Protein AF-A0A1I3VUU7-F1 (afdb_monomer)

InterPro domains:
  IPR006626 Parallel beta-helix repeat [SM00710] (262-290)
  IPR006626 Parallel beta-helix repeat [SM00710] (296-318)
  IPR006626 Parallel beta-helix repeat [SM00710] (327-348)
  IPR006626 Parallel beta-helix repeat [SM00710] (356-388)
  IPR006626 Parallel beta-helix repeat [SM00710] (389-420)
  IPR006626 Paral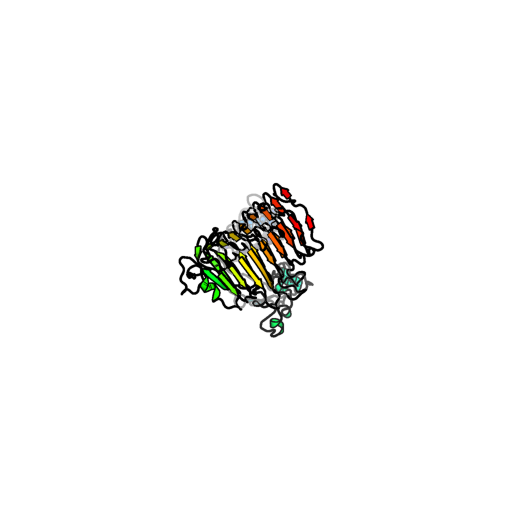lel beta-helix repeat [SM00710] (421-449)
  IPR011050 Pectin lyase fold/virulence factor [SSF51126] (175-465)
  IPR012334 Pectin lyase fold [G3DSA:2.160.20.10] (175-467)

Secondary structure (DSSP, 8-state):
-EEEEE-SSEEEEE-SS-EEEEEGGG---EEEETTEEEEGGG--EEEE-GGGBEETTEE--SHHHHHHHHHHHHS--S----------PPPTTEEEE-SSTTS-EEEE------GGG-SS--S---TT--HHHHHHHTT-TGGGGS-GGGS--GGGGGGTTTS--TTTS-S--PEEEEE-TT--TTS---STTS-BS-SGGGGGS-TTS-EEEEEETT-EEES-EEEES--S-EEEEEESSSSPEEEE-SSSSS-SEEEES--SEEEESEEEE-S-TTS--S--SEEEEE-SSSPEEEEEEES-EEE--SSEEEEEEE---TT---EEEEEEES-EEESSSEEEEEE--TT-S--EEEEEEES-EEE-----TT--SS----SEEEESEEEEEEES-EEES--TT---SSS--EEEEEES-EEEEEES-EEES---SSSS--EEEEE-TT-BS-EEES-EEES-SS--

Solvent-accessible surface area (backbone atoms only — not comparable to full-atom values): 23614 Å² total; per-residue (Å²): 94,39,38,36,40,37,55,100,61,36,32,34,44,35,42,96,88,48,77,46,82,40,54,48,94,50,53,76,54,61,50,36,33,84,91,51,73,44,54,58,78,73,64,38,76,47,77,42,55,47,75,44,32,41,58,100,90,42,54,27,87,49,72,64,58,49,47,56,48,43,58,68,44,41,42,85,90,75,82,88,78,91,80,74,85,90,74,86,78,75,50,96,66,40,49,69,48,62,90,42,82,93,63,58,48,76,45,62,76,70,68,83,78,57,86,87,76,59,84,85,70,70,99,69,72,64,95,85,58,50,78,51,58,47,38,56,75,73,64,57,51,76,73,65,61,51,62,75,86,78,48,76,42,92,88,51,52,76,64,28,73,73,43,89,44,82,83,69,64,56,71,80,74,53,51,53,35,25,31,27,84,85,35,39,74,88,39,87,11,68,39,88,91,39,11,16,40,53,51,66,64,62,57,71,56,60,49,80,50,26,34,29,44,30,31,32,36,66,35,72,45,78,34,44,40,54,48,64,58,23,56,53,21,38,35,41,34,44,34,97,62,88,47,47,14,32,34,34,37,81,55,45,64,53,33,26,33,34,37,35,47,38,16,44,34,36,40,30,39,33,30,26,37,43,85,30,33,85,40,73,37,80,10,21,26,37,34,36,38,34,70,54,97,60,70,28,38,42,40,38,39,33,48,31,38,21,31,18,11,27,32,27,15,31,36,42,40,37,51,43,64,65,71,36,68,43,35,39,38,38,38,42,30,51,27,40,25,29,41,9,12,17,14,40,38,35,41,52,28,94,71,25,63,33,26,33,30,60,31,38,41,32,49,27,40,18,30,45,6,25,23,38,65,85,40,63,90,48,63,32,2,24,13,34,38,42,30,14,32,45,32,33,42,39,32,47,30,39,16,32,44,10,1,51,33,11,45,13,72,90,46,44,16,29,14,38,33,38,30,25,26,31,51,31,37,40,30,51,26,40,16,28,48,11,18,28,53,81,38,49,50,1,9,15,44,50,81,42,70,72,52,40,79,57,44,80,44,78,59,49,64,48,76,29,73,19,69,95

Nearest PDB structures (foldseek):
  7v6m-assembly1_A  TM=7.949E-01  e=2.621E-07  [Clostridium] nexile
  6kqt-assembly1_A  TM=8.128E-01  e=3.471E-07  Eubacterium ramulus ATCC 29099
  6kqs-assembly1_A  TM=7.922E-01  e=6.378E-07  Eubacterium ramulus ATCC 29099
  6e0v-assembly1_A  TM=5.363E-01  e=6.087E-02  Escherichia phage phi92

Foldseek 3Di:
DWKWAADPFWIWIDDPVDIDTAGLVQAQDWWAFQVGTGRSNPPHIDDDDQQGTDDPHHGRPDPVSVVVVCCVGRHDPDDDDDDAPPDDDDDVQWDWQCVPRRDIDIDGPDDPDDPVPDDDDDPADDDVDDPQNRCVSVVVDPVSNDPPLVDLDPVPPVSNVPDCDPVNVDPLDAQEFEEECPEDQPFPRRDPVHHHHALVSQAVDDLAGAHEYEYEAPAEHEAAHEDELRASAYHYFYDDDQHAYEQEYDAQAAENYYAENYANYHYARHEYEYPFLCRDYNYEHAEAEYADPDAHEAHHYEHYEFEGHVHENHEHEYEDDAAEARYEHAEHEHYEAARHFEYYEYDYPPRHLAHYEHHEAEHYEFEHNQHALPPAPDWTFERAEYARYEEYEREHYEFAHTACRTNYQPDDDERHEYESYENYEYAHYEFEHFEHVPHADQFHYYYDYSYYNYYYYHYHYYHTPYYD

Structure (mmCIF, N/CA/C/O backbone):
data_AF-A0A1I3VUU7-F1
#
_entry.id   AF-A0A1I3VUU7-F1
#
loop_
_atom_site.group_PDB
_atom_site.id
_atom_site.type_symbol
_atom_site.label_atom_id
_atom_site.label_alt_id
_atom_site.label_comp_id
_atom_site.label_asym_id
_atom_site.label_entity_id
_atom_site.label_seq_id
_atom_site.pdbx_PDB_ins_code
_atom_site.Cartn_x
_atom_site.Cartn_y
_atom_site.Cartn_z
_atom_site.occupancy
_atom_site.B_iso_or_equiv
_atom_site.auth_seq_id
_atom_site.auth_comp_id
_atom_site.auth_asym_id
_atom_site.auth_atom_id
_atom_site.pdbx_PDB_model_num
ATOM 1 N N . MET A 1 1 ? -91.594 -54.879 24.555 1.00 77.69 1 MET A N 1
ATOM 2 C CA . MET A 1 1 ? -92.550 -54.496 25.613 1.00 77.69 1 MET A CA 1
ATOM 3 C C . MET A 1 1 ? -91.928 -53.356 26.394 1.00 77.69 1 MET A C 1
ATOM 5 O O . MET A 1 1 ? -90.729 -53.401 26.641 1.00 77.69 1 MET A O 1
ATOM 9 N N . ILE A 1 2 ? -92.726 -52.355 26.731 1.00 82.88 2 ILE A N 1
ATOM 10 C CA . ILE A 1 2 ? -92.371 -51.168 27.501 1.00 82.88 2 ILE A CA 1
ATOM 11 C C . ILE A 1 2 ? -92.990 -51.355 28.881 1.00 82.88 2 ILE A C 1
ATOM 13 O O . ILE A 1 2 ? -94.205 -51.499 28.985 1.00 82.88 2 ILE A O 1
ATOM 17 N N . LYS A 1 3 ? -92.180 -51.367 29.932 1.00 84.94 3 LYS A N 1
ATOM 18 C CA . LYS A 1 3 ? -92.6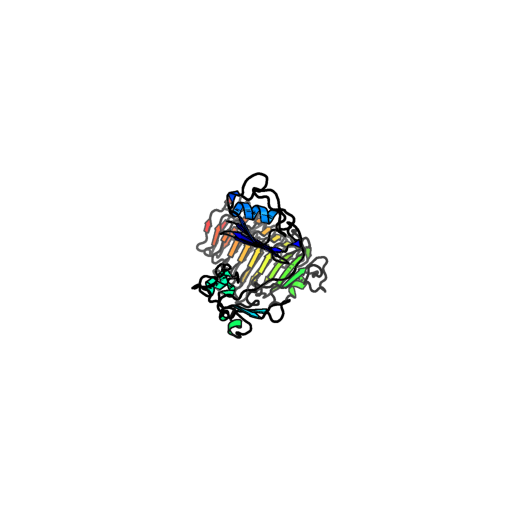45 -51.404 31.315 1.00 84.94 3 LYS A CA 1
ATOM 19 C C . LYS A 1 3 ? -92.537 -50.008 31.912 1.00 84.94 3 LYS A C 1
ATOM 21 O O . LYS A 1 3 ? -91.474 -49.400 31.871 1.00 84.94 3 LYS A O 1
ATOM 26 N N . ILE A 1 4 ? -93.627 -49.504 32.471 1.00 84.25 4 ILE A N 1
ATOM 27 C CA . ILE A 1 4 ? -93.676 -48.207 33.140 1.00 84.25 4 ILE A CA 1
ATOM 28 C C . ILE A 1 4 ? -94.043 -48.451 34.595 1.00 84.25 4 ILE A C 1
ATOM 30 O O . ILE A 1 4 ? -95.013 -49.148 34.877 1.00 84.25 4 ILE A O 1
ATOM 34 N N . THR A 1 5 ? -93.271 -47.883 35.516 1.00 83.06 5 THR A N 1
ATOM 35 C CA . THR A 1 5 ? -93.519 -47.969 36.955 1.00 83.06 5 THR A CA 1
ATOM 36 C C . THR A 1 5 ? -93.479 -46.579 37.566 1.00 83.06 5 THR A C 1
ATOM 38 O O . THR A 1 5 ? -92.446 -45.913 37.597 1.00 83.06 5 THR A O 1
ATOM 41 N N . THR A 1 6 ? -94.615 -46.137 38.087 1.00 82.38 6 THR A N 1
ATOM 42 C CA . THR A 1 6 ? -94.749 -44.846 38.757 1.00 82.38 6 THR A CA 1
ATOM 43 C C . THR A 1 6 ? -94.673 -45.011 40.278 1.00 82.38 6 THR A C 1
ATOM 45 O O . THR A 1 6 ? -95.501 -45.691 40.877 1.00 82.38 6 THR A O 1
ATOM 48 N N . THR A 1 7 ? -93.741 -44.315 40.930 1.00 80.12 7 THR A N 1
ATOM 49 C CA . THR A 1 7 ? -93.655 -44.204 42.400 1.00 80.12 7 THR A CA 1
ATOM 50 C C . THR A 1 7 ? -94.031 -42.796 42.871 1.00 80.12 7 THR A C 1
ATOM 52 O O . THR A 1 7 ? -94.454 -41.959 42.073 1.00 80.12 7 THR A O 1
ATOM 55 N N . ALA A 1 8 ? -93.913 -42.496 44.169 1.00 74.06 8 ALA A N 1
ATOM 56 C CA . ALA A 1 8 ? -94.300 -41.192 44.717 1.00 74.06 8 ALA A CA 1
ATOM 57 C C . ALA A 1 8 ? -93.572 -40.010 44.045 1.00 74.06 8 ALA A C 1
ATOM 59 O O . ALA A 1 8 ? -94.195 -38.981 43.789 1.00 74.06 8 ALA A O 1
ATOM 60 N N . LYS A 1 9 ? -92.279 -40.159 43.718 1.00 72.56 9 LYS A N 1
ATOM 61 C CA . LYS A 1 9 ? -91.436 -39.068 43.190 1.00 72.56 9 LYS A CA 1
ATOM 62 C C . LYS A 1 9 ? -90.896 -39.309 41.779 1.00 72.56 9 LYS A C 1
ATOM 64 O O . LYS A 1 9 ? -90.477 -38.351 41.128 1.00 72.56 9 LYS A O 1
ATOM 69 N N . THR A 1 10 ? -90.955 -40.542 41.284 1.00 75.94 10 THR A N 1
ATOM 70 C CA . THR A 1 10 ? -90.235 -40.948 40.069 1.00 75.94 10 THR A CA 1
ATOM 71 C C . THR A 1 10 ? -91.129 -41.780 39.154 1.00 75.94 10 THR A C 1
ATOM 73 O O . THR A 1 10 ? -92.023 -42.485 39.621 1.00 75.94 10 THR A O 1
ATOM 76 N N . VAL A 1 11 ? -90.888 -41.706 37.850 1.00 79.12 11 VAL A N 1
ATOM 77 C CA . VAL A 1 11 ? -91.425 -42.609 36.831 1.00 79.12 11 VAL A CA 1
ATOM 78 C C . VAL A 1 11 ? -90.251 -43.352 36.216 1.00 79.12 11 VAL A C 1
ATOM 80 O O . VAL A 1 11 ? -89.311 -42.726 35.730 1.00 79.12 11 VAL A O 1
ATOM 83 N N . THR A 1 12 ? -90.305 -44.676 36.246 1.00 79.69 12 THR A N 1
ATOM 84 C CA . THR A 1 12 ? -89.327 -45.540 35.593 1.00 79.69 12 THR A CA 1
ATOM 85 C C . THR A 1 12 ? -89.927 -46.083 34.306 1.00 79.69 12 THR A C 1
ATOM 87 O O . THR A 1 12 ? -91.027 -46.627 34.343 1.00 79.69 12 THR A O 1
ATOM 90 N N . ILE A 1 13 ? -89.223 -45.941 33.184 1.00 80.12 13 ILE A N 1
ATOM 91 C CA . ILE A 1 13 ? -89.613 -46.508 31.886 1.00 80.12 13 ILE A CA 1
ATOM 92 C C . ILE A 1 13 ? -88.507 -47.462 31.445 1.00 80.12 13 ILE A C 1
ATOM 94 O O . ILE A 1 13 ? -87.349 -47.067 31.340 1.00 80.12 13 ILE A O 1
ATOM 98 N N . GLU A 1 14 ? -88.860 -48.717 31.206 1.00 78.50 14 GLU A N 1
ATOM 99 C CA . GLU A 1 14 ? -87.930 -49.794 30.896 1.00 78.50 14 GLU A CA 1
ATOM 100 C C . GLU A 1 14 ? -88.345 -50.503 29.605 1.00 78.50 14 GLU A C 1
ATOM 102 O O . GLU A 1 14 ? -89.498 -50.881 29.401 1.00 78.50 14 GLU A O 1
ATOM 107 N N . THR A 1 15 ? -87.379 -50.671 28.717 1.00 78.44 15 THR A N 1
ATOM 108 C CA . THR A 1 15 ? -87.464 -51.425 27.466 1.00 78.44 15 THR A CA 1
ATOM 109 C C . THR A 1 15 ? -86.334 -52.460 27.458 1.00 78.44 15 THR A C 1
ATOM 111 O O . THR A 1 15 ? -85.465 -52.398 28.326 1.00 78.44 15 THR A O 1
ATOM 114 N N . PRO A 1 16 ? -86.277 -53.402 26.498 1.00 75.12 16 PRO A N 1
ATOM 115 C CA . PRO A 1 16 ? -85.174 -54.365 26.443 1.00 75.12 16 PRO A CA 1
ATOM 116 C C . PRO A 1 16 ? -83.777 -53.731 26.318 1.00 75.12 16 PRO A C 1
ATOM 118 O O . PRO A 1 16 ? -82.810 -54.350 26.746 1.00 75.12 16 PRO A O 1
ATOM 121 N N . GLY A 1 17 ? -83.670 -52.529 25.737 1.00 69.44 17 GLY A N 1
ATOM 122 C CA . GLY A 1 17 ? -82.391 -51.840 25.522 1.00 69.44 17 GLY A CA 1
ATOM 123 C C . GLY A 1 17 ? -82.083 -50.720 26.519 1.00 69.44 17 GLY A C 1
ATOM 124 O O . GLY A 1 17 ? -80.917 -50.409 26.737 1.00 69.44 17 GLY A O 1
ATOM 125 N N . PHE A 1 18 ? -83.100 -50.120 27.147 1.00 67.31 18 PHE A N 1
ATOM 126 C CA . PHE A 1 18 ? -82.928 -48.890 27.927 1.00 67.31 18 PHE A CA 1
ATOM 127 C C . PHE A 1 18 ? -83.793 -48.855 29.180 1.00 67.31 18 PHE A C 1
ATOM 129 O O . PHE A 1 18 ? -84.946 -49.296 29.170 1.00 67.31 18 PHE A O 1
ATOM 136 N N . LYS A 1 19 ? -83.264 -48.219 30.229 1.00 77.19 19 LYS A N 1
ATOM 137 C CA . LYS A 1 19 ? -83.989 -47.921 31.463 1.00 77.19 19 LYS A CA 1
ATOM 138 C C . LYS A 1 19 ? -83.806 -46.463 31.856 1.00 77.19 19 LYS A C 1
ATOM 140 O O . LYS A 1 19 ? -82.691 -46.002 32.069 1.00 77.19 19 LYS A O 1
ATOM 145 N N . TRP A 1 20 ? -84.923 -45.769 32.016 1.00 73.19 20 TRP A N 1
ATOM 146 C CA . TRP A 1 20 ? -84.979 -44.357 32.367 1.00 73.19 20 TRP A CA 1
ATOM 147 C C . TRP A 1 20 ? -85.630 -44.189 33.730 1.00 73.19 20 TRP A C 1
ATOM 149 O O . TRP A 1 20 ? -86.690 -44.756 33.972 1.00 73.19 20 TRP A O 1
ATOM 159 N N . ASN A 1 21 ? -85.027 -43.380 34.601 1.00 74.00 21 ASN A N 1
ATOM 160 C CA . ASN A 1 21 ? -85.615 -42.964 35.873 1.00 74.00 21 ASN A CA 1
ATOM 161 C C . ASN A 1 21 ? -85.817 -41.450 35.846 1.00 74.00 21 ASN A C 1
ATOM 163 O O . ASN A 1 21 ? -84.853 -40.689 35.856 1.00 74.00 21 ASN A O 1
ATOM 167 N N . ILE A 1 22 ? -87.072 -41.015 35.798 1.00 73.88 22 ILE A N 1
ATOM 168 C CA . ILE A 1 22 ? -87.435 -39.620 35.552 1.00 73.88 22 ILE A CA 1
ATOM 169 C C . ILE A 1 22 ? -88.176 -39.063 36.762 1.00 73.88 22 ILE A C 1
ATOM 171 O O . ILE A 1 22 ? -89.181 -39.619 37.204 1.00 73.88 22 ILE A O 1
ATOM 175 N N . VAL A 1 23 ? -87.711 -37.942 37.311 1.00 73.25 23 VAL A N 1
ATOM 176 C CA . VAL A 1 23 ? -88.411 -37.261 38.410 1.00 73.25 23 VAL A CA 1
ATOM 177 C C . VAL A 1 23 ? -89.718 -36.666 37.887 1.00 73.25 23 VAL A C 1
ATOM 179 O O . VAL A 1 23 ? -89.717 -35.965 36.875 1.00 73.25 23 VAL A O 1
ATOM 182 N N . LYS A 1 24 ? -90.834 -36.894 38.593 1.00 77.56 24 LYS A N 1
ATOM 183 C CA . LYS A 1 24 ? -92.177 -36.469 38.151 1.00 77.56 24 LYS A CA 1
ATOM 184 C C . LYS A 1 24 ? -92.268 -34.985 37.794 1.00 77.56 24 LYS A C 1
ATOM 186 O O . LYS A 1 24 ? -92.927 -34.643 36.822 1.00 77.56 24 LYS A O 1
ATOM 191 N N . SER A 1 25 ? -91.585 -34.115 38.541 1.00 71.81 25 SER A N 1
ATOM 192 C CA . SER A 1 25 ? -91.591 -32.662 38.312 1.00 71.81 25 SER A CA 1
ATOM 193 C C . SER A 1 25 ? -90.959 -32.230 36.985 1.00 71.81 25 SER A C 1
ATOM 195 O O . SER A 1 25 ? -91.132 -31.083 36.582 1.00 71.81 25 SER A O 1
ATOM 197 N N . ARG A 1 26 ? -90.223 -33.120 36.306 1.00 66.38 26 ARG A N 1
ATOM 198 C CA . ARG A 1 26 ? -89.559 -32.837 35.026 1.00 66.38 26 ARG A CA 1
ATOM 199 C C . ARG A 1 26 ? -90.327 -33.359 33.811 1.00 66.38 26 ARG A C 1
ATOM 201 O O . ARG A 1 26 ? -90.004 -32.981 32.690 1.00 66.38 26 ARG A O 1
ATOM 208 N N . ILE A 1 27 ? -91.365 -34.168 34.020 1.00 71.38 27 ILE A N 1
ATOM 209 C CA . ILE A 1 27 ? -92.187 -34.715 32.939 1.00 71.38 27 ILE A CA 1
ATOM 210 C C . ILE A 1 27 ? -93.188 -33.650 32.493 1.00 71.38 27 ILE A C 1
ATOM 212 O O . ILE A 1 27 ? -94.053 -33.244 33.266 1.00 71.38 27 ILE A O 1
ATOM 216 N N . LYS A 1 28 ? -93.083 -33.211 31.235 1.00 67.44 28 LYS A N 1
ATOM 217 C CA . LYS A 1 28 ? -94.014 -32.239 30.639 1.00 67.44 28 LYS A CA 1
ATOM 218 C C . LYS A 1 28 ? -95.055 -32.874 29.709 1.00 67.44 28 LYS A C 1
ATOM 220 O O . LYS A 1 28 ? -96.015 -32.204 29.343 1.00 67.44 28 LYS A O 1
ATOM 225 N N . GLY A 1 29 ? -94.876 -34.142 29.329 1.00 63.72 29 GLY A N 1
ATOM 226 C CA . GLY A 1 29 ? -95.695 -34.830 28.326 1.00 63.72 29 GLY A CA 1
ATOM 227 C C . GLY A 1 29 ? -96.668 -35.870 28.891 1.00 63.72 29 GLY A C 1
ATOM 228 O O . GLY A 1 29 ? -96.440 -36.474 29.940 1.00 63.72 29 GLY A O 1
ATOM 229 N N . GLN A 1 30 ? -97.752 -36.108 28.154 1.00 72.31 30 GLN A N 1
ATOM 230 C CA . GLN A 1 30 ? -98.595 -37.296 28.296 1.00 72.31 30 GLN A CA 1
ATOM 231 C C . GLN A 1 30 ? -98.118 -38.362 27.305 1.00 72.31 30 GLN A C 1
ATOM 233 O O . GLN A 1 30 ? -97.663 -38.010 26.218 1.00 72.31 30 GLN A O 1
ATOM 238 N N . ILE A 1 31 ? -98.236 -39.644 27.653 1.00 71.75 31 ILE A N 1
ATOM 239 C CA . ILE A 1 31 ? -97.947 -40.735 26.719 1.00 71.75 31 ILE A CA 1
ATOM 240 C C . ILE A 1 31 ? -99.242 -41.119 25.973 1.00 71.75 31 ILE A C 1
ATOM 242 O O . ILE A 1 31 ? -100.248 -41.443 26.622 1.00 71.75 31 ILE A O 1
ATOM 246 N N . PRO A 1 32 ? -99.272 -41.037 24.632 1.00 67.69 32 PRO A N 1
ATOM 247 C CA . PRO A 1 32 ? -100.390 -41.522 23.831 1.00 67.69 32 PRO A CA 1
ATOM 248 C C . PRO A 1 32 ? -100.338 -43.047 23.724 1.00 67.69 32 PRO A C 1
ATOM 250 O O . PRO A 1 32 ? -99.284 -43.620 23.453 1.00 67.69 32 PRO A O 1
ATOM 253 N N . TYR A 1 33 ? -101.469 -43.716 23.922 1.00 72.75 33 TYR A N 1
ATOM 254 C CA . TYR A 1 33 ? -101.593 -45.157 23.721 1.00 72.75 33 TYR A CA 1
ATOM 255 C C . TYR A 1 33 ? -102.964 -45.509 23.121 1.00 72.75 33 TYR A C 1
ATOM 257 O O . TYR A 1 33 ? -103.842 -44.654 23.035 1.00 72.75 33 TYR A O 1
ATOM 265 N N . ALA A 1 34 ? -103.161 -46.750 22.671 1.00 62.94 34 ALA A N 1
ATOM 266 C CA . ALA A 1 34 ? -104.286 -47.156 21.814 1.00 62.94 34 ALA A CA 1
ATOM 267 C C . ALA A 1 34 ? -105.703 -46.784 22.321 1.00 62.94 34 ALA A C 1
ATOM 269 O O . ALA A 1 34 ? -106.633 -46.713 21.520 1.00 62.94 34 ALA A O 1
ATOM 270 N N . SER A 1 35 ? -105.887 -46.514 23.621 1.00 63.72 35 SER A N 1
ATOM 271 C CA . SER A 1 35 ? -107.166 -46.080 24.208 1.00 63.72 35 SER A CA 1
ATOM 272 C C . SER A 1 35 ? -107.233 -44.589 24.604 1.00 63.72 35 SER A C 1
ATOM 274 O O . SER A 1 35 ? -108.136 -44.213 25.350 1.00 63.72 35 SER A O 1
ATOM 276 N N . GLY A 1 36 ? -106.284 -43.748 24.172 1.00 71.69 36 GLY A N 1
ATOM 277 C CA . GLY A 1 36 ? -106.217 -42.303 24.452 1.00 71.69 36 GLY A CA 1
ATOM 278 C C . GLY A 1 36 ? -104.870 -41.839 25.027 1.00 71.69 36 GLY A C 1
ATOM 279 O O . GLY A 1 36 ? -103.880 -42.560 25.001 1.00 71.69 36 GLY A O 1
ATOM 280 N N . THR A 1 37 ? -104.818 -40.626 25.581 1.00 72.81 37 THR A N 1
ATOM 281 C CA . THR A 1 37 ? -103.588 -40.050 26.162 1.00 72.81 37 THR A CA 1
ATOM 282 C C . THR A 1 37 ? -103.675 -40.008 27.689 1.00 72.81 37 THR A C 1
ATOM 284 O O . THR A 1 37 ? -104.714 -39.641 28.242 1.00 72.81 37 THR A O 1
ATOM 287 N N . ARG A 1 38 ? -102.599 -40.377 28.399 1.00 73.69 38 ARG A N 1
ATOM 288 C CA . ARG A 1 38 ? -102.536 -40.317 29.875 1.00 73.69 38 ARG A CA 1
ATOM 289 C C . ARG A 1 38 ? -101.220 -39.734 30.383 1.00 73.69 38 ARG A C 1
ATOM 291 O O . ARG A 1 38 ? -100.170 -39.891 29.765 1.00 73.69 38 ARG A O 1
ATOM 298 N N . LEU A 1 39 ? -101.270 -39.083 31.546 1.00 74.88 39 LEU A N 1
ATOM 299 C CA . LEU A 1 39 ? -100.085 -38.572 32.235 1.00 74.88 39 LEU A CA 1
ATOM 300 C C . LEU A 1 39 ? -99.224 -39.731 32.757 1.00 74.88 39 LEU A C 1
ATOM 302 O O . LEU A 1 39 ? -99.687 -40.566 33.534 1.00 74.88 39 LEU A O 1
ATOM 306 N N . LEU A 1 40 ? -97.942 -39.739 32.383 1.00 73.88 40 LEU A N 1
ATOM 307 C CA . LEU A 1 40 ? -96.953 -40.733 32.830 1.00 73.88 40 LEU A CA 1
ATOM 308 C C . LEU A 1 40 ? -96.828 -40.810 34.362 1.00 73.88 40 LEU A C 1
ATOM 310 O O . LEU A 1 40 ? -96.487 -41.846 34.931 1.00 73.88 40 LEU A O 1
ATOM 314 N N . THR A 1 41 ? -97.125 -39.710 35.051 1.00 76.25 41 THR A N 1
ATOM 315 C CA . THR A 1 41 ? -97.039 -39.583 36.508 1.00 76.25 41 THR A CA 1
ATOM 316 C C . THR A 1 41 ? -98.178 -40.256 37.273 1.00 76.25 41 THR A C 1
ATOM 318 O O . THR A 1 41 ? -98.114 -40.294 38.506 1.00 76.25 41 THR A O 1
ATOM 321 N N . GLU A 1 42 ? -99.194 -40.771 36.576 1.00 76.88 42 GLU A N 1
ATOM 322 C CA . GLU A 1 42 ? -100.436 -41.309 37.153 1.00 76.88 42 GLU A CA 1
ATOM 323 C C . GLU A 1 42 ? -100.745 -42.751 36.707 1.00 76.88 42 GLU A C 1
ATOM 325 O O . GLU A 1 42 ? -101.739 -43.328 37.139 1.00 76.88 42 GLU A O 1
ATOM 330 N N . MET A 1 43 ? -99.905 -43.358 35.860 1.00 73.88 43 MET A N 1
ATOM 331 C CA . MET A 1 43 ? -100.180 -44.678 35.271 1.00 73.88 43 MET A CA 1
ATOM 332 C C . MET A 1 43 ? -100.008 -45.866 36.228 1.00 73.88 43 MET A C 1
ATOM 334 O O . MET A 1 43 ? -100.607 -46.913 35.994 1.00 73.88 43 MET A O 1
ATOM 338 N N . GLY A 1 44 ? -99.219 -45.726 37.295 1.00 79.88 44 GLY A N 1
ATOM 339 C CA . GLY A 1 44 ? -98.891 -46.854 38.172 1.00 79.88 44 GLY A CA 1
ATOM 340 C C . GLY A 1 44 ? -97.895 -47.811 37.510 1.00 79.88 44 GLY A C 1
ATOM 341 O O . GLY A 1 44 ? -96.973 -47.361 36.832 1.00 79.88 44 GLY A O 1
ATOM 342 N N . GLU A 1 45 ? -98.041 -49.119 37.736 1.00 86.62 45 GLU A N 1
ATOM 343 C CA . GLU A 1 45 ? -97.233 -50.143 37.063 1.00 86.62 45 GLU A CA 1
ATOM 344 C C . GLU A 1 45 ? -98.009 -50.748 35.886 1.00 86.62 45 GLU A C 1
ATOM 346 O O . GLU A 1 45 ? -99.041 -51.388 36.079 1.00 86.62 45 GLU A O 1
ATOM 351 N N . VAL A 1 46 ? -97.520 -50.541 34.662 1.00 83.06 46 VAL A N 1
ATOM 352 C CA . VAL A 1 46 ? -98.148 -51.027 33.426 1.00 83.06 46 VAL A CA 1
ATOM 353 C C . VAL A 1 46 ? -97.093 -51.558 32.459 1.00 83.06 46 VAL A C 1
ATOM 355 O O . VAL A 1 46 ? -95.958 -51.088 32.442 1.00 83.06 46 VAL A O 1
ATOM 358 N N . THR A 1 47 ? -97.455 -52.553 31.648 1.00 83.50 47 THR A N 1
ATOM 359 C CA . THR A 1 47 ? -96.609 -53.043 30.550 1.00 83.50 47 THR A CA 1
ATOM 360 C C . THR A 1 47 ? -97.376 -52.961 29.237 1.00 83.50 47 THR A C 1
ATOM 362 O O . THR A 1 47 ? -98.488 -53.473 29.154 1.00 83.50 47 THR A O 1
ATOM 365 N N . LEU A 1 48 ? -96.777 -52.336 28.224 1.00 78.94 48 LEU A N 1
ATOM 366 C CA . LEU A 1 48 ? -97.384 -52.077 26.918 1.00 78.94 48 LEU A CA 1
ATOM 367 C C . LEU A 1 48 ? -96.520 -52.668 25.789 1.00 78.94 48 LEU A C 1
ATOM 369 O O . LEU A 1 48 ? -95.289 -52.591 25.851 1.00 78.94 48 LEU A O 1
ATOM 373 N N . PRO A 1 49 ? -97.097 -53.263 24.738 1.00 79.06 49 PRO A N 1
ATOM 374 C CA . PRO A 1 49 ? -96.353 -53.580 23.522 1.00 79.06 49 PRO A CA 1
ATOM 375 C C . PRO A 1 49 ? -96.000 -52.295 22.752 1.00 79.06 49 PRO A C 1
ATOM 377 O O . PRO A 1 49 ? -96.731 -51.311 22.812 1.00 79.06 49 PRO A O 1
ATOM 380 N N . PHE A 1 50 ? -94.882 -52.296 22.015 1.00 71.94 50 PHE A N 1
ATOM 381 C CA . PHE A 1 50 ? -94.399 -51.109 21.285 1.00 71.94 50 PHE A CA 1
ATOM 382 C C . PHE A 1 50 ? -95.454 -50.544 20.314 1.00 71.94 50 PHE A C 1
ATOM 384 O O . PHE A 1 50 ? -95.678 -49.340 20.290 1.00 71.94 50 PHE A O 1
ATOM 391 N N . GLY A 1 51 ? -96.213 -51.418 19.643 1.00 67.06 51 GLY A N 1
ATOM 392 C CA . GLY A 1 51 ? -97.262 -51.024 18.695 1.00 67.06 51 GLY A CA 1
ATOM 393 C C . GLY A 1 51 ? -98.526 -50.389 19.294 1.00 67.06 51 GLY A C 1
ATOM 394 O O . GLY A 1 51 ? -99.373 -49.932 18.533 1.00 67.06 51 GLY A O 1
ATOM 395 N N . GLU A 1 52 ? -98.687 -50.357 20.621 1.00 70.81 52 GLU A N 1
ATOM 396 C CA . GLU A 1 52 ? -99.841 -49.710 21.269 1.00 70.81 52 GLU A CA 1
ATOM 397 C C . GLU A 1 52 ? -99.561 -48.280 21.734 1.00 70.81 52 GLU A C 1
ATOM 399 O O . GLU A 1 52 ? -100.501 -47.575 22.095 1.00 70.81 52 GLU A O 1
ATOM 404 N N . VAL A 1 53 ? -98.302 -47.841 21.735 1.00 69.75 53 VAL A N 1
ATOM 405 C CA . VAL A 1 53 ? -97.903 -46.505 22.185 1.00 69.75 53 VAL A CA 1
ATOM 406 C C . VAL A 1 53 ? -97.613 -45.642 20.959 1.00 69.75 53 VAL A C 1
ATOM 408 O O . VAL A 1 53 ? -96.878 -46.075 20.079 1.00 69.75 53 VAL A O 1
ATOM 411 N N . GLN A 1 54 ? -98.189 -44.441 20.882 1.00 68.06 54 GLN A N 1
ATOM 412 C CA . GLN A 1 54 ? -98.087 -43.572 19.704 1.00 68.06 54 GLN A CA 1
ATOM 413 C C . GLN A 1 54 ? -97.282 -42.298 19.990 1.00 68.06 54 GLN A C 1
ATOM 415 O O . GLN A 1 54 ? -97.409 -41.708 21.057 1.00 68.06 54 GLN A O 1
ATOM 420 N N . GLY A 1 55 ? -96.488 -41.835 19.025 1.00 62.53 55 GLY A N 1
ATOM 421 C CA . GLY A 1 55 ? -95.776 -40.557 19.055 1.00 62.53 55 GLY A CA 1
ATOM 422 C C . GLY A 1 55 ? -96.036 -39.780 17.766 1.00 62.53 55 GLY A C 1
ATOM 423 O O . GLY A 1 55 ? -95.836 -40.309 16.682 1.00 62.53 55 GLY A O 1
ATOM 424 N N . ASN A 1 56 ? -96.511 -38.532 17.864 1.00 58.25 56 ASN A N 1
ATOM 425 C CA . ASN A 1 56 ? -96.808 -37.666 16.706 1.00 58.25 56 ASN A CA 1
ATOM 426 C C . ASN A 1 56 ? -97.715 -38.285 15.613 1.00 58.25 56 ASN A C 1
ATOM 428 O O . ASN A 1 56 ? -97.653 -37.870 14.461 1.00 58.25 56 ASN A O 1
ATOM 432 N N . GLY A 1 57 ? -98.596 -39.223 15.978 1.00 60.12 57 GLY A N 1
ATOM 433 C CA . GLY A 1 57 ? -99.589 -39.820 15.073 1.00 60.12 57 GLY A CA 1
ATOM 434 C C . GLY A 1 57 ? -99.274 -41.240 14.591 1.00 60.12 57 GLY A C 1
ATOM 435 O O . GLY A 1 57 ? -100.189 -41.893 14.099 1.00 60.12 57 GLY A O 1
ATOM 436 N N . ASP A 1 58 ? -98.057 -41.746 14.818 1.00 60.78 58 ASP A N 1
ATOM 437 C CA . ASP A 1 58 ? -97.649 -43.113 14.460 1.00 60.78 58 ASP A CA 1
ATOM 438 C C . ASP A 1 58 ? -97.330 -43.952 15.706 1.00 60.78 58 ASP A C 1
ATOM 440 O O . ASP A 1 58 ? -96.961 -43.417 16.752 1.00 60.78 58 ASP A O 1
ATOM 444 N N . ALA A 1 59 ? -97.484 -45.278 15.622 1.00 69.06 59 ALA A N 1
ATOM 445 C CA . ALA A 1 59 ? -97.073 -46.186 16.696 1.00 69.06 59 ALA A CA 1
ATOM 446 C C . ALA A 1 59 ? -95.540 -46.263 16.785 1.00 69.06 59 ALA A C 1
ATOM 448 O O . ALA A 1 59 ? -94.869 -46.342 15.757 1.00 69.06 59 ALA A O 1
ATOM 449 N N . PHE A 1 60 ? -94.980 -46.284 17.998 1.00 72.38 60 PHE A N 1
ATOM 450 C CA . PHE A 1 60 ? -93.545 -46.488 18.188 1.00 72.38 60 PHE A CA 1
ATOM 451 C C . PHE A 1 60 ? -93.153 -47.879 17.670 1.00 72.38 60 PHE A C 1
ATOM 453 O O . PHE A 1 60 ? -93.623 -48.902 18.170 1.00 72.38 60 PHE A O 1
ATOM 460 N N . GLY A 1 61 ? -92.300 -47.922 16.645 1.00 65.19 61 GLY A N 1
ATOM 461 C CA . GLY A 1 61 ? -91.881 -49.172 16.010 1.00 65.19 61 GLY A CA 1
ATOM 462 C C . GLY A 1 61 ? -90.773 -49.890 16.780 1.00 65.19 61 GLY A C 1
ATOM 463 O O . GLY A 1 61 ? -90.697 -51.119 16.746 1.00 65.19 61 GLY A O 1
ATOM 464 N N . THR A 1 62 ? -89.932 -49.133 17.493 1.00 76.50 62 THR A N 1
ATOM 465 C CA . THR A 1 62 ? -88.715 -49.623 18.159 1.00 76.50 62 THR A CA 1
ATOM 466 C C . THR A 1 62 ? -88.491 -48.995 19.546 1.00 76.50 62 THR A C 1
ATOM 468 O O . THR A 1 62 ? -89.229 -48.104 19.976 1.00 76.50 62 THR A O 1
ATOM 471 N N . ALA A 1 63 ? -87.483 -49.481 20.285 1.00 72.19 63 ALA A N 1
ATOM 472 C CA . ALA A 1 63 ? -87.106 -48.912 21.584 1.00 72.19 63 ALA A CA 1
ATOM 473 C C . ALA A 1 63 ? -86.430 -47.539 21.431 1.00 72.19 63 ALA A C 1
ATOM 475 O O . ALA A 1 63 ? -86.591 -46.666 22.284 1.00 72.19 63 ALA A O 1
ATOM 476 N N . GLU A 1 64 ? -85.729 -47.353 20.320 1.00 76.88 64 GLU A N 1
ATOM 477 C CA . GLU A 1 64 ? -85.005 -46.149 19.942 1.00 76.88 64 GLU A CA 1
ATOM 478 C C . GLU A 1 64 ? -85.970 -44.994 19.621 1.00 76.88 64 GLU A C 1
ATOM 480 O O . GLU A 1 64 ? -85.744 -43.863 20.054 1.00 76.88 64 GLU A O 1
ATOM 485 N N . ASP A 1 65 ? -87.105 -45.278 18.967 1.00 73.75 65 ASP A N 1
ATOM 486 C CA . ASP A 1 65 ? -88.145 -44.269 18.698 1.00 73.75 65 ASP A CA 1
ATOM 487 C C . ASP A 1 65 ? -88.743 -43.708 20.000 1.00 73.75 65 ASP A C 1
ATOM 489 O O . ASP A 1 65 ? -88.963 -42.501 20.146 1.00 73.75 65 ASP A O 1
ATOM 493 N N . LEU A 1 66 ? -88.975 -44.588 20.982 1.00 76.25 66 LEU A N 1
ATOM 494 C CA . LEU A 1 66 ? -89.462 -44.197 22.303 1.00 76.25 66 LEU A CA 1
ATOM 495 C C . LEU A 1 66 ? -88.409 -43.386 23.071 1.00 76.25 66 LEU A C 1
ATOM 497 O O . LEU A 1 66 ? -88.757 -42.412 23.741 1.00 76.25 66 LEU A O 1
ATOM 501 N N . GLN A 1 67 ? -87.134 -43.766 22.976 1.00 75.94 67 GLN A N 1
ATOM 502 C CA . GLN A 1 67 ? -86.036 -43.028 23.596 1.00 75.94 67 GLN A CA 1
ATOM 503 C C . GLN A 1 67 ? -85.975 -41.584 23.085 1.00 75.94 67 GLN A C 1
ATOM 505 O O . GLN A 1 67 ? -85.997 -40.655 23.894 1.00 75.94 67 GLN A O 1
ATOM 510 N N . ALA A 1 68 ? -85.972 -41.387 21.765 1.00 72.88 68 ALA A N 1
ATOM 511 C CA . ALA A 1 68 ? -85.902 -40.056 21.166 1.00 72.88 68 ALA A CA 1
ATOM 512 C C . ALA A 1 68 ? -87.080 -39.162 21.604 1.00 72.88 68 ALA A C 1
ATOM 514 O O . ALA A 1 68 ? -86.917 -37.964 21.870 1.00 72.88 68 ALA A O 1
ATOM 515 N N . TRP A 1 69 ? -88.275 -39.748 21.742 1.00 76.31 69 TRP A N 1
ATOM 516 C CA . TRP A 1 69 ? -89.442 -39.035 22.256 1.00 76.31 69 TRP A CA 1
ATOM 517 C C . TRP A 1 69 ? -89.289 -38.643 23.732 1.00 76.31 69 TRP A C 1
ATOM 519 O O . TRP A 1 69 ? -89.600 -37.502 24.090 1.00 76.31 69 TRP A O 1
ATOM 529 N N . ILE A 1 70 ? -88.798 -39.551 24.585 1.00 75.88 70 ILE A N 1
ATOM 530 C CA . ILE A 1 70 ? -88.557 -39.287 26.013 1.00 75.88 70 ILE A CA 1
ATOM 531 C C . ILE A 1 70 ? -87.545 -38.150 26.178 1.00 75.88 70 ILE A C 1
ATOM 533 O O . ILE A 1 70 ? -87.801 -37.210 26.929 1.00 75.88 70 ILE A O 1
ATOM 537 N N . GLU A 1 71 ? -86.430 -38.198 25.453 1.00 74.31 71 GLU A N 1
ATOM 538 C CA . GLU A 1 71 ? -85.384 -37.171 25.497 1.00 74.31 71 GLU A CA 1
ATOM 539 C C . GLU A 1 71 ? -85.923 -35.790 25.108 1.00 74.31 71 GLU A C 1
ATOM 541 O O . GLU A 1 71 ? -85.620 -34.797 25.767 1.00 74.31 71 GLU A O 1
ATOM 546 N N . SER A 1 72 ? -86.804 -35.738 24.108 1.00 70.50 72 SER A N 1
ATOM 547 C CA . SER A 1 72 ? -87.375 -34.484 23.608 1.00 70.50 72 SER A CA 1
ATOM 548 C C . SER A 1 72 ? -88.490 -33.905 24.490 1.00 70.50 72 SER A C 1
ATOM 550 O O . SER A 1 72 ? -88.701 -32.694 24.495 1.00 70.50 72 SER A O 1
ATOM 552 N N . ASN A 1 73 ? -89.237 -34.743 25.222 1.00 68.50 73 ASN A N 1
ATOM 553 C CA . ASN A 1 73 ? -90.476 -34.323 25.902 1.00 68.50 73 ASN A CA 1
ATOM 554 C C . ASN A 1 73 ? -90.428 -34.424 27.432 1.00 68.50 73 ASN A C 1
ATOM 556 O O . ASN A 1 73 ? -91.234 -33.795 28.125 1.00 68.50 73 ASN A O 1
ATOM 560 N N . CYS A 1 74 ? -89.510 -35.221 27.977 1.00 69.44 74 CYS A N 1
ATOM 561 C CA . CYS A 1 74 ? -89.393 -35.463 29.416 1.00 69.44 74 CYS A CA 1
ATOM 562 C C . CYS A 1 74 ? -88.147 -34.820 30.041 1.00 69.44 74 CYS A C 1
ATOM 564 O O . CYS A 1 74 ? -88.009 -34.843 31.265 1.00 69.44 74 CYS A O 1
ATOM 566 N N . PHE A 1 75 ? -87.272 -34.209 29.236 1.00 62.88 75 PHE A N 1
ATOM 567 C CA . PHE A 1 75 ? -86.073 -33.518 29.704 1.00 62.88 75 PHE A CA 1
ATOM 568 C C . PHE A 1 75 ? -85.965 -32.135 29.050 1.00 62.88 75 PHE A C 1
ATOM 570 O O . PHE A 1 75 ? -86.201 -31.971 27.858 1.00 62.88 75 PHE A O 1
ATOM 577 N N . SER A 1 76 ? -85.661 -31.094 29.832 1.00 49.09 76 SER A N 1
ATOM 578 C CA . SER A 1 76 ? -85.501 -29.743 29.289 1.00 49.09 76 SER A CA 1
ATOM 579 C C . SER A 1 76 ? -84.156 -29.609 28.582 1.00 49.09 76 SER A C 1
ATOM 581 O O . SER A 1 76 ? -83.108 -29.617 29.229 1.00 49.09 76 SER A O 1
ATOM 583 N N . THR A 1 77 ? -84.186 -29.401 27.271 1.00 46.25 77 THR A N 1
ATOM 584 C CA . THR A 1 77 ? -83.060 -28.848 26.521 1.00 46.25 77 THR A CA 1
ATOM 585 C C . THR A 1 77 ? -82.848 -27.392 26.939 1.00 46.25 77 THR A C 1
ATOM 587 O O . THR A 1 77 ? -83.653 -26.526 26.599 1.00 46.25 77 THR A O 1
ATOM 590 N N . GLY A 1 78 ? -81.769 -27.117 27.672 1.00 33.62 78 GLY A N 1
ATOM 591 C CA . GLY A 1 78 ? -81.238 -25.761 27.818 1.00 33.62 78 GLY A CA 1
ATOM 592 C C . GLY A 1 78 ? -80.887 -25.345 29.243 1.00 33.62 78 GLY A C 1
ATOM 593 O O . GLY A 1 78 ? -81.766 -25.056 30.043 1.00 33.62 78 GLY A O 1
ATOM 594 N N . GLY A 1 79 ? -79.580 -25.214 29.485 1.00 29.77 79 GLY A N 1
ATOM 595 C CA . GLY A 1 79 ? -79.020 -24.109 30.266 1.00 29.77 79 GLY A CA 1
ATOM 596 C C . GLY A 1 79 ? -79.071 -24.209 31.790 1.00 29.77 79 GLY A C 1
ATOM 597 O O . GLY A 1 79 ? -79.997 -23.704 32.403 1.00 29.77 79 GLY A O 1
ATOM 598 N N . GLY A 1 80 ? -77.976 -24.721 32.363 1.00 34.25 80 GLY A N 1
ATOM 599 C CA . GLY A 1 80 ? -77.347 -24.198 33.583 1.00 34.25 80 GLY A CA 1
ATOM 600 C C . GLY A 1 80 ? -78.069 -24.409 34.916 1.00 34.25 80 GLY A C 1
ATOM 601 O O . GLY A 1 80 ? -79.100 -23.815 35.178 1.00 34.25 80 GLY A O 1
ATOM 602 N N . THR A 1 81 ? -77.464 -25.203 35.795 1.00 34.47 81 THR A N 1
ATOM 603 C CA . THR A 1 81 ? -76.735 -24.776 37.012 1.00 34.47 81 THR A CA 1
ATOM 604 C C . THR A 1 81 ? -76.583 -26.011 37.890 1.00 34.47 81 THR A C 1
ATOM 606 O O . THR A 1 81 ? -77.538 -26.765 38.057 1.00 34.47 81 THR A O 1
ATOM 609 N N . GLY A 1 82 ? -75.353 -26.257 38.340 1.00 41.59 82 GLY A N 1
ATOM 610 C CA . GLY A 1 82 ? -74.923 -27.531 38.898 1.00 41.59 82 GLY A CA 1
ATOM 611 C C . GLY A 1 82 ? -75.749 -28.027 40.074 1.00 41.59 82 GLY A C 1
ATOM 612 O O . GLY A 1 82 ? -76.264 -27.236 40.849 1.00 41.59 82 GLY A O 1
ATOM 613 N N . GLU A 1 83 ? -75.797 -29.349 40.202 1.00 38.22 83 GLU A N 1
ATOM 614 C CA . GLU A 1 83 ? -75.963 -30.034 41.479 1.00 38.22 83 GLU A CA 1
ATOM 615 C C . GLU A 1 83 ? -75.553 -31.508 41.312 1.00 38.22 83 GLU A C 1
ATOM 617 O O . GLU A 1 83 ? -76.224 -32.272 40.623 1.00 38.22 83 GLU A O 1
ATOM 622 N N . GLY A 1 84 ? -74.414 -31.851 41.931 1.00 42.09 84 GLY A N 1
ATOM 623 C CA . GLY A 1 84 ? -74.067 -33.163 42.492 1.00 42.09 84 GLY A CA 1
ATOM 624 C C . GLY A 1 84 ? -73.909 -34.362 41.552 1.00 42.09 84 GLY A C 1
ATOM 625 O O . GLY A 1 84 ? -74.859 -34.822 40.925 1.00 42.09 84 GLY A O 1
ATOM 626 N N . VAL A 1 85 ? -72.720 -34.974 41.570 1.00 44.91 85 VAL A N 1
ATOM 627 C CA . VAL A 1 85 ? -72.529 -36.369 41.142 1.00 44.91 85 VAL A CA 1
ATOM 628 C C . VAL A 1 85 ? -73.459 -37.249 41.987 1.00 44.91 85 VAL A C 1
ATOM 630 O O . VAL A 1 85 ? -73.248 -37.391 43.186 1.00 44.91 85 VAL A O 1
ATOM 633 N N . GLN A 1 86 ? -74.525 -37.799 41.395 1.00 48.72 86 GLN A N 1
ATOM 634 C CA . GLN A 1 86 ? -75.580 -38.479 42.167 1.00 48.72 86 GLN A CA 1
ATOM 635 C C . GLN A 1 86 ? -75.199 -39.883 42.663 1.00 48.72 86 GLN A C 1
ATOM 637 O O . GLN A 1 86 ? -75.865 -40.412 43.549 1.00 48.72 86 GLN A O 1
ATOM 642 N N . SER A 1 87 ? -74.130 -40.482 42.134 1.00 50.78 87 SER A N 1
ATOM 643 C CA . SER A 1 87 ? -73.514 -41.699 42.676 1.00 50.78 87 SER A CA 1
ATOM 644 C C . SER A 1 87 ? -72.186 -41.978 41.974 1.00 50.78 87 SER A C 1
ATOM 646 O O . SER A 1 87 ? -72.140 -41.944 40.744 1.00 50.78 87 SER A O 1
ATOM 648 N N . ILE A 1 88 ? -71.141 -42.315 42.731 1.00 53.84 88 ILE A N 1
ATOM 649 C CA . ILE A 1 88 ? -69.909 -42.916 42.204 1.00 53.84 88 ILE A CA 1
ATOM 650 C C . ILE A 1 88 ? -69.936 -44.380 42.632 1.00 53.84 88 ILE A C 1
ATOM 652 O O . ILE A 1 88 ? -70.015 -44.673 43.822 1.00 53.84 88 ILE A O 1
ATOM 656 N N . VAL A 1 89 ? -69.955 -45.291 41.663 1.00 56.16 89 VAL A N 1
ATOM 657 C CA . VAL A 1 89 ? -69.942 -46.737 41.915 1.00 56.16 89 VAL A CA 1
ATOM 658 C C . VAL A 1 89 ? -68.488 -47.193 41.933 1.00 56.16 89 VAL A C 1
ATOM 660 O O . VAL A 1 89 ? -67.729 -46.832 41.034 1.00 56.16 89 VAL A O 1
ATOM 663 N N . GLU A 1 90 ? -68.093 -47.966 42.945 1.00 60.25 90 GLU A N 1
ATOM 664 C CA . GLU A 1 90 ? -66.749 -48.542 43.004 1.00 60.25 90 GLU A CA 1
ATOM 665 C C . GLU A 1 90 ? -66.497 -49.438 41.784 1.00 60.25 90 GLU A C 1
ATOM 667 O O . GLU A 1 90 ? -67.261 -50.361 41.491 1.00 60.25 90 GLU A O 1
ATOM 672 N N . GLY A 1 91 ? -65.420 -49.138 41.059 1.00 58.59 91 GLY A N 1
ATOM 673 C CA . GLY A 1 91 ? -64.862 -49.999 40.023 1.00 58.59 91 GLY A CA 1
ATOM 674 C C . GLY A 1 91 ? -63.658 -50.782 40.560 1.00 58.59 91 GLY A C 1
ATOM 675 O O . GLY A 1 91 ? -63.110 -50.429 41.606 1.00 58.59 91 GLY A O 1
ATOM 676 N N . PRO A 1 92 ? -63.196 -51.829 39.860 1.00 54.97 92 PRO A N 1
ATOM 677 C CA . PRO A 1 92 ? -61.999 -52.565 40.261 1.00 54.97 92 PRO A CA 1
ATOM 678 C C . PRO A 1 92 ? -60.798 -51.620 40.458 1.00 54.97 92 PRO A C 1
ATOM 680 O O . PRO A 1 92 ? -60.423 -50.901 39.536 1.00 54.97 92 PRO A O 1
ATOM 683 N N . GLY A 1 93 ? -60.203 -51.609 41.656 1.00 59.84 93 GLY A N 1
ATOM 684 C CA . GLY A 1 93 ? -59.034 -50.773 41.987 1.00 59.84 93 GLY A CA 1
ATOM 685 C C . GLY A 1 93 ? -59.338 -49.334 42.439 1.00 59.84 93 GLY A C 1
ATOM 686 O O . GLY A 1 93 ? -58.403 -48.582 42.726 1.00 59.84 93 GLY A O 1
ATOM 687 N N . ILE A 1 94 ? -60.616 -48.960 42.543 1.00 64.94 94 ILE A N 1
ATOM 688 C CA . ILE A 1 94 ? -61.091 -47.652 43.013 1.00 64.94 94 ILE A CA 1
ATOM 689 C C . ILE A 1 94 ? -61.863 -47.851 44.325 1.00 64.94 94 ILE A C 1
ATOM 691 O O . ILE A 1 94 ? -62.742 -48.702 44.399 1.00 64.94 94 ILE A O 1
ATOM 695 N N . THR A 1 95 ? -61.562 -47.038 45.335 1.00 70.50 95 THR A N 1
ATOM 696 C CA . THR A 1 95 ? -62.255 -46.991 46.632 1.00 70.50 95 THR A CA 1
ATOM 697 C C . THR A 1 95 ? -62.899 -45.621 46.795 1.00 70.50 95 THR A C 1
ATOM 699 O O . THR A 1 95 ? -62.234 -44.602 46.582 1.00 70.50 95 THR A O 1
ATOM 702 N N . VAL A 1 96 ? -64.172 -45.569 47.184 1.00 70.50 96 VAL A N 1
ATOM 703 C CA . VAL A 1 96 ? -64.897 -44.299 47.340 1.00 70.50 96 VAL A CA 1
ATOM 704 C C . VAL A 1 96 ? -65.274 -44.091 48.803 1.00 70.50 96 VAL A C 1
ATOM 706 O O . VAL A 1 96 ? -66.074 -44.839 49.356 1.00 70.50 96 VAL A O 1
ATOM 709 N N . ASP A 1 97 ? -64.740 -43.038 49.422 1.00 68.38 97 ASP A N 1
ATOM 710 C CA . ASP A 1 97 ? -65.203 -42.560 50.724 1.00 68.38 97 ASP A CA 1
ATOM 711 C C . ASP A 1 97 ? -66.324 -41.536 50.516 1.00 68.38 97 ASP A C 1
ATOM 713 O O . ASP A 1 97 ? -66.106 -40.401 50.088 1.00 68.38 97 ASP A O 1
ATOM 717 N N . SER A 1 98 ? -67.549 -41.969 50.804 1.00 63.28 98 SER A N 1
ATOM 718 C CA . SER A 1 98 ? -68.768 -41.173 50.674 1.00 63.28 98 SER A CA 1
ATOM 719 C C . SER A 1 98 ? -69.289 -40.648 52.016 1.00 63.28 98 SER A C 1
ATOM 721 O O . SER A 1 98 ? -70.489 -40.401 52.150 1.00 63.28 98 SER A O 1
ATOM 723 N N . SER A 1 99 ? -68.432 -40.540 53.034 1.00 68.94 99 SER A N 1
ATOM 724 C CA . SER A 1 99 ? -68.814 -40.023 54.354 1.00 68.94 99 SER A CA 1
ATOM 725 C C . SER A 1 99 ? -69.304 -38.567 54.315 1.00 68.94 99 SER A C 1
ATOM 727 O O . SER A 1 99 ? -70.164 -38.202 55.118 1.00 68.94 99 SER A O 1
ATOM 729 N N . ASP A 1 100 ? -68.843 -37.774 53.339 1.00 65.38 100 ASP A N 1
ATOM 730 C CA . ASP A 1 100 ? -69.417 -36.477 52.959 1.00 65.38 100 ASP A CA 1
ATOM 731 C C . ASP A 1 100 ? -70.035 -36.547 51.544 1.00 65.38 100 ASP A C 1
ATOM 733 O O . ASP A 1 100 ? -69.314 -36.512 50.543 1.00 65.38 100 ASP A O 1
ATOM 737 N N . PRO A 1 101 ? -71.374 -36.618 51.418 1.00 57.47 101 PRO A N 1
ATOM 738 C CA . PRO A 1 101 ? -72.049 -36.689 50.121 1.00 57.47 101 PRO A CA 1
ATOM 739 C C . PRO A 1 101 ? -71.882 -35.433 49.255 1.00 57.47 101 PRO A C 1
ATOM 741 O O . PRO A 1 101 ? -72.109 -35.497 48.048 1.00 57.47 101 PRO A O 1
ATOM 744 N N . GLY A 1 102 ? -71.523 -34.290 49.850 1.00 50.56 102 GLY A N 1
ATOM 745 C CA . GLY A 1 102 ? -71.242 -33.058 49.116 1.00 50.56 102 GLY A CA 1
ATOM 746 C C . GLY A 1 102 ? -69.855 -33.050 48.471 1.00 50.56 102 GLY A C 1
ATOM 747 O O . GLY A 1 102 ? -69.630 -32.270 47.545 1.00 50.56 102 GLY A O 1
ATOM 748 N N . ASN A 1 103 ? -68.945 -33.914 48.938 1.00 55.56 103 ASN A N 1
ATOM 749 C CA . ASN A 1 103 ? -67.563 -33.986 48.474 1.00 55.56 103 ASN A CA 1
ATOM 750 C C . ASN A 1 103 ? -66.961 -35.402 48.648 1.00 55.56 103 ASN A C 1
ATOM 752 O O . ASN A 1 103 ? -66.067 -35.595 49.476 1.00 55.56 103 ASN A O 1
ATOM 756 N N . PRO A 1 104 ? -67.443 -36.412 47.898 1.00 63.41 104 PRO A N 1
ATOM 757 C CA . PRO A 1 104 ? -66.931 -37.774 48.008 1.00 63.41 104 PRO A CA 1
ATOM 758 C C . PRO A 1 104 ? -65.450 -37.841 47.609 1.00 63.41 104 PRO A C 1
ATOM 760 O O . PRO A 1 104 ? -65.057 -37.327 46.558 1.00 63.41 104 PRO A O 1
ATOM 763 N N . ILE A 1 105 ? -64.627 -38.512 48.419 1.00 65.19 105 ILE A N 1
ATOM 764 C CA . ILE A 1 105 ? -63.211 -38.733 48.109 1.00 65.19 105 ILE A CA 1
ATOM 765 C C . ILE A 1 105 ? -63.094 -40.044 47.341 1.00 65.19 105 ILE A C 1
ATOM 767 O O . ILE A 1 105 ? -63.296 -41.131 47.880 1.00 65.19 105 ILE A O 1
ATOM 771 N N . VAL A 1 106 ? -62.733 -39.946 46.065 1.00 66.31 106 VAL A N 1
ATOM 772 C CA . VAL A 1 106 ? -62.405 -41.111 45.243 1.00 66.31 106 VAL A CA 1
ATOM 773 C C . VAL A 1 106 ? -60.905 -41.343 45.322 1.00 66.31 106 VAL A C 1
ATOM 775 O O . VAL A 1 106 ? -60.110 -40.484 44.945 1.00 66.31 106 VAL A O 1
ATOM 778 N N . SER A 1 107 ? -60.515 -42.513 45.806 1.00 68.00 107 SER A N 1
ATOM 779 C CA . SER A 1 107 ? -59.126 -42.946 45.890 1.00 68.00 107 SER A CA 1
ATOM 780 C C . SER A 1 107 ? -58.915 -44.161 44.999 1.00 68.00 107 SER A C 1
ATOM 782 O O . SER A 1 107 ? -59.799 -44.991 44.826 1.00 68.00 107 SER A O 1
ATOM 784 N N . SER A 1 108 ? -57.743 -44.278 44.398 1.00 64.50 108 SER A N 1
ATOM 785 C CA . SER A 1 108 ? -57.341 -45.478 43.668 1.00 64.50 108 SER A CA 1
ATOM 786 C C . SER A 1 108 ? -55.967 -45.891 44.139 1.00 64.50 108 SER A C 1
ATOM 788 O O . SER A 1 108 ? -55.078 -45.055 44.282 1.00 64.50 108 SER A O 1
ATOM 790 N N . ASN A 1 109 ? -55.784 -47.191 44.348 1.00 58.38 109 ASN A N 1
ATOM 791 C CA . ASN A 1 109 ? -54.454 -47.764 44.508 1.00 58.38 109 ASN A CA 1
ATOM 792 C C . ASN A 1 109 ? -53.918 -48.119 43.121 1.00 58.38 109 ASN A C 1
ATOM 794 O O . ASN A 1 109 ? -53.704 -49.290 42.806 1.00 58.38 109 ASN A O 1
ATOM 798 N N . PHE A 1 110 ? -53.714 -47.112 42.271 1.00 53.69 110 PHE A N 1
ATOM 799 C CA . PHE A 1 110 ? -52.855 -47.321 41.116 1.00 53.69 110 PHE A CA 1
ATOM 800 C C . PHE A 1 110 ? -51.423 -47.414 41.644 1.00 53.69 110 PHE A C 1
ATOM 802 O O . PHE A 1 110 ? -50.882 -46.466 42.212 1.00 53.69 110 PHE A O 1
ATOM 809 N N . SER A 1 111 ? -50.802 -48.580 41.478 1.00 58.34 111 SER A N 1
ATOM 810 C CA . SER A 1 111 ? -49.344 -48.602 41.381 1.00 58.34 111 SER A CA 1
ATOM 811 C C . SER A 1 111 ? -48.959 -47.689 40.213 1.00 58.34 111 SER A C 1
ATOM 813 O O . SER A 1 111 ? -49.726 -47.587 39.254 1.00 58.34 111 SER A O 1
ATOM 815 N N . ASN A 1 112 ? -47.833 -46.970 40.321 1.00 51.06 112 ASN A N 1
ATOM 816 C CA . ASN A 1 112 ? -47.382 -46.073 39.252 1.00 51.06 112 ASN A CA 1
ATOM 817 C C . ASN A 1 112 ? -47.500 -46.808 37.907 1.00 51.06 112 ASN A C 1
ATOM 819 O O . ASN A 1 112 ? -46.894 -47.878 37.786 1.00 51.06 112 ASN A O 1
ATOM 823 N N . PRO A 1 113 ? -48.281 -46.287 36.942 1.00 50.88 113 PRO A N 1
ATOM 824 C CA . PRO A 1 113 ? -48.521 -46.988 35.693 1.00 50.88 113 PRO A CA 1
ATOM 825 C C . PRO A 1 113 ? -47.183 -47.283 35.027 1.00 50.88 113 PRO A C 1
ATOM 827 O O . PRO A 1 113 ? -46.272 -46.446 35.013 1.00 50.88 113 PRO A O 1
ATOM 830 N N . THR A 1 114 ? -47.044 -48.491 34.496 1.00 54.22 114 THR A N 1
ATOM 831 C CA . THR A 1 114 ? -45.874 -48.814 33.688 1.00 54.22 114 THR A CA 1
ATOM 832 C C . THR A 1 114 ? -46.058 -48.205 32.303 1.00 54.22 114 THR A C 1
ATOM 834 O O . THR A 1 114 ? -47.168 -48.104 31.785 1.00 54.22 114 THR A O 1
ATOM 837 N N . TRP A 1 115 ? -44.962 -47.776 31.676 1.00 50.34 115 TRP A N 1
ATOM 838 C CA . TRP A 1 115 ? -44.983 -47.073 30.383 1.00 50.34 115 TRP A CA 1
ATOM 839 C C . TRP A 1 115 ? -45.714 -47.816 29.247 1.00 50.34 115 TRP A C 1
ATOM 841 O O . TRP A 1 115 ? -46.095 -47.202 28.248 1.00 50.34 115 TRP A O 1
ATOM 851 N N . SER A 1 116 ? -45.926 -49.125 29.387 1.00 51.16 116 SER A N 1
ATOM 852 C CA . SER A 1 116 ? -46.700 -49.957 28.463 1.00 51.16 116 SER A CA 1
ATOM 853 C C . SER A 1 116 ? -48.212 -49.722 28.504 1.00 51.16 116 SER A C 1
ATOM 855 O O . SER A 1 116 ? -48.882 -50.092 27.548 1.00 51.16 116 SER A O 1
ATOM 857 N N . GLU A 1 117 ? -48.748 -49.118 29.565 1.00 47.47 117 GLU A N 1
ATOM 858 C CA . GLU A 1 117 ? -50.193 -49.076 29.857 1.00 47.47 117 GLU A CA 1
ATOM 859 C C . GLU A 1 117 ? -50.862 -47.738 29.485 1.00 47.47 117 GLU A C 1
ATOM 861 O O . GLU A 1 117 ? -52.051 -47.552 29.725 1.00 47.47 117 GLU A O 1
ATOM 866 N N . VAL A 1 118 ? -50.113 -46.802 28.889 1.00 53.59 118 VAL A N 1
ATOM 867 C CA . VAL A 1 118 ? -50.619 -45.485 28.467 1.00 53.59 118 VAL A CA 1
ATOM 868 C C . VAL A 1 118 ? -50.914 -45.490 26.964 1.00 53.59 118 VAL A C 1
ATOM 870 O O . VAL A 1 118 ? -49.982 -45.516 26.147 1.00 53.59 118 VAL A O 1
ATOM 873 N N . ASP A 1 119 ? -52.198 -45.446 26.609 1.00 43.31 119 ASP A N 1
ATOM 874 C CA . ASP A 1 119 ? -52.691 -45.140 25.262 1.00 43.31 119 ASP A CA 1
ATOM 875 C C . ASP A 1 119 ? -52.925 -43.626 25.160 1.00 43.31 119 ASP A C 1
ATOM 877 O O . ASP A 1 119 ? -53.518 -43.033 26.053 1.00 43.31 119 ASP A O 1
ATOM 881 N N . GLU A 1 120 ? -52.403 -43.009 24.096 1.00 48.47 120 GLU A N 1
ATOM 882 C CA . GLU A 1 120 ? -52.156 -41.558 23.937 1.00 48.47 120 GLU A CA 1
ATOM 883 C C . GLU A 1 120 ? -50.897 -41.040 24.650 1.00 48.47 120 GLU A C 1
ATOM 885 O O . GLU A 1 120 ? -50.904 -40.121 25.469 1.00 48.47 120 GLU A O 1
ATOM 890 N N . LYS A 1 121 ? -49.754 -41.627 24.279 1.00 52.56 121 LYS A N 1
ATOM 891 C CA . LYS A 1 121 ? -48.438 -41.086 24.627 1.00 52.56 121 LYS A CA 1
ATOM 892 C C . LYS A 1 121 ? -48.256 -39.736 23.903 1.00 52.56 121 LYS A C 1
ATOM 894 O O . LYS A 1 121 ? -48.335 -39.732 22.672 1.00 52.56 121 LYS A O 1
ATOM 899 N N . PRO A 1 122 ? -47.986 -38.608 24.593 1.00 45.59 122 PRO A N 1
ATOM 900 C CA . PRO A 1 122 ? -47.460 -37.427 23.907 1.00 45.59 122 PRO A CA 1
ATOM 901 C C . PRO A 1 122 ? -46.159 -37.844 23.210 1.00 45.59 122 PRO A C 1
ATOM 903 O O . PRO A 1 122 ? -45.467 -38.716 23.735 1.00 45.59 122 PRO A O 1
ATOM 906 N N . GLU A 1 123 ? -45.845 -37.292 22.034 1.00 52.97 123 GLU A N 1
ATOM 907 C CA . GLU A 1 123 ? -44.615 -37.606 21.288 1.00 52.97 123 GLU A CA 1
ATOM 908 C C . GLU A 1 123 ? -43.364 -37.409 22.159 1.00 52.97 123 GLU A C 1
ATOM 910 O O . GLU A 1 123 ? -42.744 -36.354 22.153 1.00 52.97 123 GLU A O 1
ATOM 915 N N . PHE A 1 124 ? -42.969 -38.430 22.914 1.00 47.31 124 PHE A N 1
ATOM 916 C CA . PHE A 1 124 ? -41.697 -38.485 23.608 1.00 47.31 124 PHE A CA 1
ATOM 917 C C . PHE A 1 124 ? -41.198 -39.928 23.627 1.00 47.31 124 PHE A C 1
ATOM 919 O O . PHE A 1 124 ? -41.639 -40.747 24.426 1.00 47.31 124 PHE A O 1
ATOM 926 N N . MET A 1 125 ? -40.244 -40.154 22.715 1.00 52.28 125 MET A N 1
ATOM 927 C CA . MET A 1 125 ? -39.140 -41.125 22.726 1.00 52.28 125 MET A CA 1
ATOM 928 C C . MET A 1 125 ? -39.508 -42.603 22.874 1.00 52.28 125 MET A C 1
ATOM 930 O O . MET A 1 125 ? -40.035 -43.062 23.886 1.00 52.28 125 MET A O 1
ATOM 934 N N . ALA A 1 126 ? -39.149 -43.380 21.856 1.00 48.97 126 ALA A N 1
ATOM 935 C CA . ALA A 1 126 ? -39.353 -44.815 21.839 1.00 48.97 126 ALA A CA 1
ATOM 936 C C . ALA A 1 126 ? -38.555 -45.493 22.966 1.00 48.97 126 ALA A C 1
ATOM 938 O O . ALA A 1 126 ? -37.411 -45.139 23.262 1.00 48.97 126 ALA A O 1
ATOM 939 N N . ALA A 1 127 ? -39.135 -46.524 23.584 1.00 43.34 127 ALA A N 1
ATOM 940 C CA . ALA A 1 127 ? -38.397 -47.387 24.499 1.00 43.34 127 ALA A CA 1
ATOM 941 C C . ALA A 1 127 ? -37.249 -48.072 23.732 1.00 43.34 127 ALA A C 1
ATOM 943 O O . ALA A 1 127 ? -37.491 -48.851 22.812 1.00 43.34 127 ALA A O 1
ATOM 944 N N . GLY A 1 128 ? -36.006 -47.755 24.103 1.00 52.69 128 GLY A N 1
ATOM 945 C CA . GLY A 1 128 ? -34.795 -48.171 23.384 1.00 52.69 128 GLY A CA 1
ATOM 946 C C . GLY A 1 128 ? -34.000 -47.009 22.784 1.00 52.69 128 GLY A C 1
ATOM 947 O O . GLY A 1 128 ? -32.851 -47.212 22.393 1.00 52.69 128 GLY A O 1
ATOM 948 N N . ASP A 1 129 ? -34.559 -45.796 22.771 1.00 56.88 129 ASP A N 1
ATOM 949 C CA . ASP A 1 129 ? -33.818 -44.603 22.383 1.00 56.88 129 ASP A CA 1
ATOM 950 C C . ASP A 1 129 ? -32.675 -44.337 23.366 1.00 56.88 129 ASP A C 1
ATOM 952 O O . ASP A 1 129 ? -32.830 -44.303 24.590 1.00 56.88 129 ASP A O 1
ATOM 956 N N . THR A 1 130 ? -31.484 -44.135 22.812 1.00 68.31 130 THR A N 1
ATOM 957 C CA . THR A 1 130 ? -30.325 -43.703 23.583 1.00 68.31 130 THR A CA 1
ATOM 958 C C . THR A 1 130 ? -30.599 -42.338 24.208 1.00 68.31 130 THR A C 1
ATOM 960 O O . THR A 1 130 ? -31.333 -41.506 23.668 1.00 68.31 130 THR A O 1
ATOM 963 N N . ALA A 1 131 ? -29.915 -42.041 25.313 1.00 66.81 131 ALA A N 1
ATOM 964 C CA . ALA A 1 131 ? -30.002 -40.729 25.947 1.00 66.81 131 ALA A CA 1
ATOM 965 C C . ALA A 1 131 ? -29.684 -39.565 24.974 1.00 66.81 131 ALA A C 1
ATOM 967 O O . ALA A 1 131 ? -30.109 -38.438 25.207 1.00 66.81 131 ALA A O 1
ATOM 968 N N . ALA A 1 132 ? -28.959 -39.817 23.875 1.00 65.62 132 ALA A N 1
ATOM 969 C CA . ALA A 1 132 ? -28.695 -38.832 22.826 1.00 65.62 132 ALA A CA 1
ATOM 970 C C . ALA A 1 132 ? -29.920 -38.558 21.934 1.00 65.62 132 ALA A C 1
ATOM 972 O O . ALA A 1 132 ? -30.256 -37.395 21.719 1.00 65.62 132 ALA A O 1
ATOM 973 N N . GLN A 1 133 ? -30.606 -39.607 21.467 1.00 68.88 133 GLN A N 1
ATOM 974 C CA . GLN A 1 133 ? -31.848 -39.485 20.685 1.00 68.88 133 GLN A CA 1
ATOM 975 C C . GLN A 1 133 ? -32.932 -38.768 21.492 1.00 68.88 133 GLN A C 1
ATOM 977 O O . GLN A 1 133 ? -33.630 -37.898 20.976 1.00 68.88 133 GLN A O 1
ATOM 982 N N . ALA A 1 134 ? -32.969 -39.050 22.794 1.00 68.94 134 ALA A N 1
ATOM 983 C CA . ALA A 1 134 ? -33.872 -38.410 23.726 1.00 68.94 134 ALA A CA 1
ATOM 984 C C . ALA A 1 134 ? -33.742 -36.880 23.774 1.00 68.94 134 ALA A C 1
ATOM 986 O O . ALA A 1 134 ? -34.704 -36.127 23.635 1.00 68.94 134 ALA A O 1
ATOM 987 N N . ARG A 1 135 ? -32.509 -36.401 23.948 1.00 69.81 135 ARG A N 1
ATOM 988 C CA . ARG A 1 135 ? -32.223 -34.969 24.081 1.00 69.81 135 ARG A CA 1
ATOM 989 C C . ARG A 1 135 ? -32.421 -34.201 22.776 1.00 69.81 135 ARG A C 1
ATOM 991 O O . ARG A 1 135 ? -32.800 -33.032 22.817 1.00 69.81 135 ARG A O 1
ATOM 998 N N . ALA A 1 136 ? -32.205 -34.863 21.637 1.00 65.50 136 ALA A N 1
ATOM 999 C CA . ALA A 1 136 ? -32.490 -34.304 20.321 1.00 65.50 136 ALA A CA 1
ATOM 1000 C C . ALA A 1 136 ? -34.000 -34.095 20.104 1.00 65.50 136 ALA A C 1
ATOM 1002 O O . ALA A 1 136 ? -34.395 -33.025 19.649 1.00 65.50 136 ALA A O 1
ATOM 1003 N N . ALA A 1 137 ? -34.835 -35.065 20.494 1.00 65.56 137 ALA A N 1
ATOM 1004 C CA . ALA A 1 137 ? -36.292 -34.979 20.357 1.00 65.56 137 ALA A CA 1
ATOM 1005 C C . ALA A 1 137 ? -36.917 -33.845 21.196 1.00 65.56 137 ALA A C 1
ATOM 1007 O O . ALA A 1 137 ? -37.872 -33.213 20.760 1.00 65.56 137 ALA A O 1
ATOM 1008 N N . ILE A 1 138 ? -36.341 -33.533 22.364 1.00 68.94 138 ILE A N 1
ATOM 1009 C CA . ILE A 1 138 ? -36.801 -32.442 23.250 1.00 68.94 138 ILE A CA 1
ATOM 1010 C C . ILE A 1 138 ? -36.258 -31.064 22.799 1.00 68.94 138 ILE A C 1
ATOM 1012 O O . ILE A 1 138 ? -36.582 -30.033 23.383 1.00 68.94 138 ILE A O 1
ATOM 1016 N N . GLY A 1 139 ? -35.418 -31.006 21.758 1.00 65.38 139 GLY A N 1
ATOM 1017 C CA . GLY A 1 139 ? -34.885 -29.740 21.247 1.00 65.38 139 GLY A CA 1
ATOM 1018 C C . GLY A 1 139 ? -33.880 -29.062 22.184 1.00 65.38 139 GLY A C 1
ATOM 1019 O O . GLY A 1 139 ? -33.656 -27.859 22.081 1.00 65.38 139 GLY A O 1
ATOM 1020 N N . LEU A 1 140 ? -33.221 -29.818 23.072 1.00 66.94 140 LEU A N 1
ATOM 1021 C CA . LEU A 1 140 ? -32.256 -29.290 24.053 1.00 66.94 140 LEU A CA 1
ATOM 1022 C C . LEU A 1 140 ? -30.914 -28.840 23.429 1.00 66.94 140 LEU A C 1
ATOM 1024 O O . LEU A 1 140 ? -29.964 -28.512 24.142 1.00 66.94 140 LEU A O 1
ATOM 1028 N N . GLY A 1 141 ? -30.819 -28.833 22.095 1.00 67.38 141 GLY A N 1
ATOM 1029 C CA . GLY A 1 141 ? -29.636 -28.431 21.339 1.00 67.38 141 GLY A CA 1
ATOM 1030 C C . GLY A 1 141 ? -28.473 -29.425 21.431 1.00 67.38 141 GLY A C 1
ATOM 1031 O O . GLY A 1 141 ? -28.433 -30.319 22.278 1.00 67.38 141 GLY A O 1
ATOM 1032 N N . SER A 1 142 ? -27.485 -29.259 20.550 1.00 67.75 142 SER A N 1
ATOM 1033 C CA . SER A 1 142 ? -26.307 -30.137 20.467 1.00 67.75 142 SER A CA 1
ATOM 1034 C C . SER A 1 142 ? -25.474 -30.152 21.755 1.00 67.75 142 SER A C 1
ATOM 1036 O O . SER A 1 142 ? -24.867 -31.175 22.073 1.00 67.75 142 SER A O 1
ATOM 1038 N N . ALA A 1 143 ? -25.505 -29.076 22.548 1.00 66.44 143 ALA A N 1
ATOM 1039 C CA . ALA A 1 143 ? -24.799 -28.993 23.825 1.00 66.44 143 ALA A CA 1
ATOM 1040 C C . ALA A 1 143 ? -25.274 -30.055 24.834 1.00 66.44 143 ALA A C 1
ATOM 1042 O O . ALA A 1 143 ? -24.467 -30.697 25.498 1.00 66.44 143 ALA A O 1
ATOM 1043 N N . SER A 1 144 ? -26.578 -30.332 24.887 1.00 67.38 144 SER A N 1
ATOM 1044 C CA . SER A 1 144 ? -27.132 -31.346 25.791 1.00 67.38 144 SER A CA 1
ATOM 1045 C C . SER A 1 144 ? -26.659 -32.770 25.465 1.00 67.38 144 SER A C 1
ATOM 1047 O O . SER A 1 144 ? -26.699 -33.653 26.318 1.00 67.38 144 SER A O 1
ATOM 1049 N N . THR A 1 145 ? -26.190 -33.021 24.237 1.00 66.38 145 THR A N 1
ATOM 1050 C CA . THR A 1 145 ? -25.792 -34.360 23.779 1.00 66.38 145 THR A CA 1
ATOM 1051 C C . THR A 1 145 ? -24.379 -34.774 24.177 1.00 66.38 145 THR A C 1
ATOM 1053 O O . THR A 1 145 ? -24.069 -35.961 24.064 1.00 66.38 145 THR A O 1
ATOM 1056 N N . ARG A 1 146 ? -23.557 -33.852 24.695 1.00 68.44 146 ARG A N 1
ATOM 1057 C CA . ARG A 1 146 ? -22.168 -34.125 25.091 1.00 68.44 146 ARG A CA 1
ATOM 1058 C C . ARG A 1 146 ? -22.027 -34.286 26.613 1.00 68.44 146 ARG A C 1
ATOM 1060 O O . ARG A 1 146 ? -22.799 -33.679 27.356 1.00 68.44 146 ARG A O 1
ATOM 1067 N N . PRO A 1 147 ? -21.061 -35.085 27.107 1.00 70.88 147 PRO A N 1
ATOM 1068 C CA . PRO A 1 147 ? -20.723 -35.123 28.528 1.00 70.88 147 PRO A CA 1
ATOM 1069 C C . PRO A 1 147 ? -20.463 -33.718 29.084 1.00 70.88 147 PRO A C 1
ATOM 1071 O O . PRO A 1 147 ? -19.817 -32.910 28.428 1.00 70.88 147 PRO A O 1
ATOM 1074 N N . ALA A 1 148 ? -20.868 -33.436 30.327 1.00 65.44 148 ALA A N 1
ATOM 1075 C CA . ALA A 1 148 ? -20.533 -32.164 30.985 1.00 65.44 148 ALA A CA 1
ATOM 1076 C C . ALA A 1 148 ? -19.008 -31.915 31.057 1.00 65.44 148 ALA A C 1
ATOM 1078 O O . ALA A 1 148 ? -18.565 -30.775 31.128 1.00 65.44 148 ALA A O 1
ATOM 1079 N N . GLY A 1 149 ? -18.210 -32.991 31.00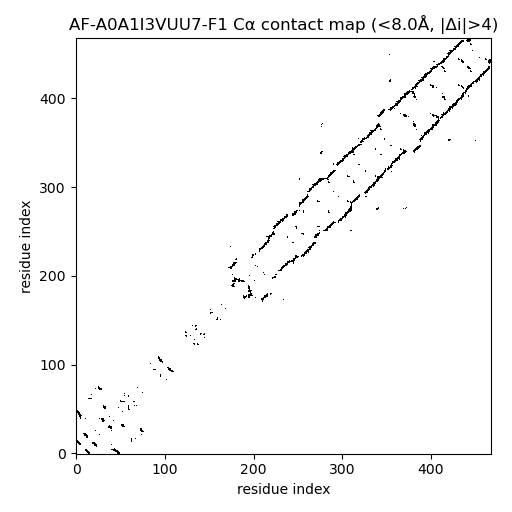3 1.00 65.19 149 GLY A N 1
ATOM 1080 C CA . GLY A 1 149 ? -16.748 -32.967 30.907 1.00 65.19 149 GLY A CA 1
ATOM 1081 C C . GLY A 1 149 ? -16.178 -32.470 29.572 1.00 65.19 149 GLY A C 1
ATOM 1082 O O . GLY A 1 149 ? -15.003 -32.123 29.533 1.00 65.19 149 GLY A O 1
ATOM 1083 N N . ASP A 1 150 ? -16.984 -32.425 28.507 1.00 67.50 150 ASP A N 1
ATOM 1084 C CA . ASP A 1 150 ? -16.592 -31.888 27.195 1.00 67.50 150 ASP A CA 1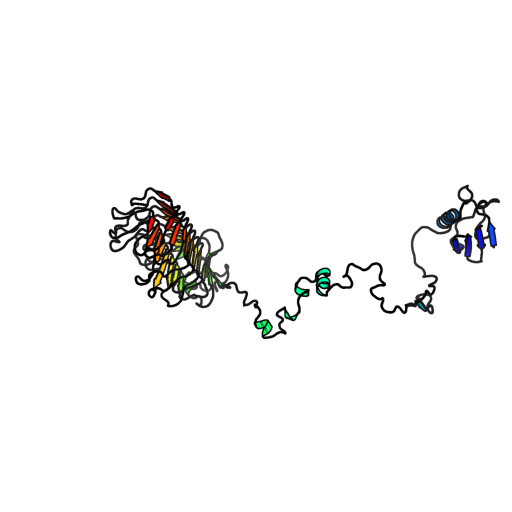
ATOM 1085 C C . ASP A 1 150 ? -16.693 -30.357 27.144 1.00 67.50 150 ASP A C 1
ATOM 1087 O O . ASP A 1 150 ? -16.171 -29.732 26.222 1.00 67.50 150 ASP A O 1
ATOM 1091 N N . PHE A 1 151 ? -17.386 -29.750 28.109 1.00 64.94 151 PHE A N 1
ATOM 1092 C CA . PHE A 1 151 ? -17.523 -28.304 28.223 1.00 64.94 151 PHE A CA 1
ATOM 1093 C C . PHE A 1 151 ? -16.583 -27.794 29.299 1.00 64.94 151 PHE A C 1
ATOM 1095 O O . PHE A 1 151 ? -16.620 -28.294 30.424 1.00 64.94 151 PHE A O 1
ATOM 1102 N N . ALA A 1 152 ? -15.796 -26.772 28.965 1.00 63.03 152 ALA A N 1
ATOM 1103 C CA . ALA A 1 152 ? -15.006 -26.035 29.936 1.00 63.03 152 ALA A CA 1
ATOM 1104 C C . ALA A 1 152 ? -15.957 -25.364 30.936 1.00 63.03 152 ALA A C 1
ATOM 1106 O O . ALA A 1 152 ? -16.683 -24.429 30.601 1.00 63.03 152 ALA A O 1
ATOM 1107 N N . THR A 1 153 ? -15.993 -25.873 32.163 1.00 64.94 153 THR A N 1
ATOM 1108 C CA . THR A 1 153 ? -16.737 -25.249 33.264 1.00 64.94 153 THR A CA 1
ATOM 1109 C C . THR A 1 153 ? -15.754 -24.709 34.288 1.00 64.94 153 THR A C 1
ATOM 1111 O O . THR A 1 153 ? -14.685 -25.283 34.492 1.00 64.94 153 THR A O 1
ATOM 1114 N N . SER A 1 154 ? -16.124 -23.638 34.993 1.00 58.28 154 SER A N 1
ATOM 1115 C CA . SER A 1 154 ? -15.302 -23.053 36.066 1.00 58.28 154 SER A CA 1
ATOM 1116 C C . SER A 1 154 ? -14.955 -24.048 37.186 1.00 58.28 154 SER A C 1
ATOM 1118 O O . SER A 1 154 ? -14.017 -23.828 37.944 1.00 58.28 154 SER A O 1
ATOM 1120 N N . ALA A 1 155 ? -15.670 -25.174 37.270 1.00 61.31 155 ALA A N 1
ATOM 1121 C CA . ALA A 1 155 ? -15.410 -26.263 38.205 1.00 61.31 155 ALA A CA 1
ATOM 1122 C C . ALA A 1 155 ? -14.262 -27.210 37.785 1.00 61.31 155 ALA A C 1
ATOM 1124 O O . ALA A 1 155 ? -13.827 -28.023 38.598 1.00 61.31 155 ALA A O 1
ATOM 1125 N N . GLN A 1 156 ? -13.771 -27.147 36.541 1.00 65.25 156 GLN A N 1
ATOM 1126 C CA . GLN A 1 156 ? -12.764 -28.082 36.004 1.00 65.25 156 GLN A CA 1
ATOM 1127 C C . GLN A 1 156 ? -11.305 -27.605 36.135 1.00 65.25 156 GLN A C 1
ATOM 1129 O O . GLN A 1 156 ? -10.395 -28.340 35.738 1.00 65.25 156 GLN A O 1
ATOM 1134 N N . GLY A 1 157 ? -11.058 -26.415 36.696 1.00 70.75 157 GLY A N 1
ATOM 1135 C CA . GLY A 1 157 ? -9.709 -25.892 36.972 1.00 70.75 157 GLY A CA 1
ATOM 1136 C C . GLY A 1 157 ? -8.788 -25.919 35.744 1.00 70.75 157 GLY A C 1
ATOM 1137 O O . GLY A 1 157 ? -9.190 -25.501 34.665 1.00 70.75 157 GLY A O 1
ATOM 1138 N N . ALA A 1 158 ? -7.596 -26.512 35.876 1.00 58.94 158 ALA A N 1
ATOM 1139 C CA . ALA A 1 158 ? -6.565 -26.559 34.828 1.00 58.94 158 ALA A CA 1
ATOM 1140 C C . ALA A 1 158 ? -7.017 -27.169 33.478 1.00 58.94 158 ALA A C 1
ATOM 1142 O O . ALA A 1 158 ? -6.432 -26.886 32.434 1.00 58.94 158 ALA A O 1
ATOM 1143 N N . LYS A 1 159 ? -8.062 -28.011 33.463 1.00 60.12 159 LYS A N 1
ATOM 1144 C CA . LYS A 1 159 ? -8.660 -28.514 32.210 1.00 60.12 159 LYS A CA 1
ATOM 1145 C C . LYS A 1 159 ? -9.524 -27.466 31.504 1.00 60.12 159 LYS A C 1
ATOM 1147 O O . LYS A 1 159 ? -9.579 -27.473 30.281 1.00 60.12 159 LYS A O 1
ATOM 1152 N N . ALA A 1 160 ? -10.175 -26.574 32.250 1.00 60.25 160 ALA A N 1
ATOM 1153 C CA . ALA A 1 160 ? -10.841 -25.411 31.676 1.00 60.25 160 ALA A CA 1
ATOM 1154 C C . ALA A 1 160 ? -9.811 -24.386 31.181 1.00 60.25 160 ALA A C 1
ATOM 1156 O O . ALA A 1 160 ? -10.001 -23.856 30.097 1.00 60.25 160 ALA A O 1
ATOM 1157 N N . ASP A 1 161 ? -8.691 -24.207 31.890 1.00 63.47 161 ASP A N 1
ATOM 1158 C CA . ASP A 1 161 ? -7.603 -23.283 31.509 1.00 63.47 161 ASP A CA 1
ATOM 1159 C C . ASP A 1 161 ? -6.848 -23.697 30.229 1.00 63.47 161 ASP A C 1
ATOM 1161 O O . ASP A 1 161 ? -6.104 -22.908 29.659 1.00 63.47 161 ASP A O 1
ATOM 1165 N N . THR A 1 162 ? -7.021 -24.944 29.774 1.00 64.56 162 THR A N 1
ATOM 1166 C CA . THR A 1 162 ? -6.439 -25.468 28.519 1.00 64.56 162 THR A CA 1
ATOM 1167 C C . THR A 1 162 ? -7.423 -25.464 27.346 1.00 64.56 162 THR A C 1
ATOM 1169 O O . THR A 1 162 ? -7.045 -25.811 26.227 1.00 64.56 162 THR A O 1
ATOM 1172 N N . ALA A 1 163 ? -8.680 -25.074 27.579 1.00 64.31 163 ALA A N 1
ATOM 1173 C CA . ALA A 1 163 ? -9.639 -24.773 26.522 1.00 64.31 163 ALA A CA 1
ATOM 1174 C C . ALA A 1 163 ? -9.458 -23.326 26.035 1.00 64.31 163 ALA A C 1
ATOM 1176 O O . ALA A 1 163 ? -9.006 -22.477 26.797 1.00 64.31 163 ALA A O 1
ATOM 1177 N N . VAL A 1 164 ? -9.865 -23.039 24.794 1.00 58.00 164 VAL A N 1
ATOM 1178 C CA . VAL A 1 164 ? -9.842 -21.685 24.212 1.00 58.00 164 VAL A CA 1
ATOM 1179 C C . VAL A 1 164 ? -10.738 -20.750 25.038 1.00 58.00 164 VAL A C 1
ATOM 1181 O O . VAL A 1 164 ? -11.965 -20.868 25.012 1.00 58.00 164 VAL A O 1
ATOM 1184 N N . GLN A 1 165 ? -10.126 -19.836 25.783 1.00 69.00 165 GLN A N 1
ATOM 1185 C CA . GLN A 1 165 ? -10.779 -18.800 26.576 1.00 69.00 165 GLN A CA 1
ATOM 1186 C C . GLN A 1 165 ? -11.302 -17.660 25.687 1.00 69.00 165 GLN A C 1
ATOM 1188 O O . GLN A 1 165 ? -10.807 -17.451 24.581 1.00 69.00 165 GLN A O 1
ATOM 1193 N N . PRO A 1 166 ? -12.234 -16.818 26.169 1.00 55.31 166 PRO A N 1
ATOM 1194 C CA . PRO A 1 166 ? -12.573 -15.561 25.494 1.00 55.31 166 PRO A CA 1
ATOM 1195 C C . PRO A 1 166 ? -11.354 -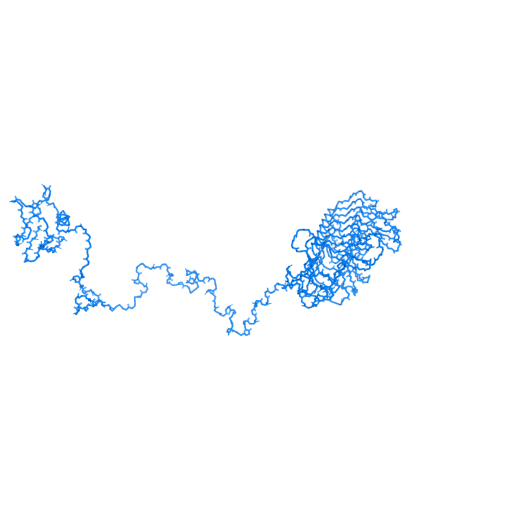14.654 25.225 1.00 55.31 166 PRO A C 1
ATOM 1197 O O . PRO A 1 166 ? -11.346 -13.934 24.232 1.00 55.31 166 PRO A O 1
ATOM 1200 N N . GLY A 1 167 ? -10.314 -14.724 26.068 1.00 57.22 167 GLY A N 1
ATOM 1201 C CA . GLY A 1 167 ? -9.018 -14.063 25.846 1.00 57.22 167 GLY A CA 1
ATOM 1202 C C . GLY A 1 167 ? -8.129 -14.735 24.789 1.00 57.22 167 GLY A C 1
ATOM 1203 O O . GLY A 1 167 ? -7.229 -14.094 24.258 1.00 57.22 167 GLY A O 1
ATOM 1204 N N . ASP A 1 168 ? -8.420 -15.984 24.428 1.00 57.06 168 ASP A N 1
ATOM 1205 C CA . ASP A 1 168 ? -7.757 -16.716 23.342 1.00 57.06 168 ASP A CA 1
ATOM 1206 C C . ASP A 1 168 ? -8.477 -16.501 21.996 1.00 57.06 168 ASP A C 1
ATOM 1208 O O . ASP A 1 168 ? -7.922 -16.775 20.934 1.00 57.06 168 ASP A O 1
ATOM 1212 N N . LEU A 1 169 ? -9.711 -15.975 22.027 1.00 51.62 169 LEU A N 1
ATOM 1213 C CA . LEU A 1 169 ? -10.498 -15.557 20.857 1.00 51.62 169 LEU A CA 1
ATOM 1214 C C . LEU A 1 169 ? -10.218 -14.113 20.422 1.00 51.62 169 LEU A C 1
ATOM 1216 O O . LEU A 1 169 ? -10.982 -13.531 19.647 1.00 51.62 169 LEU A O 1
ATOM 1220 N N . VAL A 1 170 ? -9.125 -13.521 20.898 1.00 52.38 170 VAL A N 1
ATOM 1221 C CA . VAL A 1 170 ? -8.702 -12.184 20.494 1.00 52.38 170 VAL A CA 1
ATOM 1222 C C . VAL A 1 170 ? -8.161 -12.273 19.067 1.00 52.38 170 VAL A C 1
ATOM 1224 O O . VAL A 1 170 ? -6.962 -12.381 18.827 1.00 52.38 170 VAL A O 1
ATOM 1227 N N . GLY A 1 171 ? -9.055 -12.160 18.082 1.00 56.31 171 GLY A N 1
ATOM 1228 C CA . GLY A 1 171 ? -8.698 -11.371 16.910 1.00 56.31 171 GLY A CA 1
ATOM 1229 C C . GLY A 1 171 ? -8.185 -10.041 17.451 1.00 56.31 171 GLY A C 1
ATOM 1230 O O . GLY A 1 171 ? -8.910 -9.393 18.197 1.00 56.31 171 GLY A O 1
ATOM 1231 N N . GLN A 1 172 ? -6.915 -9.739 17.196 1.00 61.62 172 GLN A N 1
ATOM 1232 C CA . GLN A 1 172 ? -6.155 -8.582 17.679 1.00 61.62 172 GLN A CA 1
ATOM 1233 C C . GLN A 1 172 ? -7.080 -7.394 18.022 1.00 61.62 172 GLN A C 1
ATOM 1235 O O . GLN A 1 172 ? -7.599 -6.721 17.132 1.00 61.62 172 GLN A O 1
ATOM 1240 N N . VAL A 1 173 ? -7.388 -7.194 19.311 1.00 78.44 173 VAL A N 1
ATOM 1241 C CA . VAL A 1 173 ? -8.286 -6.112 19.745 1.00 78.44 173 VAL A CA 1
ATOM 1242 C C . VAL A 1 173 ? -7.464 -4.835 19.745 1.00 78.44 173 VAL A C 1
ATOM 1244 O O . VAL A 1 173 ? -6.678 -4.598 20.652 1.00 78.44 173 VAL A O 1
ATOM 1247 N N . TYR A 1 174 ? -7.619 -4.040 18.693 1.00 89.31 174 TYR A N 1
ATOM 1248 C CA . TYR A 1 174 ? -6.941 -2.757 18.557 1.00 89.31 174 TYR A CA 1
ATOM 1249 C C . TYR A 1 174 ? -7.603 -1.692 19.437 1.00 89.31 174 TYR A C 1
ATOM 1251 O O . TYR A 1 174 ? -8.805 -1.437 19.304 1.00 89.31 174 TYR A O 1
ATOM 1259 N N . THR A 1 175 ? -6.815 -0.990 20.250 1.00 95.19 175 THR A N 1
ATOM 1260 C CA . THR A 1 175 ? -7.255 0.276 20.847 1.00 95.19 175 THR A CA 1
ATOM 1261 C C . THR A 1 175 ? -7.404 1.301 19.729 1.00 95.19 175 THR A C 1
ATOM 1263 O O . THR A 1 175 ? -6.477 1.522 18.949 1.00 95.19 175 THR A O 1
ATOM 1266 N N . THR A 1 176 ? -8.590 1.896 19.601 1.00 97.25 176 THR A N 1
ATOM 1267 C CA . THR A 1 176 ? -8.876 2.854 18.527 1.00 97.25 176 THR A CA 1
ATOM 1268 C C . THR A 1 176 ? -8.711 4.282 19.026 1.00 97.25 176 THR A C 1
ATOM 1270 O O . THR A 1 176 ? -9.356 4.676 19.995 1.00 97.25 176 THR A O 1
ATOM 1273 N N . TYR A 1 177 ? -7.884 5.047 18.322 1.00 98.38 177 TYR A N 1
ATOM 1274 C CA . TYR A 1 177 ? -7.639 6.463 18.536 1.00 98.38 177 TYR A CA 1
ATOM 1275 C C . TYR A 1 177 ? -8.154 7.271 17.346 1.00 98.38 177 TYR A C 1
ATOM 1277 O O . TYR A 1 177 ? -7.992 6.859 16.198 1.00 98.38 177 TYR A O 1
ATOM 1285 N N . TYR A 1 178 ? -8.753 8.425 17.610 1.00 98.69 178 TYR A N 1
ATOM 1286 C CA . TYR A 1 178 ? -9.348 9.313 16.617 1.00 98.69 178 TYR A CA 1
ATOM 1287 C C . TYR A 1 178 ? -8.600 10.643 16.588 1.00 98.69 178 TYR A C 1
ATOM 1289 O O . TYR A 1 178 ? -8.320 11.219 17.639 1.00 98.69 178 TYR A O 1
ATOM 1297 N N . ILE A 1 179 ? -8.317 11.149 15.388 1.00 98.75 179 ILE A N 1
ATOM 1298 C CA . ILE A 1 179 ? -7.673 12.445 15.151 1.00 98.75 179 ILE A CA 1
ATOM 1299 C C . ILE A 1 179 ? -8.553 13.265 14.200 1.00 98.75 179 ILE A C 1
ATOM 1301 O O . ILE A 1 179 ? -8.985 12.768 13.160 1.00 98.75 179 ILE A O 1
ATOM 1305 N N . SER A 1 180 ? -8.835 14.518 14.559 1.00 98.56 180 SER A N 1
ATOM 1306 C CA . SER A 1 180 ? -9.705 15.445 13.820 1.00 98.56 180 SER A CA 1
ATOM 1307 C C . SER A 1 180 ? -9.114 16.851 13.849 1.00 98.56 180 SER A C 1
ATOM 1309 O O . SER A 1 180 ? -8.611 17.285 14.882 1.00 98.56 180 SER A O 1
ATOM 1311 N N . SER A 1 181 ? -9.266 17.614 12.767 1.00 97.44 181 SER A N 1
ATOM 1312 C CA . SER A 1 181 ? -8.871 19.030 12.670 1.00 97.44 181 SER A CA 1
ATOM 1313 C C . SER A 1 181 ? -9.578 19.930 13.696 1.00 97.44 181 SER A C 1
ATOM 1315 O O . SER A 1 181 ? -9.121 21.029 14.000 1.00 97.44 181 SER A O 1
ATOM 1317 N N . THR A 1 182 ? -10.691 19.452 14.258 1.00 97.00 182 THR A N 1
ATOM 1318 C CA . THR A 1 182 ? -11.453 20.102 15.336 1.00 97.00 182 THR A CA 1
ATOM 1319 C C . THR A 1 182 ? -11.229 19.463 16.712 1.00 97.00 182 THR A C 1
ATOM 1321 O O . THR A 1 182 ? -12.005 19.722 17.631 1.00 97.00 182 THR A O 1
ATOM 1324 N N . GLY A 1 183 ? -10.265 18.548 16.835 1.00 97.75 183 GLY A N 1
ATOM 1325 C CA . GLY A 1 183 ? -9.937 17.856 18.080 1.00 97.75 183 GLY A CA 1
ATOM 1326 C C . GLY A 1 183 ? -9.133 18.713 19.054 1.00 97.75 183 GLY A C 1
ATOM 1327 O O . GLY A 1 183 ? -8.892 19.898 18.827 1.00 97.75 183 GLY A O 1
ATOM 1328 N N . LEU A 1 184 ? -8.707 18.095 20.157 1.00 98.19 184 LEU A N 1
ATOM 1329 C CA . LEU A 1 184 ? -7.810 18.693 21.149 1.00 98.19 184 LEU A CA 1
ATOM 1330 C C . LEU A 1 184 ? -6.848 17.623 21.666 1.00 98.19 184 LEU A C 1
ATOM 1332 O O . LEU A 1 184 ? -7.282 16.551 22.077 1.00 98.19 184 LEU A O 1
ATOM 1336 N N . ASP A 1 185 ? -5.553 17.919 21.728 1.00 97.75 185 ASP A N 1
ATOM 1337 C CA . ASP A 1 185 ? -4.539 16.952 22.191 1.00 97.75 185 ASP A CA 1
ATOM 1338 C C . ASP A 1 185 ? -4.609 16.644 23.695 1.00 97.75 185 ASP A C 1
ATOM 1340 O O . ASP A 1 185 ? -3.992 15.690 24.169 1.00 97.75 185 ASP A O 1
ATOM 1344 N N . SER A 1 186 ? -5.402 17.412 24.449 1.00 97.31 186 SER A N 1
ATOM 1345 C CA . SER A 1 186 ? -5.769 17.097 25.832 1.00 97.31 186 SER A CA 1
ATOM 1346 C C . SER A 1 186 ? -6.901 16.068 25.949 1.00 97.31 186 SER A C 1
ATOM 1348 O O . SER A 1 186 ? -7.215 15.644 27.060 1.00 97.31 186 SER A O 1
ATOM 1350 N N . ASN A 1 187 ? -7.551 15.689 24.843 1.00 98.00 187 ASN A N 1
ATOM 1351 C CA . ASN A 1 187 ? -8.552 14.626 24.839 1.00 98.00 187 ASN A CA 1
ATOM 1352 C C . ASN A 1 187 ? -7.889 13.250 24.989 1.00 98.00 187 ASN A C 1
ATOM 1354 O O . ASN A 1 187 ? -6.709 13.062 24.698 1.00 98.00 187 ASN A O 1
ATOM 1358 N N . ASN A 1 188 ? -8.672 12.249 25.392 1.00 96.00 188 ASN A N 1
ATOM 1359 C CA . ASN A 1 188 ? -8.187 10.868 25.451 1.00 96.00 188 ASN A CA 1
ATOM 1360 C C . ASN A 1 188 ? -7.993 10.237 24.057 1.00 96.00 188 ASN A C 1
ATOM 1362 O O . ASN A 1 188 ? -7.297 9.233 23.953 1.00 96.00 188 ASN A O 1
ATOM 1366 N N . GLY A 1 189 ? -8.596 10.804 23.005 1.00 97.50 189 GLY A N 1
ATOM 1367 C CA . GLY A 1 189 ? -8.536 10.280 21.643 1.00 97.50 189 GLY A CA 1
ATOM 1368 C C . GLY A 1 189 ? -9.366 9.015 21.421 1.00 97.50 189 GLY A C 1
ATOM 1369 O O . GLY A 1 189 ? -9.343 8.491 20.321 1.00 97.50 189 GLY A O 1
ATOM 1370 N N . LEU A 1 190 ? -10.101 8.507 22.416 1.00 96.69 190 LEU A N 1
ATOM 1371 C CA . LEU A 1 190 ? -10.714 7.169 22.379 1.00 96.69 190 LEU A CA 1
ATOM 1372 C C . LEU A 1 190 ? -12.109 7.128 21.738 1.00 96.69 190 LEU A C 1
ATOM 1374 O O . LEU A 1 190 ? -12.660 6.045 21.539 1.00 96.69 190 LEU A O 1
ATOM 1378 N N . THR A 1 191 ? -12.698 8.283 21.418 1.00 97.38 191 THR A N 1
ATOM 1379 C CA . THR A 1 191 ? -13.982 8.362 20.706 1.00 97.38 191 THR A CA 1
ATOM 1380 C C . THR A 1 191 ? -13.955 9.448 19.624 1.00 97.38 191 THR A C 1
ATOM 1382 O O . THR A 1 191 ? -13.166 10.393 19.727 1.00 97.38 191 THR A O 1
ATOM 1385 N N . PRO A 1 192 ? -14.828 9.359 18.600 1.00 97.31 192 PRO A N 1
ATOM 1386 C CA . PRO A 1 192 ? -14.979 10.402 17.584 1.00 97.31 192 PRO A CA 1
ATOM 1387 C C . PRO A 1 192 ? -15.340 11.790 18.133 1.00 97.31 192 PRO A C 1
ATOM 1389 O O . PRO A 1 192 ? -15.067 12.789 17.471 1.00 97.31 192 PRO A O 1
ATOM 1392 N N . GLU A 1 193 ? -15.975 11.858 19.307 1.00 97.38 193 GLU A N 1
ATOM 1393 C CA . GLU A 1 193 ? -16.414 13.092 19.974 1.00 97.38 193 GLU A CA 1
ATOM 1394 C C . GLU A 1 193 ? -15.295 13.751 20.788 1.00 97.38 193 GLU A C 1
ATOM 1396 O O . GLU A 1 193 ? -15.307 14.968 20.972 1.00 97.38 193 GLU A O 1
ATOM 1401 N N . THR A 1 194 ? -14.310 12.970 21.242 1.00 97.81 194 THR A N 1
ATOM 1402 C CA . THR A 1 194 ? -13.111 13.468 21.931 1.00 97.81 194 THR A CA 1
ATOM 1403 C C . THR A 1 194 ? -11.823 13.052 21.206 1.00 97.81 194 THR A C 1
ATOM 1405 O O . THR A 1 194 ? -10.980 12.374 21.803 1.00 97.81 194 THR A O 1
ATOM 1408 N N . PRO A 1 195 ? -11.638 13.446 19.929 1.00 98.56 195 PRO A N 1
ATOM 1409 C CA . PRO A 1 195 ? -10.455 13.099 19.153 1.00 98.56 195 PRO A CA 1
ATOM 1410 C C . PRO A 1 195 ? -9.265 13.990 19.530 1.00 98.56 195 PRO A C 1
ATOM 1412 O O . PRO A 1 195 ? -9.439 15.120 20.006 1.00 98.56 195 PRO A O 1
ATOM 1415 N N . TRP A 1 196 ? -8.056 13.503 19.268 1.00 98.75 196 TRP A N 1
ATOM 1416 C CA . TRP A 1 196 ? -6.847 14.326 19.246 1.00 98.75 196 TRP A CA 1
ATOM 1417 C C . TRP A 1 196 ? -6.870 15.321 18.084 1.00 98.75 196 TRP A C 1
ATOM 1419 O O . TRP A 1 196 ? -7.650 15.175 17.139 1.00 98.75 196 TRP A O 1
ATOM 1429 N N . LEU A 1 197 ? -6.026 16.348 18.174 1.00 98.12 197 LEU A N 1
ATOM 1430 C CA . LEU A 1 197 ? -5.866 17.367 17.142 1.00 98.12 197 LEU A CA 1
ATOM 1431 C C . LEU A 1 197 ? -4.734 17.013 16.170 1.00 98.12 197 LEU A C 1
ATOM 1433 O O . LEU A 1 197 ? -4.876 17.215 14.965 1.00 98.12 197 LEU A O 1
ATOM 1437 N N . THR A 1 198 ? -3.611 16.507 16.682 1.00 97.06 198 THR A N 1
ATOM 1438 C CA . THR A 1 198 ? -2.365 16.363 15.914 1.00 97.06 198 THR A CA 1
ATOM 1439 C C . THR A 1 198 ? -1.953 14.909 15.695 1.00 97.06 198 THR A C 1
ATOM 1441 O O . THR A 1 198 ? -2.318 14.011 16.454 1.00 97.06 198 THR A O 1
ATOM 1444 N N . LEU A 1 199 ? -1.155 14.678 14.643 1.00 97.44 199 LEU A N 1
ATOM 1445 C CA . LEU A 1 199 ? -0.550 13.371 14.353 1.00 97.44 199 LEU A CA 1
ATOM 1446 C C . LEU A 1 199 ? 0.477 12.960 15.416 1.00 97.44 199 LEU A C 1
ATOM 1448 O O . LEU A 1 199 ? 0.637 11.770 15.671 1.00 97.44 199 LEU A O 1
ATOM 1452 N N . ASP A 1 200 ? 1.134 13.927 16.061 1.00 94.38 200 ASP A N 1
ATOM 1453 C CA . ASP A 1 200 ? 2.178 13.675 17.060 1.00 94.38 200 ASP A CA 1
ATOM 1454 C C . ASP A 1 200 ? 1.660 12.867 18.248 1.00 94.38 200 ASP A C 1
ATOM 1456 O O . ASP A 1 200 ? 2.367 12.001 18.758 1.00 94.38 200 ASP A O 1
ATOM 1460 N N . LYS A 1 201 ? 0.388 13.045 18.622 1.00 94.50 201 LYS A N 1
ATOM 1461 C CA . LYS A 1 201 ? -0.242 12.237 19.671 1.00 94.50 201 LYS A CA 1
ATOM 1462 C C . LYS A 1 201 ? -0.248 10.739 19.375 1.00 94.50 201 LYS A C 1
ATOM 1464 O O . LYS A 1 201 ? -0.210 9.949 20.314 1.00 94.50 201 LYS A O 1
ATOM 1469 N N . ALA A 1 202 ? -0.255 10.331 18.106 1.00 92.62 202 ALA A N 1
ATOM 1470 C CA . ALA A 1 202 ? -0.179 8.918 17.745 1.00 92.62 202 ALA A CA 1
ATOM 1471 C C . ALA A 1 202 ? 1.188 8.290 18.064 1.00 92.62 202 ALA A C 1
ATOM 1473 O O . ALA A 1 202 ? 1.268 7.076 18.242 1.00 92.62 202 ALA A O 1
ATOM 1474 N N . GLN A 1 203 ? 2.246 9.099 18.167 1.00 86.94 203 GLN A N 1
ATOM 1475 C CA . GLN A 1 203 ? 3.594 8.626 18.493 1.00 86.94 203 GLN A CA 1
ATOM 1476 C C . GLN A 1 203 ? 3.746 8.285 19.986 1.00 86.94 203 GLN A C 1
ATOM 1478 O O . GLN A 1 203 ? 4.643 7.529 20.350 1.00 86.94 203 GLN A O 1
ATOM 1483 N N . ASP A 1 204 ? 2.841 8.779 20.841 1.00 90.12 204 ASP A N 1
ATOM 1484 C CA . ASP A 1 204 ? 2.804 8.472 22.279 1.00 90.12 204 ASP A CA 1
ATOM 1485 C C . ASP A 1 204 ? 2.178 7.098 22.588 1.00 90.12 204 ASP A C 1
ATOM 1487 O O . ASP A 1 204 ? 2.163 6.662 23.742 1.00 90.12 204 ASP A O 1
ATOM 1491 N N . ILE A 1 205 ? 1.607 6.423 21.585 1.00 93.06 205 ILE A N 1
ATOM 1492 C CA . ILE A 1 205 ? 0.944 5.132 21.770 1.00 93.06 205 ILE A CA 1
ATOM 1493 C C . ILE A 1 205 ? 1.982 4.082 22.172 1.00 93.06 205 ILE A C 1
ATOM 1495 O O . ILE A 1 205 ? 2.985 3.878 21.485 1.00 93.06 205 ILE A O 1
ATOM 1499 N N . ALA A 1 206 ? 1.703 3.366 23.262 1.00 91.56 206 ALA A N 1
ATOM 1500 C CA . ALA A 1 206 ? 2.590 2.344 23.794 1.00 91.56 206 ALA A CA 1
ATOM 1501 C C . ALA A 1 206 ? 2.917 1.279 22.735 1.00 91.56 206 ALA A C 1
ATOM 1503 O O . ALA A 1 206 ? 2.053 0.824 21.981 1.00 91.56 206 ALA A O 1
ATOM 1504 N N . ILE A 1 207 ? 4.188 0.887 22.652 1.00 89.94 207 ILE A N 1
ATOM 1505 C CA . ILE A 1 207 ? 4.716 -0.019 21.620 1.00 89.94 207 ILE A CA 1
ATOM 1506 C C . ILE A 1 207 ? 4.043 -1.401 21.638 1.00 89.94 207 ILE A C 1
ATOM 1508 O O . ILE A 1 207 ? 3.825 -1.993 20.582 1.00 89.94 207 ILE A O 1
ATOM 1512 N N . ASP A 1 208 ? 3.654 -1.870 22.819 1.00 89.88 208 ASP A N 1
ATOM 1513 C CA . ASP A 1 208 ? 3.078 -3.179 23.120 1.00 89.88 208 ASP A CA 1
ATOM 1514 C C . ASP A 1 208 ? 1.548 -3.238 22.980 1.00 89.88 208 ASP A C 1
ATOM 1516 O O . ASP A 1 208 ? 0.975 -4.323 22.999 1.00 89.88 208 ASP A O 1
ATOM 1520 N N . GLU A 1 209 ? 0.868 -2.123 22.712 1.00 89.75 209 GLU A N 1
ATOM 1521 C CA . GLU A 1 209 ? -0.594 -2.106 22.554 1.00 89.75 209 GLU A CA 1
ATOM 1522 C C . GLU A 1 209 ? -1.026 -2.104 21.077 1.00 89.75 209 GLU A C 1
ATOM 1524 O O . GLU A 1 209 ? -0.773 -1.115 20.399 1.00 89.75 209 GLU A O 1
ATOM 1529 N N . PRO A 1 210 ? -1.705 -3.125 20.522 1.00 92.81 210 PRO A N 1
ATOM 1530 C CA . PRO A 1 210 ? -2.252 -3.032 19.161 1.00 92.81 210 PRO A CA 1
ATOM 1531 C C . PRO A 1 210 ? -3.093 -1.756 18.998 1.00 92.81 210 PRO A C 1
ATOM 1533 O O . PRO A 1 210 ? -4.026 -1.529 19.767 1.00 92.81 210 PRO A O 1
ATOM 1536 N N . ALA A 1 211 ? -2.797 -0.925 17.996 1.00 95.38 211 ALA A N 1
ATOM 1537 C CA . ALA A 1 211 ? -3.451 0.379 17.852 1.00 95.38 211 ALA A CA 1
ATOM 1538 C C . ALA A 1 211 ? -4.062 0.626 16.472 1.00 95.38 211 ALA A C 1
ATOM 1540 O O . ALA A 1 211 ? -3.486 0.287 15.443 1.00 95.38 211 ALA A O 1
ATOM 1541 N N . ARG A 1 212 ? -5.231 1.260 16.444 1.00 97.31 212 ARG A N 1
ATOM 1542 C CA . ARG A 1 212 ? -5.857 1.776 15.230 1.00 97.31 212 ARG A CA 1
ATOM 1543 C C . ARG A 1 212 ? -5.934 3.289 15.341 1.00 97.31 212 ARG A C 1
ATOM 1545 O O . ARG A 1 212 ? -6.663 3.795 16.181 1.00 97.31 212 ARG A O 1
ATOM 1552 N N . VAL A 1 213 ? -5.212 4.001 14.492 1.00 98.44 213 VAL A N 1
ATOM 1553 C CA . VAL A 1 213 ? -5.232 5.460 14.413 1.00 98.44 213 VAL A CA 1
ATOM 1554 C C . VAL A 1 213 ? -6.101 5.874 13.235 1.00 98.44 213 VAL A C 1
ATOM 1556 O O . VAL A 1 213 ? -5.799 5.580 12.078 1.00 98.44 213 VAL A O 1
ATOM 1559 N N . LEU A 1 214 ? -7.220 6.521 13.547 1.00 98.75 214 LEU A N 1
ATOM 1560 C CA . LEU A 1 214 ? -8.239 6.927 12.597 1.00 98.75 214 LEU A CA 1
ATOM 1561 C C . LEU A 1 214 ? -8.231 8.441 12.409 1.00 98.75 214 LEU A C 1
ATOM 1563 O O . LEU A 1 214 ? -8.493 9.197 13.340 1.00 98.75 214 LEU A O 1
ATOM 1567 N N . LEU A 1 215 ? -7.980 8.878 11.181 1.00 98.88 215 LEU A N 1
ATOM 1568 C CA . LEU A 1 215 ? -7.970 10.275 10.765 1.00 98.88 215 LEU A CA 1
ATOM 1569 C C . LEU A 1 215 ? -9.344 10.666 10.214 1.00 98.88 215 LEU A C 1
ATOM 1571 O O . LEU A 1 215 ? -9.942 9.922 9.435 1.00 98.88 215 LEU A O 1
ATOM 1575 N N . ARG A 1 216 ? -9.894 11.808 10.613 1.00 98.75 216 ARG A N 1
ATOM 1576 C CA . ARG A 1 216 ? -11.234 12.203 10.170 1.00 98.75 216 ARG A CA 1
ATOM 1577 C C . ARG A 1 216 ? -11.259 12.490 8.666 1.00 98.75 216 ARG A C 1
ATOM 1579 O O . ARG A 1 216 ? -10.395 13.172 8.126 1.00 98.75 216 ARG A O 1
ATOM 1586 N N . SER A 1 217 ? -12.281 11.972 7.992 1.00 98.75 217 SER A N 1
ATOM 1587 C CA . SER A 1 217 ? -12.494 12.112 6.552 1.00 98.75 217 SER A CA 1
ATOM 1588 C C . SER A 1 217 ? -12.512 13.576 6.112 1.00 98.75 217 SER A C 1
ATOM 1590 O O . SER A 1 217 ? -13.182 14.405 6.727 1.00 98.75 217 SER A O 1
ATOM 1592 N N . GLY A 1 218 ? -11.772 13.878 5.041 1.00 98.50 218 GLY A N 1
ATOM 1593 C CA . GLY A 1 218 ? -11.645 15.218 4.462 1.00 98.50 218 GLY A CA 1
ATOM 1594 C C . GLY A 1 218 ? -10.732 16.189 5.217 1.00 98.50 218 GLY A C 1
ATOM 1595 O O . GLY A 1 218 ? -10.407 17.238 4.662 1.00 98.50 218 GLY A O 1
ATOM 1596 N N . ASP A 1 219 ? -10.278 15.860 6.429 1.00 98.81 219 ASP A N 1
ATOM 1597 C CA . ASP A 1 219 ? -9.335 16.710 7.154 1.00 98.81 219 ASP A CA 1
ATOM 1598 C C . ASP A 1 219 ? -7.928 16.641 6.547 1.00 98.81 219 ASP A C 1
ATOM 1600 O O . ASP A 1 219 ? -7.517 15.637 5.960 1.00 98.81 219 ASP A O 1
ATOM 1604 N N . THR A 1 220 ? -7.173 17.729 6.714 1.00 98.69 220 THR A N 1
ATOM 1605 C CA . THR A 1 220 ? -5.744 17.799 6.393 1.00 98.69 220 THR A CA 1
ATOM 1606 C C . THR A 1 220 ? -4.947 17.980 7.676 1.00 98.69 220 THR A C 1
ATOM 1608 O O . THR A 1 220 ? -5.170 18.932 8.422 1.00 98.69 220 THR A O 1
ATOM 1611 N N . PHE A 1 221 ? -4.000 17.079 7.906 1.00 98.56 221 PHE A N 1
ATOM 1612 C CA . PHE A 1 221 ? -3.087 17.091 9.037 1.00 98.56 221 PHE A CA 1
ATOM 1613 C C . PHE A 1 221 ? -1.683 17.432 8.554 1.00 98.56 221 PHE A C 1
ATOM 1615 O O . PHE A 1 221 ? -1.203 16.860 7.577 1.00 98.56 221 PHE A O 1
ATOM 1622 N N . HIS A 1 222 ? -1.030 18.371 9.230 1.00 97.31 222 HIS A N 1
ATOM 1623 C CA . HIS A 1 222 ? 0.314 18.813 8.876 1.00 97.31 222 HIS A CA 1
ATOM 1624 C C . HIS A 1 222 ? 1.370 18.036 9.666 1.00 97.31 222 HIS A C 1
ATOM 1626 O O . HIS A 1 222 ? 1.227 17.876 10.876 1.00 97.31 222 HIS A O 1
ATOM 1632 N N . GLY A 1 223 ? 2.426 17.584 8.987 1.00 96.44 223 GLY A N 1
ATOM 1633 C CA . GLY A 1 223 ? 3.498 16.774 9.570 1.00 96.44 223 GLY A CA 1
ATOM 1634 C C . GLY A 1 223 ? 3.515 15.346 9.024 1.00 96.44 223 GLY A C 1
ATOM 1635 O O . GLY A 1 223 ? 3.066 15.100 7.905 1.00 96.44 223 GLY A O 1
ATOM 1636 N N . GLY A 1 224 ? 4.048 14.417 9.814 1.00 96.69 224 GLY A N 1
ATOM 1637 C CA . GLY A 1 224 ? 4.077 12.986 9.512 1.00 96.69 224 GLY A CA 1
ATOM 1638 C C . GLY A 1 224 ? 3.587 12.161 10.700 1.00 96.69 224 GLY A C 1
ATOM 1639 O O . GLY A 1 224 ? 3.501 12.660 11.820 1.00 96.69 224 GLY A O 1
ATOM 1640 N N . ILE A 1 225 ? 3.257 10.896 10.457 1.00 97.50 225 ILE A N 1
ATOM 1641 C CA . ILE A 1 225 ? 2.882 9.932 11.499 1.00 97.50 225 ILE A CA 1
ATOM 1642 C C . ILE A 1 225 ? 3.878 8.773 11.512 1.00 97.50 225 ILE A C 1
ATOM 1644 O O . ILE A 1 225 ? 4.246 8.259 10.456 1.00 97.50 225 ILE A O 1
ATOM 1648 N N . GLY A 1 226 ? 4.330 8.362 12.698 1.00 96.56 226 GLY A N 1
ATOM 1649 C CA . GLY A 1 226 ? 5.402 7.381 12.836 1.00 96.56 226 GLY A CA 1
ATOM 1650 C C . GLY A 1 226 ? 5.150 6.335 13.914 1.00 96.56 226 GLY A C 1
ATOM 1651 O O . GLY A 1 226 ? 4.627 6.652 14.978 1.00 96.56 226 GLY A O 1
ATOM 1652 N N . PHE A 1 227 ? 5.572 5.099 13.648 1.00 96.56 227 PHE A N 1
ATOM 1653 C CA . PHE A 1 227 ? 5.569 3.997 14.608 1.00 96.56 227 PHE A CA 1
ATOM 1654 C C . PHE A 1 227 ? 6.914 3.276 14.571 1.00 96.56 227 PHE A C 1
ATOM 1656 O O . PHE A 1 227 ? 7.429 2.966 13.495 1.00 96.56 227 PHE A O 1
ATOM 1663 N N . VAL A 1 228 ? 7.468 2.998 15.753 1.00 95.12 228 VAL A N 1
ATOM 1664 C CA . VAL A 1 228 ? 8.772 2.344 15.908 1.00 95.12 228 VAL A CA 1
ATOM 1665 C C . VAL A 1 228 ? 8.634 1.110 16.795 1.00 95.12 228 VAL A C 1
ATOM 1667 O O . VAL A 1 228 ? 8.069 1.189 17.882 1.00 95.12 228 VAL A O 1
ATOM 1670 N N . GLY A 1 229 ? 9.129 -0.041 16.335 1.00 93.62 229 GLY A N 1
ATOM 1671 C CA . GLY A 1 229 ? 9.213 -1.285 17.111 1.00 93.62 229 GLY A CA 1
ATOM 1672 C C . GLY A 1 229 ? 7.866 -1.964 17.410 1.00 93.62 229 GLY A C 1
ATOM 1673 O O . GLY A 1 229 ? 7.797 -2.929 18.170 1.00 93.62 229 GLY A O 1
ATOM 1674 N N . LYS A 1 230 ? 6.773 -1.456 16.833 1.00 92.88 230 LYS A N 1
ATOM 1675 C CA . LYS A 1 230 ? 5.407 -1.914 17.097 1.00 92.88 230 LYS A CA 1
ATOM 1676 C C . LYS A 1 230 ? 5.120 -3.250 16.418 1.00 92.88 230 LYS A C 1
ATOM 1678 O O . LYS A 1 230 ? 4.706 -3.292 15.264 1.00 92.88 230 LYS A O 1
ATOM 1683 N N . THR A 1 231 ? 5.354 -4.350 17.125 1.00 90.88 231 THR A N 1
ATOM 1684 C CA . THR A 1 231 ? 5.119 -5.716 16.620 1.00 90.88 231 THR A CA 1
ATOM 1685 C C . THR A 1 231 ? 3.707 -6.222 16.909 1.00 90.88 231 THR A C 1
ATOM 1687 O O . THR A 1 231 ? 3.217 -7.126 16.231 1.00 90.88 231 THR A O 1
ATOM 1690 N N . THR A 1 232 ? 3.016 -5.595 17.864 1.00 90.50 232 THR A N 1
ATOM 1691 C CA . THR A 1 232 ? 1.634 -5.914 18.239 1.00 90.50 232 THR A CA 1
ATOM 1692 C C . THR A 1 232 ? 0.598 -5.363 17.276 1.00 90.50 232 THR A C 1
ATOM 1694 O O . THR A 1 232 ? -0.574 -5.641 17.466 1.00 90.50 232 THR A O 1
ATOM 1697 N N . GLY A 1 233 ? 1.003 -4.651 16.225 1.00 93.25 233 GLY A N 1
ATOM 1698 C CA . GLY A 1 233 ? 0.141 -4.229 15.130 1.00 93.25 233 GLY A CA 1
ATOM 1699 C C . GLY A 1 233 ? -0.310 -2.779 15.186 1.00 93.25 233 GLY A C 1
ATOM 1700 O O . GLY A 1 233 ? -0.555 -2.200 16.247 1.00 93.25 233 GLY A O 1
ATOM 1701 N N . VAL A 1 234 ? -0.440 -2.196 13.998 1.00 96.44 234 VAL A N 1
ATOM 1702 C CA . VAL A 1 234 ? -0.905 -0.824 13.823 1.00 96.44 234 VAL A CA 1
ATOM 1703 C C . VAL A 1 234 ? -1.733 -0.682 12.560 1.00 96.44 234 VAL A C 1
ATOM 1705 O O . VAL A 1 234 ? -1.352 -1.185 11.510 1.00 96.44 234 VAL A O 1
ATOM 1708 N N . ILE A 1 235 ? -2.858 0.015 12.669 1.00 97.88 235 ILE A N 1
ATOM 1709 C CA . ILE A 1 235 ? -3.713 0.368 11.539 1.00 97.88 235 ILE A CA 1
ATOM 1710 C C . ILE A 1 235 ? -3.777 1.889 11.451 1.00 97.88 235 ILE A C 1
ATOM 1712 O O . ILE A 1 235 ? -4.161 2.531 12.425 1.00 97.88 235 ILE A O 1
ATOM 1716 N N . VAL A 1 236 ? -3.464 2.465 10.295 1.00 98.69 236 VAL A N 1
ATOM 1717 C CA . VAL A 1 236 ? -3.692 3.885 9.993 1.00 98.69 236 VAL A CA 1
ATOM 1718 C C . VAL A 1 236 ? -4.753 3.974 8.903 1.00 98.69 236 VAL A C 1
ATOM 1720 O O . VAL A 1 236 ? -4.560 3.436 7.813 1.00 98.69 236 VAL A O 1
ATOM 1723 N N . SER A 1 237 ? -5.886 4.615 9.197 1.00 98.69 237 SER A N 1
ATOM 1724 C CA . SER A 1 237 ? -7.000 4.740 8.248 1.00 98.69 237 SER A CA 1
ATOM 1725 C C . SER A 1 237 ? -7.792 6.030 8.426 1.00 98.69 237 SER A C 1
ATOM 1727 O O . SER A 1 237 ? -7.599 6.767 9.384 1.00 98.69 237 SER A O 1
ATOM 1729 N N . THR A 1 238 ? -8.716 6.291 7.508 1.00 98.75 238 THR A N 1
ATOM 1730 C CA . THR A 1 238 ? -9.731 7.342 7.630 1.00 98.75 238 THR A CA 1
ATOM 1731 C C . THR A 1 238 ? -11.001 6.846 8.345 1.00 98.75 238 THR A C 1
ATOM 1733 O O . THR A 1 238 ? -11.348 5.668 8.226 1.00 98.75 238 THR A O 1
ATOM 1736 N N . TYR A 1 239 ? -11.717 7.732 9.057 1.00 98.50 239 TYR A N 1
ATOM 1737 C CA . TYR A 1 239 ? -13.065 7.503 9.610 1.00 98.50 239 TYR A CA 1
ATOM 1738 C C . TYR A 1 239 ? -14.051 8.635 9.291 1.00 98.50 239 TYR A C 1
ATOM 1740 O O . TYR A 1 239 ? -13.661 9.750 8.961 1.00 98.50 239 TYR A O 1
ATOM 1748 N N . GLY A 1 240 ? -15.351 8.374 9.465 1.00 96.19 240 GLY A N 1
ATOM 1749 C CA . GLY A 1 240 ? -16.382 9.421 9.460 1.00 96.19 240 GLY A CA 1
ATOM 1750 C C . GLY A 1 240 ? -16.792 9.950 8.079 1.00 96.19 240 GLY A C 1
ATOM 1751 O O . GLY A 1 240 ? -17.503 10.950 8.020 1.00 96.19 240 GLY A O 1
ATOM 1752 N N . GLY A 1 241 ? -16.376 9.299 6.987 1.00 93.56 241 GLY A N 1
ATOM 1753 C CA . GLY A 1 241 ? -16.751 9.653 5.613 1.00 93.56 241 GLY A CA 1
ATOM 1754 C C . GLY A 1 241 ? -15.966 8.867 4.555 1.00 93.56 241 GLY A C 1
ATOM 1755 O O . GLY A 1 241 ? -15.169 7.993 4.893 1.00 93.56 241 GLY A O 1
ATOM 1756 N N . GLU A 1 242 ? -16.211 9.177 3.278 1.00 93.50 242 GLU A N 1
ATOM 1757 C CA . GLU A 1 242 ? -15.593 8.504 2.117 1.00 93.50 242 GLU A CA 1
ATOM 1758 C C . GLU A 1 242 ? -14.375 9.246 1.549 1.00 93.50 242 GLU A C 1
ATOM 1760 O O . GLU A 1 242 ? -13.592 8.669 0.798 1.00 93.50 242 GLU A O 1
ATOM 1765 N N . VAL A 1 243 ? -14.197 10.525 1.894 1.00 97.81 243 VAL A N 1
ATOM 1766 C CA . VAL A 1 243 ? -13.059 11.326 1.425 1.00 97.81 243 VAL A CA 1
ATOM 1767 C C . VAL A 1 243 ? -11.832 10.980 2.273 1.00 97.81 243 VAL A C 1
ATOM 1769 O O . VAL A 1 243 ? -11.884 11.197 3.487 1.00 97.81 243 VAL A O 1
ATOM 1772 N N . PRO A 1 244 ? -10.727 10.471 1.700 1.00 98.50 244 PRO A N 1
ATOM 1773 C CA . PRO A 1 244 ? -9.524 10.176 2.473 1.00 98.50 244 PRO A CA 1
ATOM 1774 C C . PRO A 1 244 ? -9.030 11.399 3.254 1.00 98.50 244 PRO A C 1
ATOM 1776 O O . PRO A 1 244 ? -8.992 12.510 2.721 1.00 98.50 244 PRO A O 1
ATOM 1779 N N . ALA A 1 245 ? -8.639 11.201 4.512 1.00 98.81 245 ALA A N 1
ATOM 1780 C CA . ALA A 1 245 ? -7.875 12.195 5.252 1.00 98.81 245 ALA A CA 1
ATOM 1781 C C . ALA A 1 245 ? -6.515 12.418 4.574 1.00 98.81 245 ALA A C 1
ATOM 1783 O O . ALA A 1 245 ? -5.925 11.484 4.023 1.00 98.81 245 ALA A O 1
ATOM 1784 N N . THR A 1 246 ? -6.015 13.650 4.627 1.00 98.94 246 THR A N 1
ATOM 1785 C CA . THR A 1 246 ? -4.734 14.031 4.027 1.00 98.94 246 THR A CA 1
ATOM 1786 C C . THR A 1 246 ? -3.669 14.221 5.100 1.00 98.94 246 THR A C 1
ATOM 1788 O O . THR A 1 246 ? -3.845 15.028 6.007 1.00 98.94 246 THR A O 1
ATOM 1791 N N . ILE A 1 247 ? -2.541 13.528 4.970 1.00 98.81 247 ILE A N 1
ATOM 1792 C CA . ILE A 1 247 ? -1.292 13.836 5.672 1.00 98.81 247 ILE A CA 1
ATOM 1793 C C . ILE A 1 247 ? -0.450 14.699 4.734 1.00 98.81 247 ILE A C 1
ATOM 1795 O O . ILE A 1 247 ? -0.085 14.260 3.644 1.00 98.81 247 ILE A O 1
ATOM 1799 N N . ASN A 1 248 ? -0.172 15.933 5.137 1.00 98.38 248 ASN A N 1
ATOM 1800 C CA . ASN A 1 248 ? 0.595 16.902 4.367 1.00 98.38 248 ASN A CA 1
ATOM 1801 C C . ASN A 1 248 ? 1.912 17.198 5.089 1.00 98.38 248 ASN A C 1
ATOM 1803 O O . ASN A 1 248 ? 1.922 17.887 6.115 1.00 98.38 248 ASN A O 1
ATOM 1807 N N . VAL A 1 249 ? 3.020 16.672 4.568 1.00 97.56 249 VAL A N 1
ATOM 1808 C CA . VAL A 1 249 ? 4.334 16.874 5.192 1.00 97.56 249 VAL A CA 1
ATOM 1809 C C . VAL A 1 249 ? 4.757 18.338 5.087 1.00 97.56 249 VAL A C 1
ATOM 1811 O O . VAL A 1 249 ? 4.371 19.059 4.168 1.00 97.56 249 VAL A O 1
ATOM 1814 N N . ILE A 1 250 ? 5.552 18.792 6.053 1.00 96.00 250 ILE A N 1
ATOM 1815 C CA . ILE A 1 250 ? 5.933 20.208 6.193 1.00 96.00 250 ILE A CA 1
ATOM 1816 C C . ILE A 1 250 ? 7.405 20.481 5.874 1.00 96.00 250 ILE A C 1
ATOM 1818 O O . ILE A 1 250 ? 7.812 21.638 5.790 1.00 96.00 250 ILE A O 1
ATOM 1822 N N . ASP A 1 251 ? 8.197 19.433 5.669 1.00 95.25 251 ASP A N 1
ATOM 1823 C CA . ASP A 1 251 ? 9.606 19.505 5.299 1.00 95.25 251 ASP A CA 1
ATOM 1824 C C . ASP A 1 251 ? 9.964 18.339 4.357 1.00 95.25 251 ASP A C 1
ATOM 1826 O O . ASP A 1 251 ? 9.216 17.366 4.246 1.00 95.25 251 ASP A O 1
ATOM 1830 N N . SER A 1 252 ? 11.084 18.449 3.637 1.00 92.81 252 SER A N 1
ATOM 1831 C CA . SER A 1 252 ? 11.486 17.453 2.633 1.00 92.81 252 SER A CA 1
ATOM 1832 C C . SER A 1 252 ? 12.267 16.263 3.204 1.00 92.81 252 SER A C 1
ATOM 1834 O O . SER A 1 252 ? 12.562 15.320 2.469 1.00 92.81 252 SER A O 1
ATOM 1836 N N . ALA A 1 253 ? 12.628 16.284 4.489 1.00 94.19 253 ALA A N 1
ATOM 1837 C CA . ALA A 1 253 ? 13.334 15.191 5.154 1.00 94.19 253 ALA A CA 1
ATOM 1838 C C . ALA A 1 253 ? 12.372 14.198 5.827 1.00 94.19 253 ALA A C 1
ATOM 1840 O O . ALA A 1 253 ? 12.725 13.033 5.994 1.00 94.19 253 ALA A O 1
ATOM 1841 N N . SER A 1 254 ? 11.169 14.643 6.182 1.00 94.62 254 SER A N 1
ATOM 1842 C CA . SER A 1 254 ? 10.152 13.851 6.863 1.00 94.62 254 SER A CA 1
ATOM 1843 C C . SER A 1 254 ? 9.418 12.893 5.928 1.00 94.62 254 SER A C 1
ATOM 1845 O O . SER A 1 254 ? 9.058 13.226 4.797 1.00 94.62 254 SER A O 1
ATOM 1847 N N . HIS A 1 255 ? 9.137 11.695 6.437 1.00 97.81 255 HIS A N 1
ATOM 1848 C CA . HIS A 1 255 ? 8.200 10.774 5.804 1.00 97.81 255 HIS A CA 1
ATOM 1849 C C . HIS A 1 255 ? 6.757 11.165 6.140 1.00 97.81 255 HIS A C 1
ATOM 1851 O O . HIS A 1 255 ? 6.488 11.658 7.235 1.00 97.81 255 HIS A O 1
ATOM 1857 N N . GLY A 1 256 ? 5.815 10.906 5.229 1.00 98.19 256 GLY A N 1
ATOM 1858 C CA . GLY A 1 256 ? 4.392 11.082 5.533 1.00 98.19 256 GLY A CA 1
ATOM 1859 C C . GLY A 1 256 ? 3.895 10.037 6.532 1.00 98.19 256 GLY A C 1
ATOM 1860 O O . GLY A 1 256 ? 3.305 10.376 7.556 1.00 98.19 256 GLY A O 1
ATOM 1861 N N . VAL A 1 257 ? 4.201 8.768 6.261 1.00 98.62 257 VAL A N 1
ATOM 1862 C CA . VAL A 1 257 ? 4.025 7.646 7.187 1.00 98.62 257 VAL A CA 1
ATOM 1863 C C . VAL A 1 257 ? 5.364 6.935 7.363 1.00 98.62 257 VAL A C 1
ATOM 1865 O O . VAL A 1 257 ? 5.942 6.475 6.380 1.00 98.62 257 VAL A O 1
ATOM 1868 N N . ASN A 1 258 ? 5.847 6.833 8.600 1.00 98.00 258 ASN A N 1
ATOM 1869 C CA . ASN A 1 258 ? 7.096 6.163 8.960 1.00 98.00 258 ASN A CA 1
ATOM 1870 C C . ASN A 1 258 ? 6.819 4.888 9.771 1.00 98.00 258 ASN A C 1
ATOM 1872 O O . ASN A 1 258 ? 6.331 4.958 10.897 1.00 98.00 258 ASN A O 1
ATOM 1876 N N . ILE A 1 259 ? 7.152 3.726 9.225 1.00 97.81 259 ILE A N 1
ATOM 1877 C CA . ILE A 1 259 ? 7.022 2.427 9.885 1.00 97.81 259 ILE A CA 1
ATOM 1878 C C . ILE A 1 259 ? 8.419 1.841 10.049 1.00 97.81 259 ILE A C 1
ATOM 1880 O O . ILE A 1 259 ? 9.027 1.397 9.079 1.00 97.81 259 ILE A O 1
ATOM 1884 N N . TYR A 1 260 ? 8.923 1.815 11.277 1.00 96.38 260 TYR A N 1
ATOM 1885 C CA . TYR A 1 260 ? 10.289 1.392 11.564 1.00 96.38 260 TYR A CA 1
ATOM 1886 C C . TYR A 1 260 ? 10.283 0.192 12.508 1.00 96.38 260 TYR A C 1
ATOM 1888 O O . TYR A 1 260 ? 9.832 0.298 13.644 1.00 96.38 260 TYR A O 1
ATOM 1896 N N . ASN A 1 261 ? 10.782 -0.964 12.074 1.00 95.69 261 ASN A N 1
ATOM 1897 C CA . ASN A 1 261 ? 10.850 -2.188 12.885 1.00 95.69 261 ASN A CA 1
ATOM 1898 C C . ASN A 1 261 ? 9.488 -2.652 13.448 1.00 95.69 261 ASN A C 1
ATOM 1900 O O . ASN A 1 261 ? 9.402 -3.178 14.557 1.00 95.69 261 ASN A O 1
ATOM 1904 N N . CYS A 1 262 ? 8.401 -2.436 12.705 1.00 95.69 262 CYS A N 1
ATOM 1905 C CA . CYS A 1 262 ? 7.045 -2.848 13.092 1.00 95.69 262 CYS A CA 1
ATOM 1906 C C . CYS A 1 262 ? 6.635 -4.182 12.454 1.00 95.69 262 CYS A C 1
ATOM 1908 O O . CYS A 1 262 ? 7.301 -4.677 11.555 1.00 95.69 262 CYS A O 1
ATOM 1910 N N . SER A 1 263 ? 5.509 -4.757 12.877 1.00 95.94 263 SER A N 1
ATOM 1911 C CA . SER A 1 263 ? 4.822 -5.888 12.226 1.00 95.94 263 SER A CA 1
ATOM 1912 C C . SER A 1 263 ? 3.311 -5.762 12.412 1.00 95.94 263 SER A C 1
ATOM 1914 O O . SER A 1 263 ? 2.865 -5.017 13.284 1.00 95.94 263 SER A O 1
ATOM 1916 N N . ASN A 1 264 ? 2.524 -6.499 11.626 1.00 96.25 264 ASN A N 1
ATOM 1917 C CA . ASN A 1 264 ? 1.057 -6.446 11.624 1.00 96.25 264 ASN A CA 1
ATOM 1918 C C . ASN A 1 264 ? 0.538 -5.026 11.322 1.00 96.25 264 ASN A C 1
ATOM 1920 O O . ASN A 1 264 ? -0.271 -4.459 12.060 1.00 96.25 264 ASN A O 1
ATOM 1924 N N . VAL A 1 265 ? 1.076 -4.441 10.251 1.00 97.94 265 VAL A N 1
ATOM 1925 C CA . VAL A 1 265 ? 0.859 -3.056 9.824 1.00 97.94 265 VAL A CA 1
ATOM 1926 C C . VAL A 1 265 ? -0.200 -3.016 8.726 1.00 97.94 265 VAL A C 1
ATOM 1928 O O . VAL A 1 265 ? -0.061 -3.694 7.710 1.00 97.94 265 VAL A O 1
ATOM 1931 N N . GLU A 1 266 ? -1.207 -2.162 8.882 1.00 98.69 266 GLU A N 1
ATOM 1932 C CA . GLU A 1 266 ? -2.144 -1.785 7.824 1.00 98.69 266 GLU A CA 1
ATOM 1933 C C . GLU A 1 266 ? -2.145 -0.262 7.640 1.00 98.69 266 GLU A C 1
ATOM 1935 O O . GLU A 1 266 ? -2.353 0.494 8.587 1.00 98.69 266 GLU A O 1
ATOM 1940 N N . ILE A 1 267 ? -1.929 0.210 6.415 1.00 98.88 267 ILE A N 1
ATOM 1941 C CA . ILE A 1 267 ? -2.059 1.622 6.044 1.00 98.88 267 ILE A CA 1
ATOM 1942 C C . ILE A 1 267 ? -3.076 1.692 4.916 1.00 98.88 267 ILE A C 1
ATOM 1944 O O . ILE A 1 267 ? -2.859 1.118 3.847 1.00 98.88 267 ILE A O 1
ATOM 1948 N N . THR A 1 268 ? -4.197 2.375 5.137 1.00 98.81 268 THR A N 1
ATOM 1949 C CA . THR A 1 268 ? -5.278 2.375 4.155 1.00 98.81 268 THR A CA 1
ATOM 1950 C C . THR A 1 268 ? -6.105 3.643 4.115 1.00 98.81 268 THR A C 1
ATOM 1952 O O . THR A 1 268 ? -6.228 4.338 5.111 1.00 98.81 268 THR A O 1
ATOM 1955 N N . ASN A 1 269 ? -6.742 3.924 2.975 1.00 98.56 269 ASN A N 1
ATOM 1956 C CA . ASN A 1 269 ? -7.762 4.964 2.845 1.00 98.56 269 ASN A CA 1
ATOM 1957 C C . ASN A 1 269 ? -7.254 6.355 3.257 1.00 98.56 269 ASN A C 1
ATOM 1959 O O . ASN A 1 269 ? -8.011 7.135 3.831 1.00 98.56 269 ASN A O 1
ATOM 1963 N N . ILE A 1 270 ? -5.985 6.668 2.995 1.00 98.88 270 ILE A N 1
ATOM 1964 C CA . ILE A 1 270 ? -5.382 7.974 3.284 1.00 98.88 270 ILE A CA 1
ATOM 1965 C C . ILE A 1 270 ? -4.740 8.566 2.032 1.00 98.88 270 ILE A C 1
ATOM 1967 O O . ILE A 1 270 ? -4.307 7.847 1.128 1.00 98.88 270 ILE A O 1
ATOM 1971 N N . LYS A 1 271 ? -4.659 9.894 2.007 1.00 98.94 271 LYS A N 1
ATOM 1972 C CA . LYS A 1 271 ? -3.866 10.652 1.047 1.00 98.94 271 LYS A CA 1
ATOM 1973 C C . LYS A 1 271 ? -2.614 11.180 1.738 1.00 98.94 271 LYS A C 1
ATOM 1975 O O . LYS A 1 271 ? -2.701 11.722 2.834 1.00 98.94 271 LYS A O 1
ATOM 1980 N N . VAL A 1 272 ? -1.461 11.054 1.099 1.00 98.88 272 VAL A N 1
ATOM 1981 C CA . VAL A 1 272 ? -0.181 11.545 1.612 1.00 98.88 272 VAL A CA 1
ATOM 1982 C C . VAL A 1 272 ? 0.432 12.483 0.578 1.00 98.88 272 VAL A C 1
ATOM 1984 O O . VAL A 1 272 ? 0.581 12.118 -0.588 1.00 98.88 272 VAL A O 1
ATOM 1987 N N . VAL A 1 273 ? 0.753 13.706 0.993 1.00 98.75 273 VAL A N 1
ATOM 1988 C CA . VAL A 1 273 ? 1.192 14.786 0.105 1.00 98.75 273 VAL A CA 1
ATOM 1989 C C . VAL A 1 273 ? 2.538 15.335 0.561 1.00 98.75 273 VAL A C 1
ATOM 1991 O O . VAL A 1 273 ? 2.711 15.680 1.730 1.00 98.75 273 VAL A O 1
ATOM 1994 N N . GLY A 1 274 ? 3.479 15.385 -0.380 1.00 98.00 274 GLY A N 1
ATOM 1995 C CA . GLY A 1 274 ? 4.807 15.964 -0.234 1.00 98.00 274 GLY A CA 1
ATOM 1996 C C . GLY A 1 274 ? 4.888 17.437 -0.659 1.00 98.00 274 GLY A C 1
ATOM 1997 O O . GLY A 1 274 ? 3.894 18.061 -1.026 1.00 98.00 274 GLY A O 1
ATOM 1998 N N . LEU A 1 275 ? 6.104 17.989 -0.662 1.00 96.88 275 LEU A N 1
ATOM 1999 C CA . LEU A 1 275 ? 6.389 19.389 -1.025 1.00 96.88 275 LEU A CA 1
ATOM 2000 C C . LEU A 1 275 ? 6.671 19.624 -2.526 1.00 96.88 275 LEU A C 1
ATOM 2002 O O . LEU A 1 275 ? 7.094 20.713 -2.916 1.00 96.88 275 LEU A O 1
ATOM 2006 N N . GLY A 1 276 ? 6.504 18.603 -3.361 1.00 93.88 276 GLY A N 1
ATOM 2007 C CA . GLY A 1 276 ? 6.767 18.598 -4.802 1.00 93.88 276 GLY A CA 1
ATOM 2008 C C . GLY A 1 276 ? 7.876 17.618 -5.203 1.00 93.88 276 GLY A C 1
ATOM 2009 O O . GLY A 1 276 ? 8.890 17.500 -4.520 1.00 93.88 276 GLY A O 1
ATOM 2010 N N . ALA A 1 277 ? 7.725 16.959 -6.358 1.00 88.50 277 ALA A N 1
ATOM 2011 C CA . ALA A 1 277 ? 8.709 16.002 -6.890 1.00 88.50 277 ALA A CA 1
ATOM 2012 C C . ALA A 1 277 ? 10.103 16.605 -7.150 1.00 88.50 277 ALA A C 1
ATOM 2014 O O . ALA A 1 277 ? 11.103 15.896 -7.121 1.00 88.50 277 ALA A O 1
ATOM 2015 N N . SER A 1 278 ? 10.182 17.915 -7.401 1.00 87.88 278 SER A N 1
ATOM 2016 C CA . SER A 1 278 ? 11.445 18.641 -7.588 1.00 87.88 278 SER A CA 1
ATOM 2017 C C . SER A 1 278 ? 12.089 19.099 -6.275 1.00 87.88 278 SER A C 1
ATOM 2019 O O . SER A 1 278 ? 13.199 19.632 -6.290 1.00 87.88 278 SER A O 1
ATOM 2021 N N . THR A 1 279 ? 11.398 18.948 -5.144 1.00 89.56 279 THR A N 1
ATOM 2022 C CA . THR A 1 279 ? 11.884 19.374 -3.830 1.00 89.56 279 THR A CA 1
ATOM 2023 C C . THR A 1 279 ? 12.735 18.263 -3.232 1.00 89.56 279 THR A C 1
ATOM 2025 O O . THR A 1 279 ? 12.223 17.354 -2.583 1.00 89.56 279 THR A O 1
ATOM 2028 N N . TRP A 1 280 ? 14.047 18.333 -3.465 1.00 85.12 280 TRP A N 1
ATOM 2029 C CA . TRP A 1 280 ? 14.989 17.327 -2.979 1.00 85.12 280 TRP A CA 1
ATOM 2030 C C . TRP A 1 280 ? 14.924 17.146 -1.456 1.00 85.12 280 TRP A C 1
ATOM 2032 O O . TRP A 1 280 ? 14.924 18.112 -0.684 1.00 85.12 280 TRP A O 1
ATOM 2042 N N . GLY A 1 281 ? 14.934 15.889 -1.028 1.00 84.62 281 GLY A N 1
ATOM 2043 C CA . GLY A 1 281 ? 15.011 15.488 0.367 1.00 84.62 281 GLY A CA 1
ATOM 2044 C C . GLY A 1 281 ? 14.876 13.976 0.507 1.00 84.62 281 GLY A C 1
ATOM 2045 O O . GLY A 1 281 ? 14.514 13.292 -0.445 1.00 84.62 281 GLY A O 1
ATOM 2046 N N . ASN A 1 282 ? 15.204 13.451 1.687 1.00 86.31 282 ASN A N 1
ATOM 2047 C CA . ASN A 1 282 ? 15.173 12.007 1.948 1.00 86.31 282 ASN A CA 1
ATOM 2048 C C . ASN A 1 282 ? 13.772 11.505 2.360 1.00 86.31 282 ASN A C 1
ATOM 2050 O O . ASN A 1 282 ? 13.578 10.305 2.557 1.00 86.31 282 ASN A O 1
ATOM 2054 N N . GLY A 1 283 ? 12.794 12.408 2.483 1.00 94.44 283 GLY A N 1
ATOM 2055 C CA . GLY A 1 283 ? 11.420 12.099 2.853 1.00 94.44 283 GLY A CA 1
ATOM 2056 C C . GLY A 1 283 ? 10.668 11.363 1.744 1.00 94.44 283 GLY A C 1
ATOM 2057 O O . GLY A 1 283 ? 10.658 11.778 0.587 1.00 94.44 283 GLY A O 1
ATOM 2058 N N . SER A 1 284 ? 10.003 10.273 2.118 1.00 97.94 284 SER A N 1
ATOM 2059 C CA . SER A 1 284 ? 9.149 9.456 1.240 1.00 97.94 284 SER A CA 1
ATOM 2060 C C . SER A 1 284 ? 7.715 9.464 1.754 1.00 97.94 284 SER A C 1
ATOM 2062 O O . SER A 1 284 ? 7.498 9.654 2.950 1.00 97.94 284 SER A O 1
ATOM 2064 N N . GLY A 1 285 ? 6.733 9.240 0.886 1.00 98.69 285 GLY A N 1
ATOM 2065 C CA . GLY A 1 285 ? 5.334 9.314 1.303 1.00 98.69 285 GLY A CA 1
ATOM 2066 C C . GLY A 1 285 ? 4.969 8.248 2.329 1.00 98.69 285 GLY A C 1
ATOM 2067 O O . GLY A 1 285 ? 4.579 8.580 3.446 1.00 98.69 285 GLY A O 1
ATOM 2068 N N . ILE A 1 286 ? 5.163 6.978 1.984 1.00 98.88 286 ILE A N 1
ATOM 2069 C CA . ILE A 1 286 ? 5.075 5.857 2.924 1.00 98.88 286 ILE A CA 1
ATOM 2070 C C . ILE A 1 286 ? 6.435 5.166 2.962 1.00 98.88 286 ILE A C 1
ATOM 2072 O O . ILE A 1 286 ? 6.915 4.668 1.945 1.00 98.88 286 ILE A O 1
ATOM 2076 N N . PHE A 1 287 ? 7.056 5.151 4.134 1.00 98.69 287 PHE A N 1
ATOM 2077 C CA . PHE A 1 287 ? 8.366 4.566 4.376 1.00 98.69 287 PHE A CA 1
ATOM 2078 C C . PHE A 1 287 ? 8.236 3.413 5.364 1.00 98.69 287 PHE A C 1
ATOM 2080 O O . PHE A 1 287 ? 7.749 3.598 6.479 1.00 98.69 287 PHE A O 1
ATOM 2087 N N . ILE A 1 288 ? 8.662 2.224 4.946 1.00 98.12 288 ILE A N 1
ATOM 2088 C CA . ILE A 1 288 ? 8.716 1.027 5.782 1.00 98.12 288 ILE A CA 1
ATOM 2089 C C . ILE A 1 288 ? 10.159 0.554 5.822 1.00 98.12 288 ILE A C 1
ATOM 2091 O O . ILE A 1 288 ? 10.768 0.364 4.771 1.00 98.12 288 ILE A O 1
ATOM 2095 N N . TYR A 1 289 ? 10.700 0.348 7.018 1.00 95.94 289 TYR A N 1
ATOM 2096 C CA . TYR A 1 289 ? 12.073 -0.103 7.184 1.00 95.94 289 TYR A CA 1
ATOM 2097 C C . TYR A 1 289 ? 12.212 -1.120 8.312 1.00 95.94 289 TYR A C 1
ATOM 2099 O O . TYR A 1 289 ? 11.624 -0.942 9.380 1.00 95.94 289 TYR A O 1
ATOM 2107 N N . ASN A 1 290 ? 12.984 -2.184 8.078 1.00 93.00 290 ASN A N 1
ATOM 2108 C CA . ASN A 1 290 ? 13.347 -3.158 9.108 1.00 93.00 290 ASN A CA 1
ATOM 2109 C C . ASN A 1 290 ? 14.866 -3.395 9.135 1.00 93.00 290 ASN A C 1
ATOM 2111 O O . ASN A 1 290 ? 15.409 -4.003 8.217 1.00 93.00 290 ASN A O 1
ATOM 2115 N N . ASP A 1 291 ? 15.549 -2.961 10.191 1.00 90.56 291 ASP A N 1
ATOM 2116 C CA . ASP A 1 291 ? 16.990 -3.195 10.411 1.00 90.56 291 ASP A CA 1
ATOM 2117 C C . ASP A 1 291 ? 17.286 -4.109 11.605 1.00 90.56 291 ASP A C 1
ATOM 2119 O O . ASP A 1 291 ? 18.435 -4.297 12.006 1.00 90.56 291 ASP A O 1
ATOM 2123 N N . THR A 1 292 ? 16.253 -4.716 12.187 1.00 83.94 292 THR A N 1
ATOM 2124 C CA . THR A 1 292 ? 16.436 -5.637 13.310 1.00 83.94 292 THR A CA 1
ATOM 2125 C C . THR A 1 292 ? 16.816 -7.038 12.844 1.00 83.94 292 THR A C 1
ATOM 2127 O O . THR A 1 292 ? 16.603 -7.449 11.700 1.00 83.94 292 THR A O 1
ATOM 2130 N N . HIS A 1 293 ? 17.319 -7.858 13.771 1.00 71.94 293 HIS A N 1
ATOM 2131 C CA . HIS A 1 293 ? 17.426 -9.303 13.552 1.00 71.94 293 HIS A CA 1
ATOM 2132 C C . HIS A 1 293 ? 16.060 -10.009 13.476 1.00 71.94 293 HIS A C 1
ATOM 2134 O O . HIS A 1 293 ? 16.016 -11.170 13.078 1.00 71.94 293 HIS A O 1
ATOM 2140 N N . LEU A 1 294 ? 14.964 -9.336 13.842 1.00 84.31 294 LEU A N 1
ATOM 2141 C CA . LEU A 1 294 ? 13.630 -9.922 13.871 1.00 84.31 294 LEU A CA 1
ATOM 2142 C C . LEU A 1 294 ? 12.969 -9.874 12.490 1.00 84.31 294 LEU A C 1
ATOM 2144 O O . LEU A 1 294 ? 13.134 -8.926 11.720 1.00 84.31 294 LEU A O 1
ATOM 2148 N N . LEU A 1 295 ? 12.195 -10.917 12.197 1.00 89.69 295 LEU A N 1
ATOM 2149 C CA . LEU A 1 295 ? 11.369 -10.984 11.001 1.00 89.69 295 LEU A CA 1
ATOM 2150 C C . LEU A 1 295 ? 10.190 -10.017 11.138 1.00 89.69 295 LEU A C 1
ATOM 2152 O O . LEU A 1 295 ? 9.374 -10.150 12.050 1.00 89.69 295 LEU A O 1
ATOM 2156 N N . GLY A 1 296 ? 10.086 -9.087 10.197 1.00 93.06 296 GLY A N 1
ATOM 2157 C CA . GLY A 1 296 ? 8.905 -8.272 9.992 1.00 93.06 296 GLY A CA 1
ATOM 2158 C C . GLY A 1 296 ? 7.810 -9.075 9.298 1.00 93.06 296 GLY A C 1
ATOM 2159 O O . GLY A 1 296 ? 8.072 -9.693 8.266 1.00 93.06 296 GLY A O 1
ATOM 2160 N N . VAL A 1 297 ? 6.585 -9.070 9.827 1.00 95.94 297 VAL A N 1
ATOM 2161 C CA . VAL A 1 297 ? 5.466 -9.825 9.237 1.00 95.94 297 VAL A CA 1
ATOM 2162 C C . VAL A 1 297 ? 4.227 -8.972 9.007 1.00 95.94 297 VAL A C 1
ATOM 2164 O O . VAL A 1 297 ? 3.951 -8.061 9.786 1.00 95.94 297 VAL A O 1
ATOM 2167 N N . ASN A 1 298 ? 3.442 -9.334 7.990 1.00 95.94 298 ASN A N 1
ATOM 2168 C CA . ASN A 1 298 ? 2.098 -8.816 7.720 1.00 95.94 298 ASN A CA 1
ATOM 2169 C C . ASN A 1 298 ? 2.055 -7.290 7.538 1.00 95.94 298 ASN A C 1
ATOM 2171 O O . ASN A 1 298 ? 1.629 -6.557 8.432 1.00 95.94 298 ASN A O 1
ATOM 2175 N N . TYR A 1 299 ? 2.456 -6.820 6.360 1.00 98.38 299 TYR A N 1
ATOM 2176 C CA . TYR A 1 299 ? 2.347 -5.422 5.947 1.00 98.38 299 TYR A CA 1
ATOM 2177 C C . TYR A 1 299 ? 1.311 -5.299 4.839 1.00 98.38 299 TYR A C 1
ATOM 2179 O O . TYR A 1 299 ? 1.441 -5.936 3.797 1.00 98.38 299 TYR A O 1
ATOM 2187 N N . ARG A 1 300 ? 0.290 -4.469 5.044 1.00 98.75 300 ARG A N 1
ATOM 2188 C CA . ARG A 1 300 ? -0.778 -4.228 4.073 1.00 98.75 300 ARG A CA 1
ATOM 2189 C C . ARG A 1 300 ? -0.912 -2.737 3.830 1.00 98.75 300 ARG A C 1
ATOM 2191 O O . ARG A 1 300 ? -1.247 -1.979 4.731 1.00 98.75 300 ARG A O 1
ATOM 2198 N N . ILE A 1 301 ? -0.643 -2.306 2.611 1.00 98.88 301 ILE A N 1
ATOM 2199 C CA . ILE A 1 301 ? -0.754 -0.912 2.205 1.00 98.88 301 ILE A CA 1
ATOM 2200 C C . ILE A 1 301 ? -1.729 -0.881 1.051 1.00 98.88 301 ILE A C 1
ATOM 2202 O O . ILE A 1 301 ? -1.433 -1.420 -0.016 1.00 98.88 301 ILE A O 1
ATOM 2206 N N . HIS A 1 302 ? -2.911 -0.309 1.267 1.00 98.88 302 HIS A N 1
ATOM 2207 C CA . HIS A 1 302 ? -3.923 -0.347 0.225 1.00 98.88 302 HIS A CA 1
ATOM 2208 C C . HIS A 1 302 ? -4.915 0.800 0.201 1.00 98.88 302 HIS A C 1
ATOM 2210 O O . HIS A 1 302 ? -5.348 1.295 1.242 1.00 98.88 302 HIS A O 1
ATOM 2216 N N . ARG A 1 303 ? -5.371 1.159 -1.004 1.00 98.75 303 ARG A N 1
ATOM 2217 C CA . ARG A 1 303 ? -6.299 2.283 -1.222 1.00 98.75 303 ARG A CA 1
ATOM 2218 C C . ARG A 1 303 ? -5.728 3.605 -0.699 1.00 98.75 303 ARG A C 1
ATOM 2220 O O . ARG A 1 303 ? -6.439 4.397 -0.083 1.00 98.75 303 ARG A O 1
ATOM 2227 N N . CYS A 1 304 ? -4.430 3.812 -0.903 1.00 98.94 304 CYS A N 1
ATOM 2228 C CA . CYS A 1 304 ? -3.740 5.052 -0.560 1.00 98.94 304 CYS A CA 1
ATOM 2229 C C . CYS A 1 304 ? -3.465 5.876 -1.820 1.00 98.94 304 CYS A C 1
ATOM 2231 O O . CYS A 1 304 ? -3.187 5.322 -2.883 1.00 98.94 304 CYS A O 1
ATOM 2233 N N . GLU A 1 305 ? -3.490 7.199 -1.692 1.00 98.94 305 GLU A N 1
ATOM 2234 C CA . GLU A 1 305 ? -2.974 8.114 -2.713 1.00 98.94 305 GLU A CA 1
ATOM 2235 C C . GLU A 1 305 ? -1.705 8.779 -2.177 1.00 98.94 305 GLU A C 1
ATOM 2237 O O . GLU A 1 305 ? -1.735 9.362 -1.097 1.00 98.94 305 GLU A O 1
ATOM 2242 N N . VAL A 1 306 ? -0.595 8.712 -2.910 1.00 98.94 306 VAL A N 1
ATOM 2243 C CA . VAL A 1 306 ? 0.677 9.307 -2.489 1.00 98.94 306 VAL A CA 1
ATOM 2244 C C . VAL A 1 306 ? 1.275 10.145 -3.606 1.00 98.94 306 VAL A C 1
ATOM 2246 O O . VAL A 1 306 ? 1.499 9.642 -4.710 1.00 98.94 306 VAL A O 1
ATOM 2249 N N . THR A 1 307 ? 1.539 11.421 -3.320 1.00 98.81 307 THR A N 1
ATOM 2250 C CA . THR A 1 307 ? 1.978 12.368 -4.346 1.00 98.81 307 THR A CA 1
ATOM 2251 C C . THR A 1 307 ? 2.909 13.460 -3.843 1.00 98.81 307 THR A C 1
ATOM 2253 O O . THR A 1 307 ? 2.902 13.794 -2.660 1.00 98.81 307 THR A O 1
ATOM 2256 N N . GLN A 1 308 ? 3.664 14.065 -4.762 1.00 97.75 308 GLN A N 1
ATOM 2257 C CA . GLN A 1 308 ? 4.521 15.229 -4.535 1.00 97.75 308 GLN A CA 1
ATOM 2258 C C . GLN A 1 308 ? 5.753 14.970 -3.651 1.00 97.75 308 GLN A C 1
ATOM 2260 O O . GLN A 1 308 ? 6.237 15.890 -3.000 1.00 97.75 308 GLN A O 1
ATOM 2265 N N . PHE A 1 309 ? 6.317 13.760 -3.636 1.00 97.94 309 PHE A N 1
ATOM 2266 C CA . PHE A 1 309 ? 7.556 13.470 -2.898 1.00 97.94 309 PHE A CA 1
ATOM 2267 C C . PHE A 1 309 ? 8.810 13.570 -3.769 1.00 97.94 309 PHE A C 1
ATOM 2269 O O . PHE A 1 309 ? 8.873 12.982 -4.845 1.00 97.94 309 PHE A O 1
ATOM 2276 N N . GLY A 1 310 ? 9.840 14.259 -3.268 1.00 95.31 310 GLY A N 1
ATOM 2277 C CA . GLY A 1 310 ? 11.155 14.366 -3.912 1.00 95.31 310 GLY A CA 1
ATOM 2278 C C . GLY A 1 310 ? 12.048 13.125 -3.789 1.00 95.31 310 GLY A C 1
ATOM 2279 O O . GLY A 1 310 ? 13.138 13.128 -4.350 1.00 95.31 310 GLY A O 1
ATOM 2280 N N . ALA A 1 311 ? 11.602 12.077 -3.084 1.00 94.81 311 ALA A N 1
ATOM 2281 C CA . ALA A 1 311 ? 12.254 10.765 -3.026 1.00 94.81 311 ALA A CA 1
ATOM 2282 C C . ALA A 1 311 ? 11.377 9.676 -3.673 1.00 94.81 311 ALA A C 1
ATOM 2284 O O . ALA A 1 311 ? 11.332 9.561 -4.898 1.00 94.81 311 ALA A O 1
ATOM 2285 N N . TYR A 1 312 ? 10.673 8.886 -2.860 1.00 97.69 312 TYR A N 1
ATOM 2286 C CA . TYR A 1 312 ? 9.769 7.822 -3.294 1.00 97.69 312 TYR A CA 1
ATOM 2287 C C . TYR A 1 312 ? 8.350 8.109 -2.811 1.00 97.69 312 TYR A C 1
ATOM 2289 O O . TYR A 1 312 ? 8.148 8.642 -1.716 1.00 97.69 312 TYR A O 1
ATOM 2297 N N . GLY A 1 313 ? 7.355 7.712 -3.598 1.00 98.62 313 GLY A N 1
ATOM 2298 C CA . GLY A 1 313 ? 5.981 7.670 -3.117 1.00 98.62 313 GLY A CA 1
ATOM 2299 C C . GLY A 1 313 ? 5.821 6.598 -2.036 1.00 98.62 313 GLY A C 1
ATOM 2300 O O . GLY A 1 313 ? 5.366 6.887 -0.932 1.00 98.62 313 GLY A O 1
ATOM 2301 N N . LEU A 1 314 ? 6.268 5.371 -2.307 1.00 98.88 314 LEU A N 1
ATOM 2302 C CA . LEU A 1 314 ? 6.245 4.278 -1.333 1.00 98.88 314 LEU A CA 1
ATOM 2303 C C . LEU A 1 314 ? 7.551 3.498 -1.402 1.00 98.88 314 LEU A C 1
ATOM 2305 O O . LEU A 1 314 ? 7.939 3.046 -2.477 1.00 98.88 314 LEU A O 1
ATOM 2309 N N . VAL A 1 315 ? 8.205 3.311 -0.259 1.00 98.19 315 VAL A N 1
ATOM 2310 C CA . VAL A 1 315 ? 9.424 2.510 -0.173 1.00 98.19 315 VAL A CA 1
ATOM 2311 C C . VAL A 1 315 ? 9.381 1.507 0.977 1.00 98.19 315 VAL A C 1
ATOM 2313 O O . VAL A 1 315 ? 8.947 1.830 2.084 1.00 98.19 315 VAL A O 1
ATOM 2316 N N . VAL A 1 316 ? 9.843 0.286 0.700 1.00 97.44 316 VAL A N 1
ATOM 2317 C CA . VAL A 1 316 ? 10.050 -0.781 1.686 1.00 97.44 316 VAL A CA 1
ATOM 2318 C C . VAL A 1 316 ? 11.516 -1.200 1.663 1.00 97.44 316 VAL A C 1
ATOM 2320 O O . VAL A 1 316 ? 11.989 -1.766 0.680 1.00 97.44 316 VAL A O 1
ATOM 2323 N N . GLY A 1 317 ? 12.238 -0.905 2.735 1.00 93.06 317 GLY A N 1
ATOM 2324 C CA . GLY A 1 317 ? 13.653 -1.214 2.874 1.00 93.06 317 GLY A CA 1
ATOM 2325 C C . GLY A 1 317 ? 13.952 -2.129 4.053 1.00 93.06 317 GLY A C 1
ATOM 2326 O O . GLY A 1 317 ? 13.156 -2.273 4.982 1.00 93.06 317 GLY A O 1
ATOM 2327 N N . MET A 1 318 ? 15.141 -2.715 4.046 1.00 90.31 318 MET A N 1
ATOM 2328 C CA . MET A 1 318 ? 15.662 -3.449 5.193 1.00 90.31 318 MET A CA 1
ATOM 2329 C C . MET A 1 318 ? 17.186 -3.495 5.194 1.00 90.31 318 MET A C 1
ATOM 2331 O O . MET A 1 318 ? 17.814 -3.438 4.135 1.00 90.31 318 MET A O 1
ATOM 2335 N N . ASP A 1 319 ? 17.757 -3.681 6.384 1.00 85.62 319 ASP A N 1
ATOM 2336 C CA . ASP A 1 319 ? 19.129 -4.160 6.537 1.00 85.62 319 ASP A CA 1
ATOM 2337 C C . ASP A 1 319 ? 19.111 -5.659 6.867 1.00 85.62 319 ASP A C 1
ATOM 2339 O O . ASP A 1 319 ? 18.428 -6.117 7.790 1.00 85.62 319 ASP A O 1
ATOM 2343 N N . ALA A 1 320 ? 19.815 -6.448 6.060 1.00 70.56 320 ALA A N 1
ATOM 2344 C CA . ALA A 1 320 ? 19.779 -7.899 6.103 1.00 70.56 320 ALA A CA 1
ATOM 2345 C C . ALA A 1 320 ? 21.182 -8.487 6.047 1.00 70.56 320 ALA A C 1
ATOM 2347 O O . ALA A 1 320 ? 21.963 -8.168 5.154 1.00 70.56 320 ALA A O 1
ATOM 2348 N N . GLU A 1 321 ? 21.459 -9.422 6.955 1.00 76.69 321 GLU A N 1
ATOM 2349 C CA . GLU A 1 321 ? 22.594 -10.321 6.781 1.00 76.69 321 GLU A CA 1
ATOM 2350 C C . GLU A 1 321 ? 22.382 -11.155 5.508 1.00 76.69 321 GLU A C 1
ATOM 2352 O O . GLU A 1 321 ? 21.232 -11.527 5.214 1.00 76.69 321 GLU A O 1
ATOM 2357 N N . PRO A 1 322 ? 23.457 -11.489 4.773 1.00 76.69 322 PRO A N 1
ATOM 2358 C CA . PRO A 1 322 ? 23.376 -12.301 3.568 1.00 76.69 322 PRO A CA 1
ATOM 2359 C C . PRO A 1 322 ? 22.517 -13.559 3.745 1.00 76.69 322 PRO A C 1
ATOM 2361 O O . PRO A 1 322 ? 22.750 -14.365 4.646 1.00 76.69 322 PRO A O 1
ATOM 2364 N N . GLY A 1 323 ? 21.519 -13.733 2.872 1.00 76.62 323 GLY A N 1
ATOM 2365 C CA . GLY A 1 323 ? 20.670 -14.929 2.842 1.00 76.62 323 GLY A CA 1
ATOM 2366 C C . GLY A 1 323 ? 19.570 -14.972 3.906 1.00 76.62 323 GLY A C 1
ATOM 2367 O O . GLY A 1 323 ? 19.061 -16.054 4.204 1.00 76.62 323 GLY A O 1
ATOM 2368 N N . THR A 1 324 ? 19.195 -13.829 4.493 1.00 84.50 324 THR A N 1
ATOM 2369 C CA . THR A 1 324 ? 18.115 -13.756 5.490 1.00 84.50 324 THR A CA 1
ATOM 2370 C C . THR A 1 324 ? 16.856 -13.070 4.957 1.00 84.50 324 THR A C 1
ATOM 2372 O O . THR A 1 324 ? 16.906 -11.986 4.370 1.00 84.50 324 THR A O 1
ATOM 2375 N N . ILE A 1 325 ? 15.699 -13.686 5.228 1.00 88.81 325 ILE A N 1
ATOM 2376 C CA . ILE A 1 325 ? 14.386 -13.055 5.054 1.00 88.81 325 ILE A CA 1
ATOM 2377 C C . ILE A 1 325 ? 14.135 -12.107 6.229 1.00 88.81 325 ILE A C 1
ATOM 2379 O O . ILE A 1 325 ? 14.260 -12.496 7.392 1.00 88.81 325 ILE A O 1
ATOM 2383 N N . LYS A 1 326 ? 13.777 -10.858 5.919 1.00 90.19 326 LYS A N 1
ATOM 2384 C CA . LYS A 1 326 ? 13.509 -9.781 6.886 1.00 90.19 326 LYS A CA 1
ATOM 2385 C C . LYS A 1 326 ? 12.082 -9.282 6.857 1.00 90.19 326 LYS A C 1
ATOM 2387 O O . LYS A 1 326 ? 11.626 -8.726 7.853 1.00 90.19 326 LYS A O 1
ATOM 2392 N N . ILE A 1 327 ? 11.391 -9.484 5.745 1.00 93.06 327 ILE A N 1
ATOM 2393 C CA . ILE A 1 327 ? 9.982 -9.155 5.592 1.00 93.06 327 ILE A CA 1
ATOM 2394 C C . ILE A 1 327 ? 9.279 -10.374 5.010 1.00 93.06 327 ILE A C 1
ATOM 2396 O O . ILE A 1 327 ? 9.734 -10.942 4.021 1.00 93.06 327 ILE A O 1
ATOM 2400 N N . LYS A 1 328 ? 8.165 -10.767 5.624 1.00 94.81 328 LYS A N 1
ATOM 2401 C CA . LYS A 1 328 ? 7.287 -11.822 5.127 1.00 94.81 328 LYS A CA 1
ATOM 2402 C C . LYS A 1 328 ? 5.838 -11.349 5.111 1.00 94.81 328 LYS A C 1
ATOM 2404 O O . LYS A 1 328 ? 5.336 -10.855 6.120 1.00 94.81 328 LYS A O 1
ATOM 2409 N N . GLY A 1 329 ? 5.152 -11.523 3.987 1.00 95.25 329 GLY A N 1
ATOM 2410 C CA . GLY A 1 329 ? 3.760 -11.096 3.846 1.00 95.25 329 GLY A CA 1
ATOM 2411 C C . GLY A 1 329 ? 3.649 -9.588 3.636 1.00 95.25 329 GLY A C 1
ATOM 2412 O O . GLY A 1 329 ? 3.188 -8.866 4.521 1.00 95.25 329 GLY A O 1
ATOM 2413 N N . LEU A 1 330 ? 4.087 -9.120 2.468 1.00 98.38 330 LEU A N 1
ATOM 2414 C CA . LEU A 1 330 ? 3.937 -7.733 2.022 1.00 98.38 330 LEU A CA 1
ATOM 2415 C C . LEU A 1 330 ? 2.838 -7.653 0.960 1.00 98.38 330 LEU A C 1
ATOM 2417 O O . LEU A 1 330 ? 2.931 -8.295 -0.079 1.00 98.38 330 LEU A O 1
ATOM 2421 N N . GLU A 1 331 ? 1.830 -6.819 1.175 1.00 98.81 331 GLU A N 1
ATOM 2422 C CA . GLU A 1 331 ? 0.802 -6.508 0.187 1.00 98.81 331 GLU A CA 1
ATOM 2423 C C . GLU A 1 331 ? 0.757 -4.998 -0.055 1.00 98.81 331 GLU A C 1
ATOM 2425 O O . GLU A 1 331 ? 0.457 -4.228 0.857 1.00 98.81 331 GLU A O 1
ATOM 2430 N N . ILE A 1 332 ? 1.008 -4.577 -1.295 1.00 98.94 332 ILE A N 1
ATOM 2431 C CA . ILE A 1 332 ? 0.764 -3.205 -1.755 1.00 98.94 332 ILE A CA 1
ATOM 2432 C C . ILE A 1 332 ? -0.301 -3.273 -2.842 1.00 98.94 332 ILE A C 1
ATOM 2434 O O . ILE A 1 332 ? -0.065 -3.858 -3.905 1.00 98.94 332 ILE A O 1
ATOM 2438 N N . SER A 1 333 ? -1.486 -2.721 -2.577 1.00 98.88 333 SER A N 1
ATOM 2439 C CA . SER A 1 333 ? -2.610 -2.883 -3.498 1.00 98.88 333 SER A CA 1
ATOM 2440 C C . SER A 1 333 ? -3.551 -1.702 -3.644 1.00 98.88 333 SER A C 1
ATOM 2442 O O . SER A 1 333 ? -3.814 -0.977 -2.695 1.00 98.88 333 SER A O 1
ATOM 2444 N N . ASP A 1 334 ? -4.108 -1.529 -4.840 1.00 98.81 334 ASP A N 1
ATOM 2445 C CA . ASP A 1 334 ? -5.118 -0.505 -5.126 1.00 98.81 334 ASP A CA 1
ATOM 2446 C C . ASP A 1 334 ? -4.669 0.924 -4.735 1.00 98.81 334 ASP A C 1
ATOM 2448 O O . ASP A 1 334 ? -5.483 1.762 -4.343 1.00 98.81 334 ASP A O 1
ATOM 2452 N N . CYS A 1 335 ? -3.362 1.206 -4.784 1.00 98.94 335 CYS A N 1
ATOM 2453 C CA . CYS A 1 335 ? -2.790 2.518 -4.483 1.00 98.94 335 CYS A CA 1
ATOM 2454 C C . CYS A 1 335 ? -2.580 3.355 -5.750 1.00 98.94 335 CYS A C 1
ATOM 2456 O O . CYS A 1 335 ? -2.292 2.824 -6.822 1.00 98.94 335 CYS A O 1
ATOM 2458 N N . LYS A 1 336 ? -2.642 4.681 -5.598 1.00 98.94 336 LYS A N 1
ATOM 2459 C CA . LYS A 1 336 ? -2.263 5.666 -6.619 1.00 98.94 336 LYS A CA 1
ATOM 2460 C C . LYS A 1 336 ? -0.985 6.372 -6.191 1.00 98.94 336 LYS A C 1
ATOM 2462 O O . LYS A 1 336 ? -1.016 7.165 -5.253 1.00 98.94 336 LYS A O 1
ATOM 2467 N N . ILE A 1 337 ? 0.127 6.090 -6.858 1.00 98.94 337 ILE A N 1
ATOM 2468 C CA . ILE A 1 337 ? 1.446 6.631 -6.516 1.00 98.94 337 ILE A CA 1
ATOM 2469 C C . ILE A 1 337 ? 1.928 7.505 -7.671 1.00 98.94 337 ILE A C 1
ATOM 2471 O O . ILE A 1 337 ? 2.390 6.994 -8.694 1.00 98.94 337 ILE A O 1
ATOM 2475 N N . HIS A 1 338 ? 1.787 8.823 -7.532 1.00 98.88 338 HIS A N 1
ATOM 2476 C CA . HIS A 1 338 ? 1.953 9.719 -8.675 1.00 98.88 338 HIS A CA 1
ATOM 2477 C C . HIS A 1 338 ? 2.579 11.068 -8.376 1.00 98.88 338 HIS A C 1
ATOM 2479 O O . HIS A 1 338 ? 2.500 11.555 -7.255 1.00 98.88 338 HIS A O 1
ATOM 2485 N N . GLY A 1 339 ? 3.190 11.700 -9.377 1.00 98.38 339 GLY A N 1
ATOM 2486 C CA . GLY A 1 339 ? 3.781 13.029 -9.206 1.00 98.38 339 GLY A CA 1
ATOM 2487 C C . GLY A 1 339 ? 4.895 13.058 -8.155 1.00 98.38 339 GLY A C 1
ATOM 2488 O O . GLY A 1 339 ? 5.049 14.060 -7.458 1.00 98.38 339 GLY A O 1
ATOM 2489 N N . ASN A 1 340 ? 5.623 11.951 -7.982 1.00 98.31 340 ASN A N 1
ATOM 2490 C CA . ASN A 1 340 ? 6.799 11.843 -7.115 1.00 98.31 340 ASN A CA 1
ATOM 2491 C C . ASN A 1 340 ? 8.076 11.801 -7.972 1.00 98.31 340 ASN A C 1
ATOM 2493 O O . ASN A 1 340 ? 8.013 11.702 -9.194 1.00 98.31 340 ASN A O 1
ATOM 2497 N N . MET A 1 341 ? 9.261 11.839 -7.363 1.00 96.81 341 MET A N 1
ATOM 2498 C CA . MET A 1 341 ? 10.490 11.554 -8.111 1.00 96.81 341 MET A CA 1
ATOM 2499 C C . MET A 1 341 ? 10.558 10.073 -8.514 1.00 96.81 341 MET A C 1
ATOM 2501 O O . MET A 1 341 ? 10.966 9.770 -9.629 1.00 96.81 341 MET A O 1
ATOM 2505 N N . ASN A 1 342 ? 10.126 9.157 -7.646 1.00 97.25 342 ASN A N 1
ATOM 2506 C CA . ASN A 1 342 ? 10.004 7.723 -7.921 1.00 97.25 342 ASN A CA 1
ATOM 2507 C C . ASN A 1 342 ? 8.683 7.188 -7.361 1.00 97.25 342 ASN A C 1
ATOM 2509 O O . ASN A 1 342 ? 8.191 7.696 -6.352 1.00 97.25 342 ASN A O 1
ATOM 2513 N N . GLY A 1 343 ? 8.137 6.139 -7.974 1.00 98.62 343 GLY A N 1
ATOM 2514 C CA . GLY A 1 343 ? 6.907 5.499 -7.515 1.00 98.62 343 GLY A CA 1
ATOM 2515 C C . GLY A 1 343 ? 7.123 4.539 -6.339 1.00 98.62 343 GLY A C 1
ATOM 2516 O O . GLY A 1 343 ? 7.422 4.970 -5.222 1.00 98.62 343 GLY A O 1
ATOM 2517 N N . ILE A 1 344 ? 6.913 3.243 -6.581 1.00 98.88 344 ILE A N 1
ATOM 2518 C CA . ILE A 1 344 ? 7.049 2.164 -5.590 1.00 98.88 344 ILE A CA 1
ATOM 2519 C C . ILE A 1 344 ? 8.451 1.566 -5.670 1.00 98.88 344 ILE A C 1
ATOM 2521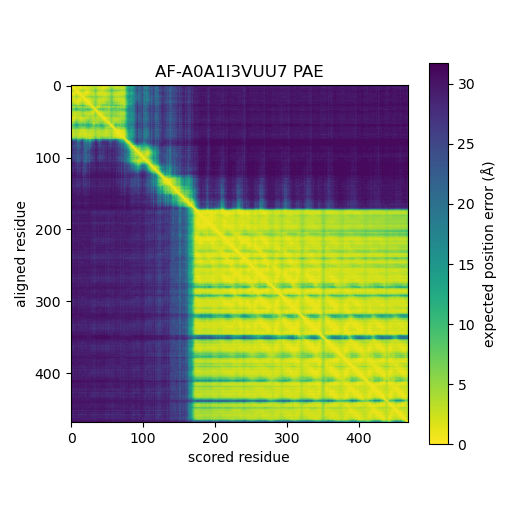 O O . ILE A 1 344 ? 8.900 1.201 -6.756 1.00 98.88 344 ILE A O 1
ATOM 2525 N N . PHE A 1 345 ? 9.108 1.413 -4.521 1.00 97.94 345 PHE A N 1
ATOM 2526 C CA . PHE A 1 345 ? 10.426 0.801 -4.426 1.00 97.94 345 PHE A CA 1
ATOM 2527 C C . PHE A 1 345 ? 10.528 -0.221 -3.291 1.00 97.94 345 PHE A C 1
ATOM 2529 O O . PHE A 1 345 ? 10.074 0.038 -2.178 1.00 97.94 345 PHE A O 1
ATOM 2536 N N . THR A 1 346 ? 11.177 -1.359 -3.539 1.00 96.00 346 THR A N 1
ATOM 2537 C CA . THR A 1 346 ? 11.674 -2.232 -2.466 1.00 96.00 346 THR A CA 1
ATOM 2538 C C . THR A 1 346 ? 13.172 -2.458 -2.592 1.00 96.00 346 THR A C 1
ATOM 2540 O O . THR A 1 346 ? 13.671 -2.573 -3.707 1.00 96.00 346 THR A O 1
ATOM 2543 N N . TYR A 1 347 ? 13.894 -2.547 -1.474 1.00 90.50 347 TYR A N 1
ATOM 2544 C CA . TYR A 1 347 ? 15.331 -2.841 -1.480 1.00 90.50 347 TYR A CA 1
ATOM 2545 C C . TYR A 1 347 ? 15.786 -3.594 -0.236 1.00 90.50 347 TYR A C 1
ATOM 2547 O O . TYR A 1 347 ? 15.234 -3.413 0.844 1.00 90.50 347 TYR A O 1
ATOM 2555 N N . GLY A 1 348 ? 16.842 -4.394 -0.379 1.00 80.31 348 GLY A N 1
ATOM 2556 C CA . GLY A 1 348 ? 17.559 -5.012 0.737 1.00 80.31 348 GLY A CA 1
ATOM 2557 C C . GLY A 1 348 ? 19.015 -4.590 0.826 1.00 80.31 348 GLY A C 1
ATOM 2558 O O . GLY A 1 348 ? 19.492 -3.768 0.041 1.00 80.31 348 GLY A O 1
ATOM 2559 N N . ASN A 1 349 ? 19.737 -5.195 1.768 1.00 70.31 349 ASN A N 1
ATOM 2560 C CA . ASN A 1 349 ? 21.189 -5.090 1.811 1.00 70.31 349 ASN A CA 1
ATOM 2561 C C . ASN A 1 349 ? 21.781 -5.706 0.531 1.00 70.31 349 ASN A C 1
ATOM 2563 O O . ASN A 1 349 ? 21.389 -6.798 0.124 1.00 70.31 349 ASN A O 1
ATOM 2567 N N . LYS A 1 350 ? 22.736 -4.998 -0.085 1.00 59.44 350 LYS A N 1
ATOM 2568 C CA . LYS A 1 350 ? 23.468 -5.399 -1.299 1.00 59.44 350 LYS A CA 1
ATOM 2569 C C . LYS A 1 350 ? 24.080 -6.806 -1.230 1.00 59.44 350 LYS A C 1
ATOM 2571 O O . LYS A 1 350 ? 24.312 -7.403 -2.276 1.00 59.44 350 LYS A O 1
ATOM 2576 N N . ASP A 1 351 ? 24.353 -7.301 -0.022 1.00 63.69 351 ASP A N 1
ATOM 2577 C CA . ASP A 1 351 ? 24.989 -8.596 0.214 1.00 63.69 351 ASP A CA 1
ATOM 2578 C C . ASP A 1 351 ? 23.954 -9.716 0.469 1.00 63.69 351 ASP A C 1
ATOM 2580 O O . ASP A 1 351 ? 24.316 -10.889 0.548 1.00 63.69 351 ASP A O 1
ATOM 2584 N N . SER A 1 352 ? 22.661 -9.383 0.577 1.00 64.12 352 SER A N 1
ATOM 2585 C CA . SER A 1 352 ? 21.573 -10.357 0.671 1.00 64.12 352 SER A CA 1
ATOM 2586 C C . SER A 1 352 ? 20.983 -10.642 -0.704 1.00 64.12 352 SER A C 1
ATOM 2588 O O . SER A 1 352 ? 20.549 -9.726 -1.399 1.00 64.12 352 SER A O 1
ATOM 2590 N N . GLU A 1 353 ? 20.951 -11.919 -1.098 1.00 72.31 353 GLU A N 1
ATOM 2591 C CA . GLU A 1 353 ? 20.391 -12.311 -2.394 1.00 72.31 353 GLU A CA 1
ATOM 2592 C C . GLU A 1 353 ? 18.892 -11.980 -2.473 1.00 72.31 353 GLU A C 1
ATOM 2594 O O . GLU A 1 353 ? 18.476 -11.334 -3.430 1.00 72.31 353 GLU A O 1
ATOM 2599 N N . TYR A 1 354 ? 18.099 -12.348 -1.455 1.00 87.88 354 TYR A N 1
ATOM 2600 C CA . TYR A 1 354 ? 16.647 -12.123 -1.393 1.00 87.88 354 TYR A CA 1
ATOM 2601 C C . TYR A 1 354 ? 16.190 -11.983 0.072 1.00 87.88 354 TYR A C 1
ATOM 2603 O O . TYR A 1 354 ? 16.529 -12.827 0.899 1.00 87.88 354 TYR A O 1
ATOM 2611 N N . SER A 1 355 ? 15.416 -10.946 0.413 1.00 89.81 355 SER A N 1
ATOM 2612 C CA . SER A 1 355 ? 15.063 -10.601 1.806 1.00 89.81 355 SER A CA 1
ATOM 2613 C C . SER A 1 355 ? 13.576 -10.338 2.070 1.00 89.81 355 SER A C 1
ATOM 2615 O O . SER A 1 355 ? 13.201 -10.116 3.225 1.00 89.81 355 SER A O 1
ATOM 2617 N N . ILE A 1 356 ? 12.729 -10.396 1.042 1.00 93.06 356 ILE A N 1
ATOM 2618 C CA . ILE A 1 356 ? 11.273 -10.251 1.142 1.00 93.06 356 ILE A CA 1
ATOM 2619 C C . ILE A 1 356 ? 10.622 -11.523 0.603 1.00 93.06 356 ILE A C 1
ATOM 2621 O O . ILE A 1 356 ? 10.806 -11.856 -0.561 1.00 93.06 356 ILE A O 1
ATOM 2625 N N . GLU A 1 357 ? 9.856 -12.223 1.431 1.00 94.00 357 GLU A N 1
ATOM 2626 C CA . GLU A 1 357 ? 9.102 -13.423 1.049 1.00 94.00 357 GLU A CA 1
ATOM 2627 C C . GLU A 1 357 ? 7.591 -13.132 1.072 1.00 94.00 357 GLU A C 1
ATOM 2629 O O . GLU A 1 357 ? 7.119 -12.279 1.829 1.00 94.00 357 GLU A O 1
ATOM 2634 N N . ASP A 1 358 ? 6.816 -13.860 0.264 1.00 93.44 358 ASP A N 1
ATOM 2635 C CA . ASP A 1 358 ? 5.350 -13.767 0.215 1.00 93.44 358 ASP A CA 1
ATOM 2636 C C . ASP A 1 358 ? 4.853 -12.337 -0.070 1.00 93.44 358 ASP A C 1
ATOM 2638 O O . ASP A 1 358 ? 4.016 -11.782 0.649 1.00 93.44 358 ASP A O 1
ATOM 2642 N N . ALA A 1 359 ? 5.400 -11.717 -1.119 1.00 97.00 359 ALA A N 1
ATOM 2643 C CA . ALA A 1 359 ? 5.076 -10.348 -1.499 1.00 97.00 359 ALA A CA 1
ATOM 2644 C C . ALA A 1 359 ? 4.147 -10.254 -2.723 1.00 97.00 359 ALA A C 1
ATOM 2646 O O . ALA A 1 359 ? 4.317 -10.946 -3.730 1.00 97.00 359 ALA A O 1
ATOM 2647 N N . VAL A 1 360 ? 3.171 -9.347 -2.647 1.00 98.62 360 VAL A N 1
ATOM 2648 C CA . VAL A 1 360 ? 2.158 -9.099 -3.676 1.00 98.62 360 VAL A CA 1
ATOM 2649 C C . VAL A 1 360 ? 2.024 -7.599 -3.931 1.00 98.62 360 VAL A C 1
ATOM 2651 O O . VAL A 1 360 ? 1.636 -6.836 -3.047 1.00 98.62 360 VAL A O 1
ATOM 2654 N N . ILE A 1 361 ? 2.277 -7.182 -5.169 1.00 98.81 361 ILE A N 1
ATOM 2655 C CA . ILE A 1 361 ? 2.072 -5.812 -5.651 1.00 98.81 361 ILE A CA 1
ATOM 2656 C C . ILE A 1 361 ? 0.956 -5.855 -6.691 1.00 98.81 361 ILE A C 1
ATOM 2658 O O . ILE A 1 361 ? 1.179 -6.356 -7.795 1.00 98.81 361 ILE A O 1
ATOM 2662 N N . LYS A 1 362 ? -0.254 -5.378 -6.374 1.00 98.75 362 LYS A N 1
ATOM 2663 C CA . LYS A 1 362 ? -1.407 -5.581 -7.269 1.00 98.75 362 LYS A CA 1
ATOM 2664 C C . LYS A 1 362 ? -2.360 -4.405 -7.427 1.00 98.75 362 LYS A C 1
ATOM 2666 O O . LYS A 1 362 ? -2.691 -3.741 -6.459 1.00 98.75 362 LYS A O 1
ATOM 2671 N N . GLY A 1 363 ? -2.899 -4.208 -8.628 1.00 98.75 363 GLY A N 1
ATOM 2672 C CA . GLY A 1 363 ? -3.970 -3.221 -8.841 1.00 98.75 363 GLY A CA 1
ATOM 2673 C C . GLY A 1 363 ? -3.549 -1.764 -8.622 1.00 98.75 363 GLY A C 1
ATOM 2674 O O . GLY A 1 363 ? -4.412 -0.908 -8.464 1.00 98.75 363 GLY A O 1
ATOM 2675 N N . ASN A 1 364 ? -2.248 -1.471 -8.566 1.00 98.94 364 ASN A N 1
ATOM 2676 C CA . ASN A 1 364 ? -1.754 -0.118 -8.328 1.00 98.94 364 ASN A CA 1
ATOM 2677 C C . ASN A 1 364 ? -1.672 0.683 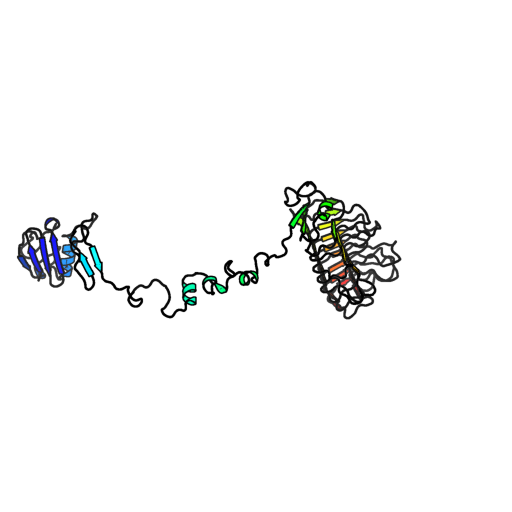-9.632 1.00 98.94 364 ASN A C 1
ATOM 2679 O O . ASN A 1 364 ? -1.440 0.127 -10.707 1.00 98.94 364 ASN A O 1
ATOM 2683 N N . GLU A 1 365 ? -1.793 2.000 -9.507 1.00 98.94 365 GLU A N 1
ATOM 2684 C CA . GLU A 1 365 ? -1.554 2.979 -10.563 1.00 98.94 365 GLU A CA 1
ATOM 2685 C C . GLU A 1 365 ? -0.316 3.809 -10.199 1.00 98.94 365 GLU A C 1
ATOM 2687 O O . GLU A 1 365 ? -0.321 4.527 -9.196 1.00 98.94 365 GLU A O 1
ATOM 2692 N N . THR A 1 366 ? 0.749 3.718 -10.998 1.00 98.94 366 THR A N 1
ATOM 2693 C CA . THR A 1 366 ? 1.990 4.481 -10.798 1.00 98.94 366 THR A CA 1
ATOM 2694 C C . THR A 1 366 ? 2.277 5.376 -11.995 1.00 98.94 366 THR A C 1
ATOM 2696 O O . THR A 1 366 ? 2.620 4.879 -13.069 1.00 98.94 366 THR A O 1
ATOM 2699 N N . TYR A 1 367 ? 2.139 6.690 -11.835 1.00 98.94 367 TYR A N 1
ATOM 2700 C CA . TYR A 1 367 ? 2.197 7.599 -12.979 1.00 98.94 367 TYR A CA 1
ATOM 2701 C C . TYR A 1 367 ? 2.764 8.973 -12.677 1.00 98.94 367 TYR A C 1
ATOM 2703 O O . TYR A 1 367 ? 2.797 9.399 -11.530 1.00 98.94 367 TYR A O 1
ATOM 2711 N N . ASP A 1 368 ? 3.227 9.679 -13.703 1.00 98.69 368 ASP A N 1
ATOM 2712 C CA . ASP A 1 368 ? 3.837 11.006 -13.565 1.00 98.69 368 ASP A CA 1
ATOM 2713 C C . ASP A 1 368 ? 4.993 11.032 -12.544 1.00 98.69 368 ASP A C 1
ATOM 2715 O O . ASP A 1 368 ? 5.308 12.075 -11.966 1.00 98.69 368 ASP A O 1
ATOM 2719 N N . ASN A 1 369 ? 5.645 9.888 -12.297 1.00 98.38 369 ASN A N 1
ATOM 2720 C CA . ASN A 1 369 ? 6.860 9.838 -11.495 1.00 98.38 369 ASN A CA 1
ATOM 2721 C C . ASN A 1 369 ? 8.037 10.141 -12.421 1.00 98.38 369 ASN A C 1
ATOM 2723 O O . ASN A 1 369 ? 8.707 9.246 -12.934 1.00 98.38 369 ASN A O 1
ATOM 2727 N N . LEU A 1 370 ? 8.215 11.422 -12.739 1.00 96.50 370 LEU A N 1
ATOM 2728 C CA . LEU A 1 370 ? 9.034 11.838 -13.880 1.00 96.50 370 LEU A CA 1
ATOM 2729 C C . LEU A 1 370 ? 10.539 11.633 -13.661 1.00 96.50 370 LEU A C 1
ATOM 2731 O O . LEU A 1 370 ? 11.293 11.678 -14.626 1.00 96.50 370 LEU A O 1
ATOM 2735 N N . GLY A 1 371 ? 10.998 11.408 -12.431 1.00 94.88 371 GLY A N 1
ATOM 2736 C CA . GLY A 1 371 ? 12.423 11.420 -12.106 1.00 94.88 371 GLY A CA 1
ATOM 2737 C C . GLY A 1 371 ? 12.992 12.836 -12.036 1.00 94.88 371 GLY A C 1
ATOM 2738 O O . GLY A 1 371 ? 12.260 13.830 -12.023 1.00 94.88 371 GLY A O 1
ATOM 2739 N N . SER A 1 372 ? 14.317 12.935 -11.964 1.00 92.62 372 SER A N 1
ATOM 2740 C CA . SER A 1 372 ? 15.019 14.210 -11.818 1.00 92.62 372 SER A CA 1
ATOM 2741 C C . SER A 1 372 ? 16.287 14.256 -12.659 1.00 92.62 372 SER A C 1
ATOM 2743 O O . SER A 1 372 ? 17.192 13.441 -12.490 1.00 92.62 372 SER A O 1
ATOM 2745 N N . GLY A 1 373 ? 16.406 15.291 -13.496 1.00 90.81 373 GLY A N 1
ATOM 2746 C CA . GLY A 1 373 ? 17.583 15.487 -14.346 1.00 90.81 373 GLY A CA 1
ATOM 2747 C C . GLY A 1 373 ? 18.843 15.872 -13.564 1.00 90.81 373 GLY A C 1
ATOM 2748 O O . GLY A 1 373 ? 19.947 15.825 -14.105 1.00 90.81 373 GLY A O 1
ATOM 2749 N N . SER A 1 374 ? 18.685 16.254 -12.291 1.00 89.88 374 SER A N 1
ATOM 2750 C CA . SER A 1 374 ? 19.788 16.545 -11.370 1.00 89.88 374 SER A CA 1
ATOM 2751 C C . SER A 1 374 ? 20.341 15.295 -10.678 1.00 89.88 374 SER A C 1
ATOM 2753 O O . SER A 1 374 ? 21.418 15.364 -10.087 1.00 89.88 374 SER A O 1
ATOM 2755 N N . VAL A 1 375 ? 19.639 14.159 -10.743 1.00 88.56 375 VAL A N 1
ATOM 2756 C CA . VAL A 1 375 ? 20.102 12.883 -10.188 1.00 88.56 375 VAL A CA 1
ATOM 2757 C C . VAL A 1 375 ? 20.844 12.121 -11.282 1.00 88.56 375 VAL A C 1
ATOM 2759 O O . VAL A 1 375 ? 20.242 11.545 -12.180 1.00 88.56 375 VAL A O 1
ATOM 2762 N N . THR A 1 376 ? 22.174 12.149 -11.216 1.00 87.06 376 THR A N 1
ATOM 2763 C CA . THR A 1 376 ? 23.070 11.518 -12.208 1.00 87.06 376 THR A CA 1
ATOM 2764 C C . THR A 1 376 ? 23.968 10.435 -11.612 1.00 87.06 376 THR A C 1
ATOM 2766 O O . THR A 1 376 ? 24.820 9.878 -12.299 1.00 87.06 376 THR A O 1
ATOM 2769 N N . TRP A 1 377 ? 23.800 10.136 -10.325 1.00 87.56 377 TRP A N 1
ATOM 2770 C CA . TRP A 1 377 ? 24.574 9.135 -9.588 1.00 87.56 377 TRP A CA 1
ATOM 2771 C C . TRP A 1 377 ? 23.811 7.818 -9.377 1.00 87.56 377 TRP A C 1
ATOM 2773 O O . TRP A 1 377 ? 24.399 6.845 -8.916 1.00 87.56 377 TRP A O 1
ATOM 2783 N N . GLY A 1 378 ? 22.524 7.783 -9.721 1.00 87.25 378 GLY A N 1
ATOM 2784 C CA . GLY A 1 378 ? 21.655 6.614 -9.651 1.00 87.25 378 GLY A CA 1
ATOM 2785 C C . GLY A 1 378 ? 20.366 6.858 -10.434 1.00 87.25 378 GLY A C 1
ATOM 2786 O O . GLY A 1 378 ? 20.100 7.986 -10.848 1.00 87.25 378 GLY A O 1
ATOM 2787 N N . GLN A 1 379 ? 19.577 5.807 -10.651 1.00 88.69 379 GLN A N 1
ATOM 2788 C CA . GLN A 1 379 ? 18.332 5.912 -11.412 1.00 88.69 379 GLN A CA 1
ATOM 2789 C C . GLN A 1 379 ? 17.276 6.757 -10.678 1.00 88.69 379 GLN A C 1
ATOM 2791 O O . GLN A 1 379 ? 17.267 6.850 -9.449 1.00 88.69 379 GLN A O 1
ATOM 2796 N N . SER A 1 380 ? 16.374 7.369 -11.443 1.00 94.06 380 SER A N 1
ATOM 2797 C CA . SER A 1 380 ? 15.186 8.049 -10.924 1.00 94.06 380 SER A CA 1
ATOM 2798 C C . SER A 1 380 ? 14.019 7.893 -11.894 1.00 94.06 380 SER A C 1
ATOM 2800 O O . SER A 1 380 ? 14.235 7.632 -13.073 1.00 94.06 380 SER A O 1
ATOM 2802 N N . GLY A 1 381 ? 12.789 8.098 -11.430 1.00 95.88 381 GLY A N 1
ATOM 2803 C CA . GLY A 1 381 ? 11.612 8.128 -12.295 1.00 95.88 381 GLY A CA 1
ATOM 2804 C C . GLY A 1 381 ? 11.060 6.760 -12.671 1.00 95.88 381 GLY A C 1
ATOM 2805 O O . GLY A 1 381 ? 10.309 6.652 -13.630 1.00 95.88 381 GLY A O 1
ATOM 2806 N N . SER A 1 382 ? 11.408 5.709 -11.934 1.00 96.88 382 SER A N 1
ATOM 2807 C CA . SER A 1 382 ? 10.753 4.410 -12.099 1.00 96.88 382 SER A CA 1
ATOM 2808 C C . SER A 1 382 ? 9.336 4.430 -11.518 1.00 96.88 382 SER A C 1
ATOM 2810 O O . SER A 1 382 ? 9.100 5.036 -10.467 1.00 96.88 382 SER A O 1
ATOM 2812 N N . GLY A 1 383 ? 8.401 3.735 -12.172 1.00 98.56 383 GLY A N 1
ATOM 2813 C CA . GLY A 1 383 ? 7.033 3.573 -11.670 1.00 98.56 383 GLY A CA 1
ATOM 2814 C C . GLY A 1 383 ? 6.957 2.544 -10.539 1.00 98.56 383 GLY A C 1
ATOM 2815 O O . GLY A 1 383 ? 6.614 2.877 -9.406 1.00 98.56 383 GLY A O 1
ATOM 2816 N N . ILE A 1 384 ? 7.330 1.297 -10.831 1.00 98.81 384 ILE A N 1
ATOM 2817 C CA . ILE A 1 384 ? 7.454 0.204 -9.860 1.00 98.81 384 ILE A CA 1
ATOM 2818 C C . ILE A 1 384 ? 8.821 -0.450 -10.050 1.00 98.81 384 ILE A C 1
ATOM 2820 O O . ILE A 1 384 ? 9.102 -1.010 -11.104 1.00 98.81 384 ILE A O 1
ATOM 2824 N N . MET A 1 385 ? 9.652 -0.403 -9.017 1.00 97.31 385 MET A N 1
ATOM 2825 C CA . MET A 1 385 ? 10.987 -0.992 -8.998 1.00 97.31 385 MET A CA 1
ATOM 2826 C C . MET A 1 385 ? 11.080 -1.952 -7.814 1.00 97.31 385 MET A C 1
ATOM 2828 O O . MET A 1 385 ? 10.961 -1.531 -6.666 1.00 97.31 385 MET A O 1
ATOM 2832 N N . ILE A 1 386 ? 11.279 -3.240 -8.072 1.00 96.50 386 ILE A N 1
ATOM 2833 C CA . ILE A 1 386 ? 11.263 -4.261 -7.021 1.00 96.50 386 ILE A CA 1
ATOM 2834 C C . ILE A 1 386 ? 12.626 -4.925 -6.905 1.00 96.50 386 ILE A C 1
ATOM 2836 O O . ILE A 1 386 ? 13.163 -5.450 -7.879 1.00 96.50 386 ILE A O 1
ATOM 2840 N N . CYS A 1 387 ? 13.140 -4.953 -5.679 1.00 92.94 387 CYS A N 1
ATOM 2841 C CA . CYS A 1 387 ? 14.317 -5.719 -5.314 1.00 92.94 387 CYS A CA 1
ATOM 2842 C C . CYS A 1 387 ? 14.128 -6.546 -4.050 1.00 92.94 387 CYS A C 1
ATOM 2844 O O . CYS A 1 387 ? 13.397 -6.171 -3.126 1.00 92.94 387 CYS A O 1
ATOM 2846 N N . GLY A 1 388 ? 14.812 -7.692 -4.037 1.00 91.50 388 GLY A N 1
ATOM 2847 C CA . GLY A 1 388 ? 14.945 -8.563 -2.881 1.00 91.50 388 GLY A CA 1
ATOM 2848 C C . GLY A 1 388 ? 13.790 -9.538 -2.691 1.00 91.50 388 GLY A C 1
ATOM 2849 O O . GLY A 1 388 ? 13.687 -10.107 -1.608 1.00 91.50 388 GLY A O 1
ATOM 2850 N N . PHE A 1 389 ? 12.920 -9.740 -3.683 1.00 94.19 389 PHE A N 1
ATOM 2851 C CA . PHE A 1 389 ? 11.834 -10.720 -3.570 1.00 94.19 389 PHE A CA 1
ATOM 2852 C C . PHE A 1 389 ? 12.363 -12.153 -3.722 1.00 94.19 389 PHE A C 1
ATOM 2854 O O . PHE A 1 389 ? 13.069 -12.457 -4.684 1.00 94.19 389 PHE A O 1
ATOM 2861 N N . LEU A 1 390 ? 11.971 -13.033 -2.799 1.00 93.50 390 LEU A N 1
ATOM 2862 C CA . LEU A 1 390 ? 12.059 -14.488 -2.904 1.00 93.50 390 LEU A CA 1
ATOM 2863 C C . LEU A 1 390 ? 10.648 -15.042 -3.093 1.00 93.50 390 LEU A C 1
ATOM 2865 O O . LEU A 1 390 ? 9.913 -15.264 -2.132 1.00 93.50 390 LEU A O 1
ATOM 2869 N N . GLY A 1 391 ? 10.270 -15.247 -4.347 1.00 91.88 391 GLY A N 1
ATOM 2870 C CA . GLY A 1 391 ? 8.885 -15.451 -4.725 1.00 91.88 391 GLY A CA 1
ATOM 2871 C C . GLY A 1 391 ? 8.080 -14.161 -4.568 1.00 91.88 391 GLY A C 1
ATOM 2872 O O . GLY A 1 391 ? 8.303 -13.337 -3.682 1.00 91.88 391 GLY A O 1
ATOM 2873 N N . GLY A 1 392 ? 7.124 -13.960 -5.462 1.00 95.12 392 GLY A N 1
ATOM 2874 C CA . GLY A 1 392 ? 6.227 -12.818 -5.379 1.00 95.12 392 GLY A CA 1
ATOM 2875 C C . GLY A 1 392 ? 5.498 -12.567 -6.681 1.00 95.12 392 GLY A C 1
ATOM 2876 O O . GLY A 1 392 ? 5.872 -13.078 -7.740 1.00 95.12 392 GLY A O 1
ATOM 2877 N N . THR A 1 393 ? 4.440 -11.770 -6.601 1.00 98.31 393 THR A N 1
ATOM 2878 C CA . THR A 1 393 ? 3.605 -11.451 -7.759 1.00 98.31 393 THR A CA 1
ATOM 2879 C C . THR A 1 393 ? 3.421 -9.955 -7.896 1.00 98.31 393 THR A C 1
ATOM 2881 O O . THR A 1 393 ? 2.972 -9.289 -6.963 1.00 98.31 393 THR A O 1
ATOM 2884 N N . ILE A 1 394 ? 3.700 -9.441 -9.086 1.00 98.81 394 ILE A N 1
ATOM 2885 C CA . ILE A 1 394 ? 3.390 -8.073 -9.484 1.00 98.81 394 ILE A CA 1
ATOM 2886 C C . ILE A 1 394 ? 2.319 -8.179 -10.553 1.00 98.81 394 ILE A C 1
ATOM 2888 O O . ILE A 1 394 ? 2.617 -8.557 -11.684 1.00 98.81 394 ILE A O 1
ATOM 2892 N N . ASN A 1 395 ? 1.062 -7.916 -10.198 1.00 98.44 395 ASN A N 1
ATOM 2893 C CA . ASN A 1 395 ? -0.042 -8.225 -11.093 1.00 98.44 395 ASN A CA 1
ATOM 2894 C C . ASN A 1 395 ? -1.116 -7.148 -11.216 1.00 98.44 395 ASN A C 1
ATOM 2896 O O . ASN A 1 395 ? -1.530 -6.549 -10.232 1.00 98.44 395 ASN A O 1
ATOM 2900 N N . LYS A 1 396 ? -1.657 -6.955 -12.424 1.00 98.75 396 LYS A N 1
ATOM 2901 C CA . LYS A 1 396 ? -2.746 -5.985 -12.672 1.00 98.75 396 LYS A CA 1
ATOM 2902 C C . LYS A 1 396 ? -2.392 -4.542 -12.293 1.00 98.75 396 LYS A C 1
ATOM 2904 O O . LYS A 1 396 ? -3.280 -3.776 -11.938 1.00 98.75 396 LYS A O 1
ATOM 2909 N N . ASN A 1 397 ? -1.112 -4.179 -12.334 1.00 98.94 397 ASN A N 1
ATOM 2910 C CA . ASN A 1 397 ? -0.680 -2.800 -12.118 1.00 98.94 397 ASN A CA 1
ATOM 2911 C C . ASN A 1 397 ? -0.664 -2.039 -13.447 1.00 98.94 397 ASN A C 1
ATOM 2913 O O . ASN A 1 397 ? -0.423 -2.635 -14.500 1.00 98.94 397 ASN A O 1
ATOM 2917 N N . LYS A 1 398 ? -0.881 -0.727 -13.374 1.00 98.94 398 LYS A N 1
ATOM 2918 C CA . LYS A 1 398 ? -0.723 0.205 -14.490 1.00 98.94 398 LYS A CA 1
ATOM 2919 C C . LYS A 1 398 ? 0.394 1.186 -14.179 1.00 98.94 398 LYS A C 1
ATOM 2921 O O . LYS A 1 398 ? 0.336 1.859 -13.152 1.00 98.94 398 LYS A O 1
ATOM 2926 N N . SER A 1 399 ? 1.380 1.279 -15.063 1.00 98.88 399 SER A N 1
ATOM 2927 C CA . SER A 1 399 ? 2.519 2.179 -14.897 1.00 98.88 399 SER A CA 1
ATOM 2928 C C . SER A 1 399 ? 2.729 3.025 -16.143 1.00 98.88 399 SER A C 1
ATOM 2930 O O . SER A 1 399 ? 3.022 2.479 -17.205 1.00 98.88 399 SER A O 1
ATOM 2932 N N . TRP A 1 400 ? 2.553 4.344 -16.050 1.00 98.81 400 TRP A N 1
ATOM 2933 C CA . TRP A 1 400 ? 2.655 5.183 -17.242 1.00 98.81 400 TRP A CA 1
ATOM 2934 C C . TRP A 1 400 ? 3.218 6.572 -17.022 1.00 98.81 400 TRP A C 1
ATOM 2936 O O . TRP A 1 400 ? 3.148 7.124 -15.929 1.00 98.81 400 TRP A O 1
ATOM 2946 N N . ASN A 1 401 ? 3.747 7.159 -18.095 1.00 98.44 401 ASN A N 1
ATOM 2947 C CA . ASN A 1 401 ? 4.302 8.511 -18.082 1.00 98.44 401 ASN A CA 1
ATOM 2948 C C . ASN A 1 401 ? 5.355 8.728 -16.977 1.00 98.44 401 ASN A C 1
ATOM 2950 O O . ASN A 1 401 ? 5.424 9.792 -16.364 1.00 98.44 401 ASN A O 1
ATOM 2954 N N . ASN A 1 402 ? 6.167 7.710 -16.687 1.00 98.19 402 ASN A N 1
ATOM 2955 C CA . ASN A 1 402 ? 7.252 7.808 -15.713 1.00 98.19 402 ASN A CA 1
ATOM 2956 C C . ASN A 1 402 ? 8.595 8.066 -16.418 1.00 98.19 402 ASN A C 1
ATOM 2958 O O . ASN A 1 402 ? 8.742 7.809 -17.612 1.00 98.19 402 ASN A O 1
ATOM 2962 N N . GLY A 1 403 ? 9.577 8.591 -15.685 1.00 96.19 403 GLY A N 1
ATOM 2963 C CA . GLY A 1 403 ? 10.979 8.596 -16.117 1.00 96.19 403 GLY A CA 1
ATOM 2964 C C . GLY A 1 403 ? 11.420 9.685 -17.099 1.00 96.19 403 GLY A C 1
ATOM 2965 O O . GLY A 1 403 ? 12.618 9.827 -17.333 1.00 96.19 403 GLY A O 1
ATOM 2966 N N . HIS A 1 404 ? 10.511 10.509 -17.630 1.00 95.38 404 HIS A N 1
ATOM 2967 C CA . HIS A 1 404 ? 10.818 11.526 -18.658 1.00 95.38 404 HIS A CA 1
ATOM 2968 C C . HIS A 1 404 ? 11.914 12.542 -18.292 1.00 95.38 404 HIS A C 1
ATOM 2970 O O . HIS A 1 404 ? 12.539 13.109 -19.184 1.00 95.38 404 HIS A O 1
ATOM 2976 N N . ASN A 1 405 ? 12.176 12.759 -17.004 1.00 94.75 405 ASN A N 1
ATOM 2977 C CA . ASN A 1 405 ? 13.244 13.625 -16.502 1.00 94.75 405 ASN A CA 1
ATOM 2978 C C . ASN A 1 405 ? 14.465 12.847 -15.985 1.00 94.75 405 ASN A C 1
ATOM 2980 O O . ASN A 1 405 ? 15.402 13.471 -15.494 1.00 94.75 405 ASN A O 1
ATOM 2984 N N . SER A 1 406 ? 14.480 11.515 -16.046 1.00 92.75 406 SER A N 1
ATOM 2985 C CA . SER A 1 406 ? 15.625 10.720 -15.602 1.00 92.75 406 SER A CA 1
ATOM 2986 C C . SER A 1 406 ? 16.806 10.890 -16.548 1.00 92.75 406 SER A C 1
ATOM 2988 O O . SER A 1 406 ? 16.675 10.672 -17.748 1.00 92.75 406 SER A O 1
ATOM 2990 N N . ASN A 1 407 ? 17.957 11.282 -16.004 1.00 90.25 407 ASN A N 1
ATOM 2991 C CA . ASN A 1 407 ? 19.167 11.595 -16.770 1.00 90.25 407 ASN A CA 1
ATOM 2992 C C . ASN A 1 407 ? 20.368 10.728 -16.344 1.00 90.25 407 ASN A C 1
ATOM 2994 O O . ASN A 1 407 ? 21.528 11.113 -16.510 1.00 90.25 407 ASN A O 1
ATOM 2998 N N . TYR A 1 408 ? 20.101 9.567 -15.746 1.00 90.50 408 TYR A N 1
ATOM 2999 C CA . TYR A 1 408 ? 21.132 8.611 -15.365 1.00 90.50 408 TYR A CA 1
ATOM 3000 C C . TYR A 1 408 ? 21.420 7.648 -16.519 1.00 90.50 408 TYR A C 1
ATOM 3002 O O . TYR A 1 408 ? 20.511 7.080 -17.109 1.00 90.50 408 TYR A O 1
ATOM 3010 N N . SER A 1 409 ? 22.696 7.466 -16.860 1.00 86.25 409 SER A N 1
ATOM 3011 C CA . SER A 1 409 ? 23.118 6.621 -17.986 1.00 86.25 409 SER A CA 1
ATOM 3012 C C . SER A 1 409 ? 23.505 5.193 -17.593 1.00 86.25 409 SER A C 1
ATOM 3014 O O . SER A 1 409 ? 23.897 4.420 -18.464 1.00 86.25 409 SER A O 1
ATOM 3016 N N . GLY A 1 410 ? 23.454 4.855 -16.301 1.00 84.44 410 GLY A N 1
ATOM 3017 C CA . GLY A 1 410 ? 23.899 3.559 -15.780 1.00 84.44 410 GLY A CA 1
ATOM 3018 C C . GLY A 1 410 ? 22.808 2.495 -15.642 1.00 84.44 410 GLY A C 1
ATOM 3019 O O . GLY A 1 410 ? 23.131 1.413 -15.165 1.00 84.44 410 GLY A O 1
ATOM 3020 N N . GLY A 1 411 ? 21.562 2.793 -16.022 1.00 85.88 411 GLY A N 1
ATOM 3021 C CA . GLY A 1 411 ? 20.423 1.871 -15.956 1.00 85.88 411 GLY A CA 1
ATOM 3022 C C . GLY A 1 411 ? 19.150 2.534 -15.418 1.00 85.88 411 GLY A C 1
ATOM 3023 O O . GLY A 1 411 ? 19.224 3.510 -14.671 1.00 85.88 411 GLY A O 1
ATOM 3024 N N . GLY A 1 412 ? 17.985 2.001 -15.774 1.00 88.56 412 GLY A N 1
ATOM 3025 C CA . GLY A 1 412 ? 16.679 2.597 -15.519 1.00 88.56 412 GLY A CA 1
ATOM 3026 C C . GLY A 1 412 ? 16.476 3.970 -16.190 1.00 88.56 412 GLY A C 1
ATOM 3027 O O . GLY A 1 412 ? 17.410 4.593 -16.696 1.00 88.56 412 GLY A O 1
ATOM 3028 N N . PRO A 1 413 ? 15.247 4.509 -16.154 1.00 93.81 413 PRO A N 1
ATOM 3029 C CA . PRO A 1 413 ? 14.062 3.960 -15.502 1.00 93.81 413 PRO A CA 1
ATOM 3030 C C . PRO A 1 413 ? 13.251 3.026 -16.405 1.00 93.81 413 PRO A C 1
ATOM 3032 O O . PRO A 1 413 ? 13.351 3.062 -17.629 1.00 93.81 413 PRO A O 1
ATOM 3035 N N . TYR A 1 414 ? 12.369 2.258 -15.771 1.00 96.56 414 TYR A N 1
ATOM 3036 C CA . TYR A 1 414 ? 11.317 1.486 -16.428 1.00 96.56 414 TYR A CA 1
ATOM 3037 C C . TYR A 1 414 ? 9.973 1.737 -15.746 1.00 96.56 414 TYR A C 1
ATOM 3039 O O . TYR A 1 414 ? 9.899 2.152 -14.581 1.00 96.56 414 TYR A O 1
ATOM 3047 N N . GLY A 1 415 ? 8.889 1.444 -16.464 1.00 97.94 415 GLY A N 1
ATOM 3048 C CA . GLY A 1 415 ? 7.556 1.457 -15.878 1.00 97.94 415 GLY A CA 1
ATOM 3049 C C . GLY A 1 415 ? 7.421 0.442 -14.738 1.00 97.94 415 GLY A C 1
ATOM 3050 O O . GLY A 1 415 ? 7.021 0.831 -13.638 1.00 97.94 415 GLY A O 1
ATOM 3051 N N . ILE A 1 416 ? 7.757 -0.834 -14.972 1.00 98.62 416 ILE A N 1
ATOM 3052 C CA . ILE A 1 416 ? 7.708 -1.912 -13.964 1.00 98.62 416 ILE A CA 1
ATOM 3053 C C . ILE A 1 416 ? 8.901 -2.853 -14.141 1.00 98.62 416 ILE A C 1
ATOM 3055 O O . ILE A 1 416 ? 8.990 -3.523 -15.162 1.00 98.62 416 ILE A O 1
ATOM 3059 N N . TRP A 1 417 ? 9.777 -2.978 -13.148 1.00 96.81 417 TRP A N 1
ATOM 3060 C CA . TRP A 1 417 ? 10.982 -3.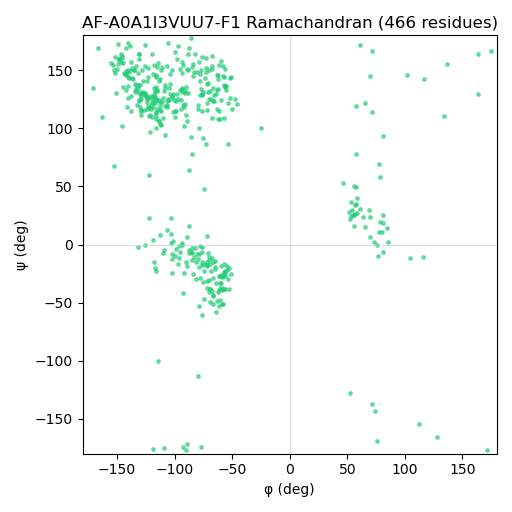798 -13.295 1.00 96.81 417 TRP A CA 1
ATOM 3061 C C . TRP A 1 417 ? 11.463 -4.457 -12.007 1.00 96.81 417 TRP A C 1
ATOM 3063 O O . TRP A 1 417 ? 11.098 -4.061 -10.894 1.00 96.81 417 TRP A O 1
ATOM 3073 N N . LEU A 1 418 ? 12.266 -5.502 -12.195 1.00 95.75 418 LEU A N 1
ATOM 3074 C CA . LEU A 1 418 ? 12.878 -6.310 -11.148 1.00 95.75 418 LEU A CA 1
ATOM 3075 C C . LEU A 1 418 ? 14.398 -6.183 -11.196 1.00 95.75 418 LEU A C 1
ATOM 3077 O O . LEU A 1 418 ? 14.970 -6.206 -12.277 1.00 95.75 418 LEU A O 1
ATOM 3081 N N . TYR A 1 419 ? 15.047 -6.190 -10.036 1.00 92.00 419 TYR A N 1
ATOM 3082 C CA . TYR A 1 419 ? 16.470 -6.519 -9.915 1.00 92.00 419 TYR A CA 1
ATOM 3083 C C . TYR A 1 419 ? 16.703 -7.319 -8.627 1.00 92.00 419 TYR A C 1
ATOM 3085 O O . TYR A 1 419 ? 15.960 -7.160 -7.661 1.00 92.00 419 TYR A O 1
ATOM 3093 N N . ASN A 1 420 ? 17.684 -8.226 -8.590 1.00 92.06 420 ASN A N 1
ATOM 3094 C CA . ASN A 1 420 ? 17.944 -9.121 -7.446 1.00 92.06 420 ASN A CA 1
ATOM 3095 C C . ASN A 1 420 ? 16.669 -9.796 -6.884 1.00 92.06 420 ASN A C 1
ATOM 3097 O O . ASN A 1 420 ? 16.351 -9.696 -5.699 1.00 92.06 420 ASN A O 1
ATOM 3101 N N . CYS A 1 421 ? 15.897 -10.454 -7.750 1.00 93.31 421 CYS A N 1
ATOM 3102 C CA . CYS A 1 421 ? 14.683 -11.189 -7.368 1.00 93.31 421 CYS A CA 1
ATOM 3103 C C . CYS A 1 421 ? 14.760 -12.656 -7.799 1.00 93.31 421 CYS A C 1
ATOM 3105 O O . CYS A 1 421 ? 15.394 -12.969 -8.801 1.00 93.31 421 CYS A O 1
ATOM 3107 N N . LYS A 1 422 ? 14.084 -13.563 -7.095 1.00 94.19 422 LYS A N 1
ATOM 3108 C CA . LYS A 1 422 ? 14.017 -14.974 -7.484 1.00 94.19 422 LYS A CA 1
ATOM 3109 C C . LYS A 1 422 ? 12.599 -15.493 -7.534 1.00 94.19 422 LYS A C 1
ATOM 3111 O O . LYS A 1 422 ? 11.871 -15.340 -6.564 1.00 94.19 422 LYS A O 1
ATOM 3116 N N . GLY A 1 423 ? 12.218 -16.149 -8.629 1.00 96.25 423 GLY A N 1
ATOM 3117 C CA . GLY A 1 423 ? 10.889 -16.752 -8.769 1.00 96.25 423 GLY A CA 1
ATOM 3118 C C . GLY A 1 423 ? 9.744 -15.732 -8.748 1.00 96.25 423 GLY A C 1
ATOM 3119 O O . GLY A 1 423 ? 8.626 -16.075 -8.364 1.00 96.25 423 GLY A O 1
ATOM 3120 N N . THR A 1 424 ? 10.019 -14.472 -9.096 1.00 97.56 424 THR A N 1
ATOM 3121 C CA . THR A 1 424 ? 9.023 -13.393 -9.106 1.00 97.56 424 THR A CA 1
ATOM 3122 C C . THR A 1 424 ? 8.345 -13.308 -10.467 1.00 97.56 424 THR A C 1
ATOM 3124 O O . THR A 1 424 ? 9.008 -13.332 -11.505 1.00 97.56 424 THR A O 1
ATOM 3127 N N . VAL A 1 425 ? 7.019 -13.167 -10.468 1.00 98.62 425 VAL A N 1
ATOM 3128 C CA . VAL A 1 425 ? 6.216 -13.085 -11.694 1.00 98.62 425 VAL A CA 1
ATOM 3129 C C . VAL A 1 425 ? 5.597 -11.698 -11.835 1.00 98.62 425 VAL A C 1
ATOM 3131 O O . VAL A 1 425 ? 4.825 -11.264 -10.977 1.00 98.62 425 VAL A O 1
ATOM 3134 N N . ILE A 1 426 ? 5.882 -11.027 -12.950 1.00 98.81 426 ILE A N 1
ATOM 3135 C CA . ILE A 1 426 ? 5.125 -9.866 -13.417 1.00 98.81 426 ILE A CA 1
ATOM 3136 C C . ILE A 1 426 ? 4.040 -10.384 -14.361 1.00 98.81 426 ILE A C 1
ATOM 3138 O O . ILE A 1 426 ? 4.360 -10.976 -15.391 1.00 98.81 426 ILE A O 1
ATOM 3142 N N . SER A 1 427 ? 2.761 -10.179 -14.032 1.00 98.69 427 SER A N 1
ATOM 3143 C CA . SER A 1 427 ? 1.677 -10.646 -14.901 1.00 98.69 427 SER A CA 1
ATOM 3144 C C . SER A 1 427 ? 0.477 -9.721 -15.026 1.00 98.69 427 SER A C 1
ATOM 3146 O O . SER A 1 427 ? 0.074 -9.060 -14.075 1.00 98.69 427 SER A O 1
ATOM 3148 N N . HIS A 1 428 ? -0.173 -9.708 -16.190 1.00 98.75 428 HIS A N 1
ATOM 3149 C CA . HIS A 1 428 ? -1.400 -8.924 -16.407 1.00 98.75 428 HIS A CA 1
ATOM 3150 C C . HIS A 1 428 ? -1.237 -7.422 -16.111 1.00 98.75 428 HIS A C 1
ATOM 3152 O O . HIS A 1 428 ? -2.204 -6.765 -15.730 1.00 98.75 428 HIS A O 1
ATOM 3158 N N . CYS A 1 429 ? -0.021 -6.889 -16.223 1.00 98.88 429 CYS A N 1
ATOM 3159 C CA . CYS A 1 429 ? 0.269 -5.473 -16.025 1.00 98.88 429 CYS A CA 1
ATOM 3160 C C . CYS A 1 429 ? 0.225 -4.715 -17.356 1.00 98.88 429 CYS A C 1
ATOM 3162 O O . CYS A 1 429 ? 0.430 -5.292 -18.424 1.00 98.88 429 CYS A O 1
ATOM 3164 N N . GLU A 1 430 ? 0.001 -3.410 -17.278 1.00 98.81 430 GLU A N 1
ATOM 3165 C CA . GLU A 1 430 ? 0.019 -2.489 -18.414 1.00 98.81 430 GLU A CA 1
ATOM 3166 C C . GLU A 1 430 ? 1.069 -1.400 -18.152 1.00 98.81 430 GLU A C 1
ATOM 3168 O O . GLU A 1 430 ? 1.065 -0.781 -17.087 1.00 98.81 430 GLU A O 1
ATOM 3173 N N . SER A 1 431 ? 2.001 -1.197 -19.086 1.00 98.69 431 SER A N 1
ATOM 3174 C CA . SER A 1 431 ? 3.112 -0.252 -18.920 1.00 98.69 431 SER A CA 1
ATOM 3175 C C . SER A 1 431 ? 3.362 0.557 -20.192 1.00 98.69 431 SER A C 1
ATOM 3177 O O . SER A 1 431 ? 3.721 -0.012 -21.225 1.00 98.69 431 SER A O 1
ATOM 3179 N N . PHE A 1 432 ? 3.145 1.873 -20.153 1.00 98.50 432 PHE A N 1
ATOM 3180 C CA . PHE A 1 432 ? 3.099 2.681 -21.375 1.00 98.50 432 PHE A CA 1
ATOM 3181 C C . PHE A 1 432 ? 3.521 4.137 -21.210 1.00 98.50 432 PHE A C 1
ATOM 3183 O O . PHE A 1 432 ? 3.529 4.674 -20.111 1.00 98.50 432 PHE A O 1
ATOM 3190 N N . ASP A 1 433 ? 3.860 4.793 -22.321 1.00 98.12 433 ASP A N 1
ATOM 3191 C CA . ASP A 1 433 ? 4.301 6.196 -22.357 1.00 98.12 433 ASP A CA 1
ATOM 3192 C C . ASP A 1 433 ? 5.459 6.504 -21.375 1.00 98.12 433 ASP A C 1
ATOM 3194 O O . ASP A 1 433 ? 5.651 7.655 -20.981 1.00 98.12 433 ASP A O 1
ATOM 3198 N N . ASN A 1 434 ? 6.230 5.499 -20.939 1.00 97.75 434 ASN A N 1
ATOM 3199 C CA . ASN A 1 434 ? 7.394 5.714 -20.082 1.00 97.75 434 ASN A CA 1
ATOM 3200 C C . ASN A 1 434 ? 8.565 6.243 -20.914 1.00 97.75 434 ASN A C 1
ATOM 3202 O O . ASN A 1 434 ? 8.684 5.974 -22.113 1.00 97.75 434 ASN A O 1
ATOM 3206 N N . GLY A 1 435 ? 9.417 7.027 -20.265 1.00 95.25 435 GLY A N 1
ATOM 3207 C CA . GLY A 1 435 ? 10.499 7.748 -20.909 1.00 95.25 435 GLY A CA 1
ATOM 3208 C C . GLY A 1 435 ? 11.792 7.712 -20.112 1.00 95.25 435 GLY A C 1
ATOM 3209 O O . GLY A 1 435 ? 11.840 7.301 -18.958 1.00 95.25 435 GLY A O 1
ATOM 3210 N N . ALA A 1 436 ? 12.837 8.197 -20.762 1.00 92.81 436 ALA A N 1
ATOM 3211 C CA . ALA A 1 436 ? 14.114 8.571 -20.177 1.00 92.81 436 ALA A CA 1
ATOM 3212 C C . ALA A 1 436 ? 14.562 9.851 -20.898 1.00 92.81 436 ALA A C 1
ATOM 3214 O O . ALA A 1 436 ? 14.213 10.039 -22.070 1.00 92.81 436 ALA A O 1
ATOM 3215 N N . ALA A 1 437 ? 15.313 10.745 -20.249 1.00 88.75 437 ALA A N 1
ATOM 3216 C CA . ALA A 1 437 ? 15.698 12.050 -20.805 1.00 88.75 437 ALA A CA 1
ATOM 3217 C C . ALA A 1 437 ? 16.805 11.944 -21.882 1.00 88.75 437 ALA A C 1
ATOM 3219 O O . ALA A 1 437 ? 17.802 12.663 -21.851 1.00 88.75 437 ALA A O 1
ATOM 3220 N N . GLY A 1 438 ? 16.646 11.031 -22.846 1.00 73.44 438 GLY A N 1
ATOM 3221 C CA . GLY A 1 438 ? 17.623 10.717 -23.891 1.00 73.44 438 GLY A CA 1
ATOM 3222 C C . GLY A 1 438 ? 18.755 9.785 -23.445 1.00 73.44 438 GLY A C 1
ATOM 3223 O O . GLY A 1 438 ? 19.732 9.635 -24.179 1.00 73.44 438 GLY A O 1
ATOM 3224 N N . THR A 1 439 ? 18.647 9.182 -22.259 1.00 74.00 439 THR A N 1
ATOM 3225 C CA . THR A 1 439 ? 19.583 8.177 -21.731 1.00 74.00 439 THR A CA 1
ATOM 3226 C C . THR A 1 439 ? 19.166 6.753 -22.117 1.00 74.00 439 THR A C 1
ATOM 3228 O O . THR A 1 439 ? 18.221 6.564 -22.881 1.00 74.00 439 THR A O 1
ATOM 3231 N N . ALA A 1 440 ? 19.910 5.749 -21.639 1.00 76.44 440 ALA A N 1
ATOM 3232 C CA . ALA A 1 440 ? 19.514 4.348 -21.767 1.00 76.44 440 ALA A CA 1
ATOM 3233 C C . ALA A 1 440 ? 18.153 4.091 -21.082 1.00 76.44 440 ALA A C 1
ATOM 3235 O O . ALA A 1 440 ? 17.762 4.850 -20.196 1.00 76.44 440 ALA A O 1
ATOM 3236 N N . ASP A 1 441 ? 17.470 3.023 -21.503 1.00 90.06 441 ASP A N 1
ATOM 3237 C CA . ASP A 1 441 ? 16.191 2.531 -20.966 1.00 90.06 441 ASP A CA 1
ATOM 3238 C C . ASP A 1 441 ? 14.957 3.393 -21.295 1.00 90.06 441 ASP A C 1
ATOM 3240 O O . ASP A 1 441 ? 14.763 3.768 -22.452 1.00 90.06 441 ASP A O 1
ATOM 3244 N N . GLY A 1 442 ? 14.053 3.623 -20.335 1.00 93.38 442 GLY A N 1
ATOM 3245 C CA . GLY A 1 442 ? 12.736 4.228 -20.571 1.00 93.38 442 GLY A CA 1
ATOM 3246 C C . GLY A 1 442 ? 11.695 3.231 -21.087 1.00 93.38 442 GLY A C 1
ATOM 3247 O O . GLY A 1 442 ? 10.777 3.618 -21.811 1.00 93.38 442 GLY A O 1
ATOM 3248 N N . GLY A 1 443 ? 11.878 1.944 -20.791 1.00 95.25 443 GLY A N 1
ATOM 3249 C CA . GLY A 1 443 ? 11.041 0.854 -21.277 1.00 95.25 443 GLY A CA 1
ATOM 3250 C C . GLY A 1 443 ? 9.791 0.578 -20.443 1.00 95.25 443 GLY A C 1
ATOM 3251 O O . GLY A 1 443 ? 9.541 1.182 -19.394 1.00 95.25 443 GLY A O 1
ATOM 3252 N N . GLY A 1 444 ? 8.996 -0.381 -20.919 1.00 97.12 444 GLY A N 1
ATOM 3253 C CA . GLY A 1 444 ? 7.776 -0.817 -20.239 1.00 97.12 444 GLY A CA 1
ATOM 3254 C C . GLY A 1 444 ? 8.064 -1.758 -19.072 1.00 97.12 444 GLY A C 1
ATOM 3255 O O . GLY A 1 444 ? 7.609 -1.497 -17.951 1.00 97.12 444 GLY A O 1
ATOM 3256 N N . PHE A 1 445 ? 8.819 -2.827 -19.336 1.00 97.75 445 PHE A N 1
ATOM 3257 C CA . PHE A 1 445 ? 9.162 -3.854 -18.363 1.00 97.75 445 PHE A CA 1
ATOM 3258 C C . PHE A 1 445 ? 10.649 -4.203 -18.413 1.00 97.75 445 PHE A C 1
ATOM 3260 O O . PHE A 1 445 ? 11.274 -4.061 -19.456 1.00 97.75 445 PHE A O 1
ATOM 3267 N N . ASP A 1 446 ? 11.204 -4.678 -17.297 1.00 96.19 446 ASP A N 1
ATOM 3268 C CA . ASP A 1 446 ? 12.564 -5.225 -17.284 1.00 96.19 446 ASP A CA 1
ATOM 3269 C C . ASP A 1 446 ? 12.775 -6.284 -16.185 1.00 96.19 446 ASP A C 1
ATOM 3271 O O . ASP A 1 446 ? 12.138 -6.259 -15.124 1.00 96.19 446 ASP A O 1
ATOM 3275 N N . ILE A 1 447 ? 13.673 -7.229 -16.466 1.00 95.38 447 ILE A N 1
ATOM 3276 C CA . ILE A 1 447 ? 14.253 -8.179 -15.513 1.00 95.38 447 ILE A CA 1
ATOM 3277 C C . ILE A 1 447 ? 15.767 -7.954 -15.548 1.00 95.38 447 ILE A C 1
ATOM 3279 O O . ILE A 1 447 ? 16.467 -8.508 -16.398 1.00 95.38 447 ILE A O 1
ATOM 3283 N N . ASP A 1 448 ? 16.257 -7.161 -14.603 1.00 92.12 448 ASP A N 1
ATOM 3284 C CA . ASP A 1 448 ? 17.648 -6.726 -14.532 1.00 92.12 448 ASP A CA 1
ATOM 3285 C C . ASP A 1 448 ? 18.512 -7.718 -13.713 1.00 92.12 448 ASP A C 1
ATOM 3287 O O . ASP A 1 448 ? 18.109 -8.830 -13.342 1.00 92.12 448 ASP A O 1
ATOM 3291 N N . GLY A 1 449 ? 19.756 -7.327 -13.448 1.00 90.81 449 GLY A N 1
ATOM 3292 C CA . GLY A 1 449 ? 20.800 -8.113 -12.819 1.00 90.81 449 GLY A CA 1
ATOM 3293 C C . GLY A 1 449 ? 20.382 -8.779 -11.509 1.00 90.81 449 GLY A C 1
ATOM 3294 O O . GLY A 1 449 ? 19.616 -8.250 -10.706 1.00 90.81 449 GLY A O 1
ATOM 3295 N N . GLY A 1 450 ? 20.917 -9.984 -11.302 1.00 90.94 450 GLY A N 1
ATOM 3296 C CA . GLY A 1 450 ? 20.680 -10.800 -10.109 1.00 90.94 450 GLY A CA 1
ATOM 3297 C C . GLY A 1 450 ? 19.313 -11.484 -10.057 1.00 90.94 450 GLY A C 1
ATOM 3298 O O . GLY A 1 450 ? 19.047 -12.231 -9.111 1.00 90.94 450 GLY A O 1
ATOM 3299 N N . CYS A 1 451 ? 18.461 -11.288 -11.068 1.00 93.69 451 CYS A N 1
ATOM 3300 C CA . CYS A 1 451 ? 17.222 -12.036 -11.182 1.00 93.69 451 CYS A CA 1
ATOM 3301 C C . CYS A 1 451 ? 17.439 -13.509 -11.574 1.00 93.69 451 CYS A C 1
ATOM 3303 O O . CYS A 1 451 ? 18.244 -13.825 -12.449 1.00 93.69 451 CYS A O 1
ATOM 3305 N N . GLN A 1 452 ? 16.696 -14.418 -10.939 1.00 94.94 452 GLN 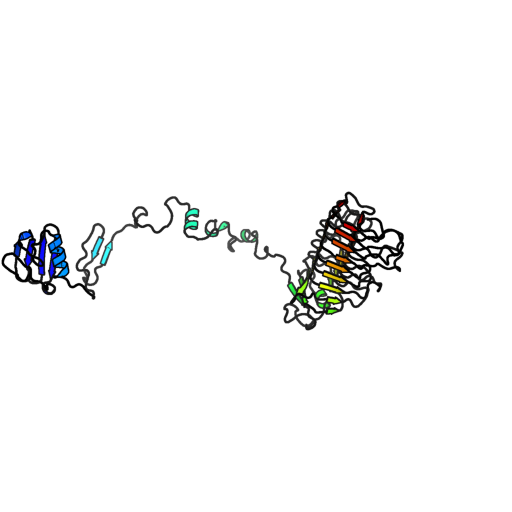A N 1
ATOM 3306 C CA . GLN A 1 452 ? 16.714 -15.861 -11.210 1.00 94.94 452 GLN A CA 1
ATOM 3307 C C . GLN A 1 452 ? 15.282 -16.391 -11.307 1.00 94.94 452 GLN A C 1
ATOM 3309 O O . GLN A 1 452 ? 14.467 -16.122 -10.432 1.00 94.94 452 GLN A O 1
ATOM 3314 N N . ASP A 1 453 ? 14.956 -17.162 -12.344 1.00 96.44 453 ASP A N 1
ATOM 3315 C CA . ASP A 1 453 ? 13.623 -17.769 -12.515 1.00 96.44 453 ASP A CA 1
ATOM 3316 C C . ASP A 1 453 ? 12.450 -16.760 -12.473 1.00 96.44 453 ASP A C 1
ATOM 3318 O O . ASP A 1 453 ? 11.325 -17.108 -12.115 1.00 96.44 453 ASP A O 1
ATOM 3322 N N . CYS A 1 454 ? 12.706 -15.493 -12.812 1.00 97.81 454 CYS A N 1
ATOM 3323 C CA . CYS A 1 454 ? 11.675 -14.464 -12.917 1.00 97.81 454 CYS A CA 1
ATOM 3324 C C . CYS A 1 454 ? 10.984 -14.523 -14.284 1.00 97.81 454 CYS A C 1
ATOM 3326 O O . CYS A 1 454 ? 11.608 -14.853 -15.294 1.00 97.81 454 CYS A O 1
ATOM 3328 N N . VAL A 1 455 ? 9.698 -14.171 -14.323 1.00 98.25 455 VAL A N 1
ATOM 3329 C CA . VAL A 1 455 ? 8.869 -14.257 -15.534 1.00 98.25 455 VAL A CA 1
ATOM 3330 C C . VAL A 1 455 ? 8.069 -12.974 -15.727 1.00 98.25 455 VAL A C 1
ATOM 3332 O O . VAL A 1 455 ? 7.471 -12.465 -14.782 1.00 98.25 455 VAL A O 1
ATOM 3335 N N . ILE A 1 456 ? 8.012 -12.488 -16.969 1.00 98.44 456 ILE A N 1
ATOM 3336 C CA . ILE A 1 456 ? 6.999 -11.533 -17.430 1.00 98.44 456 ILE A CA 1
ATOM 3337 C C . ILE A 1 456 ? 6.020 -12.297 -18.325 1.00 98.44 456 ILE A C 1
ATOM 3339 O O . ILE A 1 456 ? 6.428 -12.898 -19.318 1.00 98.44 456 ILE A O 1
ATOM 3343 N N . GLU A 1 457 ? 4.729 -12.278 -17.998 1.00 98.12 457 GLU A N 1
ATOM 3344 C CA . GLU A 1 457 ? 3.693 -12.975 -18.768 1.00 98.12 457 GLU A CA 1
ATOM 3345 C C . GLU A 1 457 ? 2.382 -12.182 -18.843 1.00 98.12 457 GLU A C 1
ATOM 3347 O O . GLU A 1 457 ? 1.983 -11.501 -17.907 1.00 98.12 457 GLU A O 1
ATOM 3352 N N . TYR A 1 458 ? 1.663 -12.267 -19.962 1.00 98.38 458 TYR A N 1
ATOM 3353 C CA . TYR A 1 458 ? 0.352 -11.614 -20.129 1.00 98.38 458 TYR A CA 1
ATOM 3354 C C . TYR A 1 458 ? 0.345 -10.090 -19.880 1.00 98.38 458 TYR A C 1
ATOM 3356 O O . TYR A 1 458 ? -0.689 -9.531 -19.518 1.00 98.38 458 TYR A O 1
ATOM 3364 N N . CYS A 1 459 ? 1.480 -9.413 -20.056 1.00 98.56 459 CYS A N 1
ATOM 3365 C CA . CYS A 1 459 ? 1.601 -7.963 -19.906 1.00 98.56 459 CYS A CA 1
ATOM 3366 C C . CYS A 1 459 ? 1.393 -7.227 -21.238 1.00 98.56 459 CYS A C 1
ATOM 3368 O O . CYS A 1 459 ? 1.645 -7.776 -22.312 1.00 98.56 459 CYS A O 1
ATOM 3370 N N . TYR A 1 460 ? 0.961 -5.968 -21.160 1.00 98.44 460 TYR A N 1
ATOM 3371 C CA . TYR A 1 460 ? 0.769 -5.086 -22.309 1.00 98.44 460 TYR A CA 1
ATOM 3372 C C . TYR A 1 460 ? 1.698 -3.869 -22.210 1.00 98.44 460 TYR A C 1
ATOM 3374 O O . TYR A 1 460 ? 1.677 -3.149 -21.215 1.00 98.44 460 TYR A O 1
ATOM 3382 N N . SER A 1 461 ? 2.537 -3.660 -23.229 1.00 98.06 461 SER A N 1
ATOM 3383 C CA . SER A 1 461 ? 3.516 -2.567 -23.301 1.00 98.06 461 SER A CA 1
ATOM 3384 C C . SER A 1 461 ? 3.339 -1.792 -24.603 1.00 98.06 461 SER A C 1
ATOM 3386 O O . SER A 1 461 ? 3.271 -2.409 -25.669 1.00 98.06 461 SER A O 1
ATOM 3388 N N . HIS A 1 462 ? 3.247 -0.462 -24.541 1.00 97.50 462 HIS A N 1
ATOM 3389 C CA . HIS A 1 462 ? 3.133 0.381 -25.736 1.00 97.50 462 HIS A CA 1
ATOM 3390 C C . HIS A 1 462 ? 3.664 1.800 -25.513 1.00 97.50 462 HIS A C 1
ATOM 3392 O O . HIS A 1 462 ? 3.668 2.303 -24.398 1.00 97.50 462 HIS A O 1
ATOM 3398 N N . ASN A 1 463 ? 4.086 2.463 -26.593 1.00 96.69 463 ASN A N 1
ATOM 3399 C CA . ASN A 1 463 ? 4.512 3.873 -26.612 1.00 96.69 463 ASN A CA 1
ATOM 3400 C C . ASN A 1 463 ? 5.649 4.261 -25.640 1.00 96.69 463 ASN A C 1
ATOM 3402 O O . ASN A 1 463 ? 5.860 5.444 -25.386 1.00 96.69 463 ASN A O 1
ATOM 3406 N N . ASN A 1 464 ? 6.384 3.293 -25.097 1.00 96.56 464 ASN A N 1
ATOM 3407 C CA . ASN A 1 464 ? 7.564 3.568 -24.284 1.00 96.56 464 ASN A CA 1
ATOM 3408 C C . ASN A 1 464 ? 8.716 4.061 -25.178 1.00 96.56 464 ASN A C 1
ATOM 3410 O O . ASN A 1 464 ? 8.805 3.677 -26.348 1.00 96.56 464 ASN A O 1
ATOM 3414 N N . TYR A 1 465 ? 9.586 4.921 -24.644 1.00 93.75 465 TYR A N 1
ATOM 3415 C CA . TYR A 1 465 ? 10.768 5.402 -25.374 1.00 93.75 465 TYR A CA 1
ATOM 3416 C C . TYR A 1 465 ? 11.798 4.284 -25.552 1.00 93.75 465 TYR A C 1
ATOM 3418 O O . TYR A 1 465 ? 12.410 4.166 -26.616 1.00 93.75 465 TYR A O 1
ATOM 3426 N N . GLY A 1 466 ? 11.981 3.485 -24.502 1.00 86.19 466 GLY A N 1
ATOM 3427 C CA . GLY A 1 466 ? 12.870 2.334 -24.474 1.00 86.19 466 GLY A CA 1
ATOM 3428 C C . GLY A 1 466 ? 12.206 1.044 -24.959 1.00 86.19 466 GLY A C 1
ATOM 3429 O O . GLY A 1 466 ? 10.983 0.990 -25.134 1.00 86.19 466 GLY A O 1
ATOM 3430 N N . PRO A 1 467 ? 13.005 -0.017 -25.173 1.00 73.94 467 PRO A N 1
ATOM 3431 C CA . PRO A 1 467 ? 12.482 -1.343 -25.480 1.00 73.94 467 PRO A CA 1
ATOM 3432 C C . PRO A 1 467 ? 11.535 -1.846 -24.379 1.00 73.94 467 PRO A C 1
ATOM 3434 O O . PRO A 1 467 ? 11.590 -1.406 -23.232 1.00 73.94 467 PRO A O 1
ATOM 3437 N N . ALA A 1 468 ? 10.616 -2.727 -24.774 1.00 58.12 468 ALA A N 1
ATOM 3438 C CA . ALA A 1 468 ? 9.587 -3.283 -23.902 1.00 58.12 468 ALA A CA 1
ATOM 3439 C C . ALA A 1 468 ? 10.100 -4.409 -23.013 1.00 58.12 468 ALA A C 1
ATOM 3441 O O . ALA A 1 468 ? 10.899 -5.229 -23.526 1.00 58.12 468 ALA A O 1
#

Sequence (468 aa):
MIKITTTAKTVTIETPGFKWNIVKSRIKGQIPYASGTRLLTEMGEVTLPFGEVQGNGDAFGTAEDLQAWIESNCFSTGGGTGEGVQSIVEGPGITVDSSDPGNPIVSSNFSNPTWSEVDEKPEFMAAGDTAAQARAAIGLGSASTRPAGDFATSAQGAKADTAVQPGDLVGQVYTTYYISSTGLDSNNGLTPETPWLTLDKAQDIAIDEPARVLLRSGDTFHGGIGFVGKTTGVIVSTYGGEVPATINVIDSASHGVNIYNCSNVEITNIKVVGLGASTWGNGSGIFIYNDTHLLGVNYRIHRCEVTQFGAYGLVVGMDAEPGTIKIKGLEISDCKIHGNMNGIFTYGNKDSEYSIEDAVIKGNETYDNLGSGSVTWGQSGSGIMICGFLGGTINKNKSWNNGHNSNYSGGGPYGIWLYNCKGTVISHCESFDNGAAGTADGGGFDIDGGCQDCVIEYCYSHNNYGPA

Mean predicted aligned error: 17.26 Å

Organism: NCBI:txid1477437

Radius of gyration: 49.07 Å; Cα contacts (8 Å, |Δi|>4): 1259; chains: 1; bounding box: 132×75×81 Å

pLDDT: mean 83.39, std 16.69, range [29.77, 98.94]